Protein AF-A0A6A4HTV8-F1 (afdb_monomer)

Mean predicted aligned error: 10.16 Å

Structure (mmCIF, N/CA/C/O backbone):
data_AF-A0A6A4HTV8-F1
#
_entry.id   AF-A0A6A4HTV8-F1
#
loop_
_atom_site.group_PDB
_atom_site.id
_atom_site.type_symbol
_atom_site.label_atom_id
_atom_site.label_alt_id
_atom_site.label_comp_id
_atom_site.label_asym_id
_atom_site.label_entity_id
_atom_site.label_seq_id
_atom_site.pdbx_PDB_ins_code
_atom_site.Cartn_x
_atom_site.Cartn_y
_atom_site.Cartn_z
_atom_site.occupancy
_atom_site.B_iso_or_equiv
_atom_site.auth_seq_id
_atom_site.auth_comp_id
_atom_site.auth_asym_id
_atom_site.auth_atom_id
_atom_site.pdbx_PDB_model_num
ATOM 1 N N . MET A 1 1 ? 4.376 -14.711 -14.947 1.00 33.62 1 MET A N 1
ATOM 2 C CA . MET A 1 1 ? 3.648 -14.237 -16.143 1.00 33.62 1 MET A CA 1
ATOM 3 C C . MET A 1 1 ? 4.266 -12.927 -16.600 1.00 33.62 1 MET A C 1
ATOM 5 O O . MET A 1 1 ? 4.168 -11.944 -15.874 1.00 33.62 1 MET A O 1
ATOM 9 N N . SER A 1 2 ? 4.936 -12.906 -17.753 1.00 32.50 2 SER A N 1
ATOM 10 C CA . SER A 1 2 ? 5.228 -11.648 -18.439 1.00 32.50 2 SER A CA 1
ATOM 11 C C . SER A 1 2 ? 3.906 -11.125 -19.002 1.00 32.50 2 SER A C 1
ATOM 13 O O . SER A 1 2 ? 3.257 -11.818 -19.778 1.00 32.50 2 SER A O 1
ATOM 15 N N . LEU A 1 3 ? 3.492 -9.914 -18.626 1.00 41.03 3 LEU A N 1
ATOM 16 C CA . LEU A 1 3 ? 2.309 -9.235 -19.189 1.00 41.03 3 LEU A CA 1
ATOM 17 C C . LEU A 1 3 ? 2.516 -8.802 -20.660 1.00 41.03 3 LEU A C 1
ATOM 19 O O . LEU A 1 3 ? 1.841 -7.908 -21.151 1.00 41.03 3 LEU A O 1
ATOM 23 N N . TRP A 1 4 ? 3.468 -9.419 -21.363 1.00 45.03 4 TRP A N 1
ATOM 24 C CA . TRP A 1 4 ? 3.799 -9.124 -22.747 1.00 45.03 4 TRP A CA 1
ATOM 25 C C . TRP A 1 4 ? 3.815 -10.400 -23.582 1.00 45.03 4 TRP A C 1
ATOM 27 O O . TRP A 1 4 ? 4.327 -11.429 -23.122 1.00 45.03 4 TRP A O 1
ATOM 37 N N . PRO A 1 5 ? 3.284 -10.340 -24.814 1.00 39.12 5 PRO A N 1
ATOM 38 C CA . PRO A 1 5 ? 3.461 -11.406 -25.777 1.00 39.12 5 PRO A CA 1
ATOM 39 C C . PRO A 1 5 ? 4.950 -11.524 -26.120 1.00 39.12 5 PRO A C 1
ATOM 41 O O . PRO A 1 5 ? 5.634 -10.536 -26.372 1.00 39.12 5 PRO A O 1
ATOM 44 N N . THR A 1 6 ? 5.448 -12.753 -26.208 1.00 42.06 6 THR A N 1
ATOM 45 C CA . THR A 1 6 ? 6.790 -13.081 -26.721 1.00 42.06 6 THR A CA 1
ATOM 46 C C . THR A 1 6 ? 6.988 -12.696 -28.198 1.00 42.06 6 THR A C 1
ATOM 48 O O . THR A 1 6 ? 8.069 -12.889 -28.750 1.00 42.06 6 THR A O 1
ATOM 51 N N . ARG A 1 7 ? 5.957 -12.139 -28.853 1.00 40.97 7 ARG A N 1
ATOM 52 C CA . ARG A 1 7 ? 5.976 -11.589 -30.211 1.00 40.97 7 ARG A CA 1
ATOM 53 C C . ARG A 1 7 ? 5.157 -10.299 -30.283 1.00 40.97 7 ARG A C 1
ATOM 55 O O . ARG A 1 7 ? 3.992 -10.285 -29.902 1.00 40.97 7 ARG A O 1
ATOM 62 N N . LEU A 1 8 ? 5.761 -9.249 -30.837 1.00 45.62 8 LEU A N 1
ATOM 63 C CA . LEU A 1 8 ? 5.151 -7.932 -31.074 1.00 45.62 8 LEU A CA 1
ATOM 64 C C . LEU A 1 8 ? 3.962 -7.943 -32.058 1.00 45.62 8 LEU A C 1
ATOM 66 O O . LEU A 1 8 ? 3.246 -6.951 -32.134 1.00 45.62 8 LEU A O 1
ATOM 70 N N . ASP A 1 9 ? 3.728 -9.040 -32.781 1.00 48.47 9 ASP A N 1
ATOM 71 C CA . ASP A 1 9 ? 2.780 -9.076 -33.904 1.00 48.47 9 ASP A CA 1
ATOM 72 C C . ASP A 1 9 ? 1.302 -9.271 -33.507 1.00 48.47 9 ASP A C 1
ATOM 74 O O . ASP A 1 9 ? 0.420 -9.086 -34.340 1.00 48.47 9 ASP A O 1
ATOM 78 N N . ASP A 1 10 ? 1.008 -9.630 -32.252 1.00 49.84 10 ASP A N 1
ATOM 79 C CA . ASP A 1 10 ? -0.308 -10.182 -31.870 1.00 49.84 10 ASP A CA 1
ATOM 80 C C . ASP A 1 10 ? -1.162 -9.270 -30.968 1.00 49.84 10 ASP A C 1
ATOM 82 O O . ASP A 1 10 ? -2.335 -9.552 -30.720 1.00 49.84 10 ASP A O 1
ATOM 86 N N . CYS A 1 11 ? -0.598 -8.165 -30.478 1.00 45.62 11 CYS A N 1
ATOM 87 C CA . CYS A 1 11 ? -1.350 -7.126 -29.780 1.00 45.62 11 CYS A CA 1
ATOM 88 C C . CYS A 1 11 ? -1.483 -5.924 -30.711 1.00 45.62 11 CYS A C 1
ATOM 90 O O . CYS A 1 11 ? -0.500 -5.498 -31.318 1.00 45.62 11 CYS A O 1
ATOM 92 N N . ARG A 1 12 ? -2.687 -5.343 -30.806 1.00 54.78 12 ARG A N 1
ATOM 93 C CA . ARG A 1 12 ? -2.875 -4.012 -31.408 1.00 54.78 12 ARG A CA 1
ATOM 94 C C . ARG A 1 12 ? -1.761 -3.102 -30.880 1.00 54.78 12 ARG A C 1
ATOM 96 O O . ARG A 1 12 ? -1.554 -3.069 -29.672 1.00 54.78 12 ARG A O 1
ATOM 103 N N . SER A 1 13 ? -1.039 -2.429 -31.777 1.00 69.25 13 SER A N 1
ATOM 104 C CA . SER A 1 13 ? 0.226 -1.704 -31.549 1.00 69.25 13 SER A CA 1
ATOM 105 C C . SER A 1 13 ? 0.088 -0.449 -30.670 1.00 69.25 13 SER A C 1
ATOM 107 O O . SER A 1 13 ? 0.572 0.626 -31.015 1.00 69.25 13 SER A O 1
ATOM 109 N N . MET A 1 14 ? -0.633 -0.553 -29.559 1.00 82.81 14 MET A N 1
ATOM 110 C CA . MET A 1 14 ? -0.963 0.539 -28.663 1.00 82.81 14 MET A CA 1
ATOM 111 C C . MET A 1 14 ? -0.254 0.326 -27.333 1.00 82.81 14 MET A C 1
ATOM 113 O O . MET A 1 14 ? -0.309 -0.748 -26.740 1.00 82.81 14 MET A O 1
ATOM 117 N N . VAL A 1 15 ? 0.397 1.382 -26.864 1.00 85.94 15 VAL A N 1
ATOM 118 C CA . VAL A 1 15 ? 0.993 1.455 -25.535 1.00 85.94 15 VAL A CA 1
ATOM 119 C C . VAL A 1 15 ? 0.193 2.475 -24.744 1.00 85.94 15 VAL A C 1
ATOM 121 O O . VAL A 1 15 ? 0.041 3.612 -25.192 1.00 85.94 15 VAL A O 1
ATOM 124 N N . LEU A 1 16 ? -0.317 2.085 -23.574 1.00 93.38 16 LEU A N 1
ATOM 125 C CA . LEU A 1 16 ? -0.893 3.050 -22.645 1.00 93.38 16 LEU A CA 1
ATOM 126 C C . LEU A 1 16 ? 0.238 3.897 -22.053 1.00 93.38 16 LEU A C 1
ATOM 128 O O . LEU A 1 16 ? 1.141 3.372 -21.401 1.00 93.38 16 LEU A O 1
ATOM 132 N N . VAL A 1 17 ? 0.183 5.206 -22.283 1.00 95.12 17 VAL A N 1
ATOM 133 C CA . VAL A 1 17 ? 1.109 6.170 -21.684 1.00 95.12 17 VAL A CA 1
ATOM 134 C C . VAL A 1 17 ? 0.448 6.749 -20.441 1.00 95.12 17 VAL A C 1
ATOM 136 O O . VAL A 1 17 ? -0.528 7.486 -20.547 1.00 95.12 17 VAL A O 1
ATOM 139 N N . LEU A 1 18 ? 0.980 6.406 -19.269 1.00 94.81 18 LEU A N 1
ATOM 140 C CA . LEU A 1 18 ? 0.489 6.923 -17.991 1.00 94.81 18 LEU A CA 1
ATOM 141 C C . LEU A 1 18 ? 0.907 8.383 -17.799 1.00 94.81 18 LEU A C 1
ATOM 143 O O . LEU A 1 18 ? 1.964 8.800 -18.286 1.00 94.81 18 LEU A O 1
ATOM 147 N N . ALA A 1 19 ? 0.144 9.139 -17.007 1.00 92.44 19 ALA A N 1
ATOM 148 C CA . ALA A 1 19 ? 0.485 10.529 -16.678 1.00 92.44 19 ALA A CA 1
ATOM 149 C C . ALA A 1 19 ? 1.866 10.643 -15.999 1.00 92.44 19 ALA A C 1
ATOM 151 O O . ALA A 1 19 ? 2.607 11.611 -16.190 1.00 92.44 19 ALA A O 1
ATOM 152 N N . SER A 1 20 ? 2.263 9.599 -15.267 1.00 92.81 20 SER A N 1
ATOM 153 C CA . SER A 1 20 ? 3.566 9.503 -14.608 1.00 92.81 20 SER A CA 1
ATOM 154 C C . SER A 1 20 ? 4.754 9.353 -15.574 1.00 92.81 20 SER A C 1
ATOM 156 O O . SER A 1 20 ? 5.887 9.666 -15.197 1.00 92.81 20 SER A O 1
ATOM 158 N N . TYR A 1 21 ? 4.542 8.925 -16.825 1.00 95.94 21 TYR A N 1
ATOM 159 C CA . TYR A 1 21 ? 5.633 8.683 -17.777 1.00 95.94 21 TYR A CA 1
ATOM 160 C C . TYR A 1 21 ? 6.293 9.984 -18.258 1.00 95.94 21 TYR A C 1
ATOM 162 O O . TYR A 1 21 ? 7.508 10.114 -18.077 1.00 95.94 21 TYR A O 1
ATOM 170 N N . PRO A 1 22 ? 5.569 10.981 -18.813 1.00 95.44 22 PRO A N 1
ATOM 171 C CA . PRO A 1 22 ? 6.171 12.271 -19.160 1.00 95.44 22 PRO A CA 1
ATOM 172 C C . PRO A 1 22 ? 6.856 12.956 -17.971 1.00 95.44 22 PRO A C 1
ATOM 174 O O . PRO A 1 22 ? 7.947 13.513 -18.123 1.00 95.44 22 PRO A O 1
ATOM 177 N N . ALA A 1 23 ? 6.261 12.870 -16.776 1.00 92.56 23 ALA A N 1
ATOM 178 C CA . ALA A 1 23 ? 6.853 13.412 -15.555 1.00 92.56 23 ALA A CA 1
ATOM 179 C C . ALA A 1 23 ? 8.207 12.749 -15.241 1.00 92.56 23 ALA A C 1
ATOM 181 O O . ALA A 1 23 ? 9.198 13.440 -14.984 1.00 92.56 23 ALA A O 1
ATOM 182 N N . MET A 1 24 ? 8.287 11.419 -15.345 1.00 94.94 24 MET A N 1
ATOM 183 C CA . MET A 1 24 ? 9.529 10.668 -15.149 1.00 94.94 24 MET A CA 1
ATOM 184 C C . MET A 1 24 ? 10.586 10.998 -16.216 1.00 94.94 24 MET A C 1
ATOM 186 O O . MET A 1 24 ? 11.750 11.202 -15.874 1.00 94.94 24 MET A O 1
ATOM 190 N N . VAL A 1 25 ? 10.201 11.136 -17.493 1.00 95.88 25 VAL A N 1
ATOM 191 C CA . VAL A 1 25 ? 11.116 11.571 -18.572 1.00 95.88 25 VAL A CA 1
ATOM 192 C C . VAL A 1 25 ? 11.719 12.939 -18.260 1.00 95.88 25 VAL A C 1
ATOM 194 O O . VAL A 1 25 ? 12.938 13.105 -18.326 1.00 95.88 25 VAL A O 1
ATOM 197 N N . LYS A 1 26 ? 10.893 13.908 -17.847 1.00 93.81 26 LYS A N 1
ATOM 198 C CA . LYS A 1 26 ? 11.358 15.248 -17.461 1.00 93.81 26 LYS A CA 1
ATOM 199 C C . LYS A 1 26 ? 12.386 15.180 -16.324 1.00 93.81 26 LYS A C 1
ATOM 201 O O . LYS A 1 26 ? 13.415 15.857 -16.389 1.00 93.81 26 LYS A O 1
ATOM 206 N N . ARG A 1 27 ? 12.150 14.332 -15.311 1.00 92.69 27 ARG A N 1
ATOM 207 C CA . ARG A 1 27 ? 13.101 14.100 -14.205 1.00 92.69 27 ARG A CA 1
ATOM 208 C C . ARG A 1 27 ? 14.413 13.488 -14.703 1.00 92.69 27 ARG A C 1
ATOM 210 O O . ARG A 1 27 ? 15.492 13.956 -14.335 1.00 92.69 27 ARG A O 1
ATOM 217 N N . LEU A 1 28 ? 14.340 12.476 -15.565 1.00 94.44 28 LEU A N 1
ATOM 218 C CA . LEU A 1 28 ? 15.517 11.818 -16.135 1.00 94.44 28 LEU A CA 1
ATOM 219 C C . LEU A 1 28 ? 16.371 12.779 -16.963 1.00 94.44 28 LEU A C 1
ATOM 221 O O . LEU A 1 28 ? 17.588 12.796 -16.794 1.00 94.44 28 LEU A O 1
ATOM 225 N N . PHE A 1 29 ? 15.751 13.619 -17.793 1.00 94.88 29 PHE A N 1
ATOM 226 C CA . PHE A 1 29 ? 16.455 14.624 -18.594 1.00 94.88 29 PHE A CA 1
ATOM 227 C C . PHE A 1 29 ? 17.199 15.625 -17.712 1.00 94.88 29 PHE A C 1
ATOM 229 O O . PHE A 1 29 ? 18.403 15.819 -17.884 1.00 94.88 29 PHE A O 1
ATOM 236 N N . GLY A 1 30 ? 16.525 16.175 -16.697 1.00 92.31 30 GLY A N 1
ATOM 237 C CA . GLY A 1 30 ? 17.159 17.095 -15.750 1.00 92.31 30 GLY A CA 1
ATOM 238 C C . GLY A 1 30 ? 18.313 16.463 -14.961 1.00 92.31 30 GLY A C 1
ATOM 239 O O . GLY A 1 30 ? 19.237 17.164 -14.544 1.00 92.31 30 GLY A O 1
ATOM 240 N N . ARG A 1 31 ? 18.294 15.138 -14.758 1.00 91.25 31 ARG A N 1
ATOM 241 C CA . ARG A 1 31 ? 19.403 14.406 -14.132 1.00 91.25 31 ARG A CA 1
ATOM 242 C C . ARG A 1 31 ? 20.546 14.119 -15.107 1.00 91.25 31 ARG A C 1
ATOM 244 O O . ARG A 1 31 ? 21.700 14.275 -14.723 1.00 91.25 31 ARG A O 1
ATOM 251 N N . TYR A 1 32 ? 20.243 13.730 -16.340 1.00 92.38 32 TYR A N 1
ATOM 252 C CA . TYR A 1 32 ? 21.240 13.427 -17.370 1.00 92.38 32 TYR A CA 1
ATOM 253 C C . TYR A 1 32 ? 22.030 14.661 -17.837 1.00 92.38 32 TYR A C 1
ATOM 255 O O . TYR A 1 32 ? 23.188 14.564 -18.224 1.00 92.38 32 TYR A O 1
ATOM 263 N N . GLN A 1 33 ? 21.436 15.853 -17.779 1.00 90.69 33 GLN A N 1
ATOM 264 C CA . GLN A 1 33 ? 22.139 17.096 -18.124 1.00 90.69 33 GLN A CA 1
ATOM 265 C C . GLN A 1 33 ? 23.188 17.516 -17.083 1.00 90.69 33 GLN A C 1
ATOM 267 O O . GLN A 1 33 ? 24.020 18.382 -17.343 1.00 90.69 33 GLN A O 1
ATOM 272 N N . ARG A 1 34 ? 23.153 16.945 -15.876 1.00 86.44 34 ARG A N 1
ATOM 273 C CA . ARG A 1 34 ? 24.072 17.306 -14.796 1.00 86.44 34 ARG A CA 1
ATOM 274 C C . ARG A 1 34 ? 25.316 16.427 -14.888 1.00 86.44 34 ARG A C 1
ATOM 276 O O . ARG A 1 34 ? 25.313 15.301 -14.402 1.00 86.44 34 ARG A O 1
ATOM 283 N N . GLU A 1 35 ? 26.408 16.968 -15.428 1.00 66.62 35 GLU A N 1
ATOM 284 C CA . GLU A 1 35 ? 27.681 16.249 -15.643 1.00 66.62 35 GLU A CA 1
ATOM 285 C C . GLU A 1 35 ? 28.175 15.467 -14.410 1.00 66.62 35 GLU A C 1
ATOM 287 O O . GLU A 1 35 ? 28.649 14.335 -14.522 1.00 66.62 35 GLU A O 1
ATOM 292 N N . ALA A 1 36 ? 27.990 16.022 -13.206 1.00 67.75 36 ALA A N 1
ATOM 293 C CA . ALA A 1 36 ? 28.362 15.375 -11.946 1.00 67.75 36 ALA A CA 1
ATOM 294 C C . ALA A 1 36 ? 27.572 14.080 -11.643 1.00 67.75 36 ALA A C 1
ATOM 296 O O . ALA A 1 36 ? 28.027 13.253 -10.850 1.00 67.75 36 ALA A O 1
ATOM 297 N N . THR A 1 37 ? 26.398 13.884 -12.251 1.00 65.62 37 THR A N 1
ATOM 298 C CA . THR A 1 37 ? 25.491 12.754 -11.990 1.00 65.62 37 THR A CA 1
ATOM 299 C C . THR A 1 37 ? 25.398 11.744 -13.129 1.00 65.62 37 THR A C 1
ATOM 301 O O . THR A 1 37 ? 24.793 10.688 -12.926 1.00 65.62 37 THR A O 1
ATOM 304 N N . ASN A 1 38 ? 26.068 11.968 -14.263 1.00 64.69 38 ASN A N 1
ATOM 305 C CA . ASN A 1 38 ? 26.021 11.064 -15.428 1.00 64.69 38 ASN A CA 1
ATOM 306 C C . ASN A 1 38 ? 26.596 9.672 -15.142 1.00 64.69 38 ASN A C 1
ATOM 308 O O . ASN A 1 38 ? 26.325 8.717 -15.860 1.00 64.69 38 ASN A O 1
ATOM 312 N N . ARG A 1 39 ? 27.347 9.531 -14.044 1.00 78.56 39 ARG A N 1
ATOM 313 C CA . ARG A 1 39 ? 27.869 8.243 -13.566 1.00 78.56 39 ARG A CA 1
ATOM 314 C C . ARG A 1 39 ? 26.946 7.525 -12.589 1.00 78.56 39 ARG A C 1
ATOM 316 O O . ARG A 1 39 ? 27.205 6.364 -12.289 1.00 78.56 39 ARG A O 1
ATOM 323 N N . SER A 1 40 ? 25.923 8.207 -12.073 1.00 88.06 40 SER A N 1
ATOM 324 C CA . SER A 1 40 ? 25.122 7.696 -10.962 1.00 88.06 40 SER A CA 1
ATOM 325 C C . SER A 1 40 ? 23.949 6.828 -11.383 1.00 88.06 40 SER A C 1
ATOM 327 O O . SER A 1 40 ? 23.709 5.821 -10.735 1.00 88.06 40 SER A O 1
ATOM 329 N N . GLY A 1 41 ? 23.288 7.149 -12.497 1.00 93.81 41 GLY A N 1
ATOM 330 C CA . GLY A 1 41 ? 22.117 6.414 -12.975 1.00 93.81 41 GLY A CA 1
ATOM 331 C C . GLY A 1 41 ? 20.862 6.609 -12.120 1.00 93.81 41 GLY A C 1
ATOM 332 O O . GLY A 1 41 ? 20.839 7.433 -11.193 1.00 93.81 41 GLY A O 1
ATOM 333 N N . VAL A 1 42 ? 19.818 5.854 -12.466 1.00 95.38 42 VAL A N 1
ATOM 334 C CA . VAL A 1 42 ? 18.495 5.845 -11.831 1.00 95.38 42 VAL A CA 1
ATOM 335 C C . VAL A 1 42 ? 17.966 4.415 -11.761 1.00 95.38 42 VAL A C 1
ATOM 337 O O . VAL A 1 42 ? 17.974 3.684 -12.747 1.00 95.38 42 VAL A O 1
ATOM 340 N N . LEU A 1 43 ? 17.481 4.017 -10.593 1.00 95.38 43 LEU A N 1
ATOM 341 C CA . LEU A 1 43 ? 16.648 2.838 -10.418 1.00 95.38 43 LEU A CA 1
ATOM 342 C C . LEU A 1 43 ? 15.186 3.287 -10.395 1.00 95.38 43 LEU A C 1
ATOM 344 O O . LEU A 1 43 ? 14.819 4.124 -9.577 1.00 95.38 43 LEU A O 1
ATOM 348 N N . ILE A 1 44 ? 14.366 2.713 -11.264 1.00 95.69 44 ILE A N 1
ATOM 349 C CA . ILE A 1 44 ? 12.917 2.883 -11.300 1.00 95.69 44 ILE A CA 1
ATOM 350 C C . ILE A 1 44 ? 12.287 1.627 -10.701 1.00 95.69 44 ILE A C 1
ATOM 352 O O . ILE A 1 44 ? 12.381 0.534 -11.262 1.00 95.69 44 ILE A O 1
ATOM 356 N N . THR A 1 45 ? 11.643 1.784 -9.549 1.00 93.75 45 THR A N 1
ATOM 357 C CA . THR A 1 45 ? 11.002 0.697 -8.803 1.00 93.75 45 THR A CA 1
ATOM 358 C C . THR A 1 45 ? 9.511 0.969 -8.571 1.00 93.75 45 THR A C 1
ATOM 360 O O . THR A 1 45 ? 8.940 1.925 -9.097 1.00 93.75 45 THR A O 1
ATOM 363 N N . GLY A 1 46 ? 8.838 0.063 -7.869 1.00 92.25 46 GLY A N 1
ATOM 364 C CA . GLY A 1 46 ? 7.403 0.108 -7.591 1.00 92.25 46 GLY A CA 1
ATOM 365 C C . GLY A 1 46 ? 6.756 -1.263 -7.754 1.00 92.25 46 GLY A C 1
ATOM 366 O O . GLY A 1 46 ? 7.421 -2.244 -8.107 1.00 92.25 46 GLY A O 1
ATOM 367 N N . GLN A 1 47 ? 5.444 -1.342 -7.542 1.00 91.62 47 GLN A N 1
ATOM 368 C CA . GLN A 1 47 ? 4.734 -2.623 -7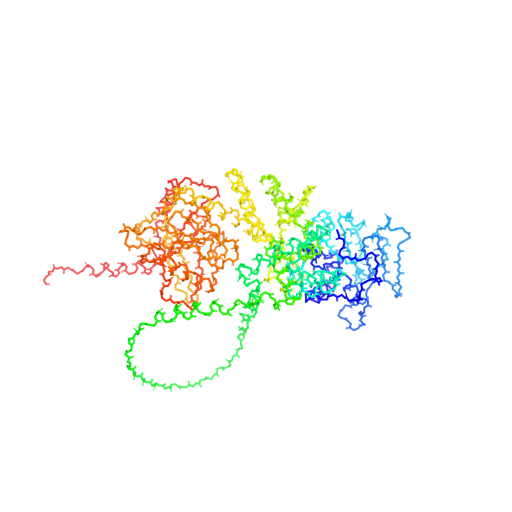.537 1.00 91.62 47 GLN A CA 1
ATOM 369 C C . GLN A 1 47 ? 4.835 -3.380 -8.870 1.00 91.62 47 GLN A C 1
ATOM 371 O O . GLN A 1 47 ? 4.941 -2.774 -9.944 1.00 91.62 47 GLN A O 1
ATOM 376 N N . PRO A 1 48 ? 4.854 -4.721 -8.847 1.00 91.12 48 PRO A N 1
ATOM 377 C CA . PRO A 1 48 ? 4.749 -5.514 -10.064 1.00 91.12 48 PRO A CA 1
ATOM 378 C C . PRO A 1 48 ? 3.516 -5.134 -10.897 1.00 91.12 48 PRO A C 1
ATOM 380 O O . PRO A 1 48 ? 2.436 -4.909 -10.362 1.00 91.12 48 PRO A O 1
ATOM 383 N N . GLY A 1 49 ? 3.684 -5.043 -12.218 1.00 92.25 49 GLY A N 1
ATOM 384 C CA . GLY A 1 49 ? 2.614 -4.637 -13.138 1.00 92.25 49 GLY A CA 1
ATOM 385 C C . GLY A 1 49 ? 2.399 -3.128 -13.283 1.00 92.25 49 GLY A C 1
ATOM 386 O O . GLY A 1 49 ? 1.710 -2.729 -14.207 1.00 92.25 49 GLY A O 1
ATOM 387 N N . ILE A 1 50 ? 3.052 -2.275 -12.481 1.00 93.38 50 ILE A N 1
ATOM 388 C CA . ILE A 1 50 ? 2.842 -0.811 -12.505 1.00 93.38 50 ILE A CA 1
ATOM 389 C C . ILE A 1 50 ? 3.351 -0.088 -13.776 1.00 93.38 50 ILE A C 1
ATOM 391 O O . ILE A 1 50 ? 3.399 1.136 -13.838 1.00 93.38 50 ILE A O 1
ATOM 395 N N . GLY A 1 51 ? 3.770 -0.833 -14.802 1.00 94.56 51 GLY A N 1
ATOM 396 C CA . GLY A 1 51 ? 4.199 -0.275 -16.086 1.00 94.56 51 GLY A CA 1
ATOM 397 C C . GLY A 1 51 ? 5.682 0.106 -16.193 1.00 94.56 51 GLY A C 1
ATOM 398 O O . GLY A 1 51 ? 6.058 0.789 -17.134 1.00 94.56 51 GLY A O 1
ATOM 399 N N . LYS A 1 52 ? 6.563 -0.344 -15.290 1.00 95.06 52 LYS A N 1
ATOM 400 C CA . LYS A 1 52 ? 8.007 -0.011 -15.355 1.00 95.06 52 LYS A CA 1
ATOM 401 C C . LYS A 1 52 ? 8.678 -0.425 -16.674 1.00 95.06 52 LYS A C 1
ATOM 403 O O . LYS A 1 52 ? 9.366 0.381 -17.288 1.00 95.06 52 LYS A O 1
ATOM 408 N N . SER A 1 53 ? 8.451 -1.658 -17.120 1.00 94.50 53 SER A N 1
ATOM 409 C CA . SER A 1 53 ? 8.979 -2.173 -18.391 1.00 94.50 53 SER A CA 1
ATOM 410 C C . SER A 1 53 ? 8.460 -1.367 -19.581 1.00 94.50 53 SER A C 1
ATOM 412 O O . SER A 1 53 ? 9.218 -0.948 -20.448 1.00 94.50 53 SER A O 1
ATOM 414 N N . VAL A 1 54 ? 7.159 -1.062 -19.574 1.00 94.50 54 VAL A N 1
ATOM 415 C CA . VAL A 1 54 ? 6.492 -0.260 -20.612 1.00 94.50 54 VAL A CA 1
ATOM 416 C C . VAL A 1 54 ? 7.060 1.157 -20.669 1.00 94.50 54 VAL A C 1
ATOM 418 O O . VAL A 1 54 ? 7.292 1.692 -21.751 1.00 94.50 54 VAL A O 1
ATOM 421 N N . PHE A 1 55 ? 7.367 1.739 -19.510 1.00 96.75 55 PHE A N 1
ATOM 422 C CA . PHE A 1 55 ? 8.040 3.025 -19.427 1.00 96.75 55 PHE A CA 1
ATOM 423 C C . PHE A 1 55 ? 9.410 3.021 -20.118 1.00 96.75 55 PHE A C 1
ATOM 425 O O . PHE A 1 55 ? 9.735 3.999 -20.787 1.00 96.75 55 PHE A O 1
ATOM 432 N N . LEU A 1 56 ? 10.209 1.952 -20.010 1.00 97.06 56 LEU A N 1
ATOM 433 C CA . LEU A 1 56 ? 11.499 1.883 -20.710 1.00 97.06 56 LEU A CA 1
ATOM 434 C C . LEU A 1 56 ? 11.326 1.898 -22.232 1.00 97.06 56 LEU A C 1
ATOM 436 O O . LEU A 1 56 ? 12.088 2.574 -22.919 1.00 97.06 56 LEU A O 1
ATOM 440 N N . TRP A 1 57 ? 10.299 1.231 -22.759 1.00 95.62 57 TRP A N 1
ATOM 441 C CA . TRP A 1 57 ? 9.959 1.289 -24.185 1.00 95.62 57 TRP A CA 1
ATOM 442 C C . TRP A 1 57 ? 9.469 2.674 -24.616 1.00 95.62 57 TRP A C 1
ATOM 444 O O . TRP A 1 57 ? 9.898 3.190 -25.649 1.00 95.62 57 TRP A O 1
ATOM 454 N N . TYR A 1 58 ? 8.620 3.308 -23.806 1.00 96.50 58 TYR A N 1
ATOM 455 C CA . TYR A 1 58 ? 8.203 4.693 -24.024 1.00 96.50 58 TYR A CA 1
ATOM 456 C C . TYR A 1 58 ? 9.413 5.641 -24.040 1.00 96.50 58 TYR A C 1
ATOM 458 O O . TYR A 1 58 ? 9.568 6.444 -24.958 1.00 96.50 58 TYR A O 1
ATOM 466 N N . LEU A 1 59 ? 10.319 5.500 -23.070 1.00 97.56 59 LEU A N 1
ATOM 467 C CA . LEU A 1 59 ? 11.547 6.283 -22.983 1.00 97.56 59 LEU A CA 1
ATOM 468 C C . LEU A 1 59 ? 12.477 6.019 -24.173 1.00 97.56 59 LEU A C 1
ATOM 470 O O . LEU A 1 59 ? 13.052 6.968 -24.697 1.00 97.56 59 LEU A O 1
ATOM 474 N N . LEU A 1 60 ? 12.596 4.773 -24.641 1.00 97.44 60 LEU A N 1
ATOM 475 C CA . LEU A 1 60 ? 13.341 4.447 -25.857 1.00 97.44 60 LEU A CA 1
ATOM 476 C C . LEU A 1 60 ? 12.790 5.220 -27.059 1.00 97.44 60 LEU A C 1
ATOM 478 O O . LEU A 1 60 ? 13.557 5.870 -27.766 1.00 97.44 60 LEU A O 1
ATOM 482 N N . ALA A 1 61 ? 11.470 5.198 -27.265 1.00 96.31 61 ALA A N 1
ATOM 483 C CA . ALA A 1 61 ? 10.830 5.931 -28.355 1.00 96.31 61 ALA A CA 1
ATOM 484 C C . ALA A 1 61 ? 11.089 7.442 -28.251 1.00 96.31 61 ALA A C 1
ATOM 486 O O . ALA A 1 61 ? 11.442 8.075 -29.247 1.00 96.31 61 ALA A O 1
ATOM 487 N N . VAL A 1 62 ? 10.993 8.013 -27.046 1.00 96.56 62 VAL A N 1
ATOM 488 C CA . VAL A 1 62 ? 11.324 9.425 -26.798 1.00 96.56 62 VAL A CA 1
ATOM 489 C C . VAL A 1 62 ? 12.785 9.718 -27.152 1.00 96.56 62 VAL A C 1
ATOM 491 O O . VAL A 1 62 ? 13.046 10.661 -27.892 1.00 96.56 62 VAL A O 1
ATOM 494 N N . LEU A 1 63 ? 13.737 8.909 -26.676 1.00 96.94 63 LEU A N 1
ATOM 495 C CA . LEU A 1 63 ? 15.171 9.120 -26.908 1.00 96.94 63 LEU A CA 1
ATOM 496 C C . LEU A 1 63 ? 15.554 9.001 -28.391 1.00 96.94 63 LEU A C 1
ATOM 498 O O . LEU A 1 63 ? 16.365 9.786 -28.883 1.00 96.94 63 LEU A O 1
ATOM 502 N N . LEU A 1 64 ? 14.961 8.049 -29.118 1.00 96.19 64 LEU A N 1
ATOM 503 C CA . LEU A 1 64 ? 15.222 7.850 -30.547 1.00 96.19 64 LEU A CA 1
ATOM 504 C C . LEU A 1 64 ? 14.601 8.939 -31.433 1.00 96.19 64 LEU A C 1
ATOM 506 O O . LEU A 1 64 ? 15.078 9.145 -32.548 1.00 96.19 64 LEU A O 1
ATOM 510 N N . THR A 1 65 ? 13.568 9.633 -30.949 1.00 95.75 65 THR A N 1
ATOM 511 C CA . THR A 1 65 ? 12.864 10.702 -31.680 1.00 95.75 65 THR A CA 1
ATOM 512 C C . THR A 1 65 ? 13.290 12.111 -31.266 1.00 95.75 65 THR A C 1
ATOM 514 O O . THR A 1 65 ? 12.726 13.091 -31.762 1.00 95.75 65 THR A O 1
ATOM 517 N N . LEU A 1 66 ? 14.298 12.236 -30.392 1.00 95.44 66 LEU A N 1
ATOM 518 C CA . LEU A 1 66 ? 14.862 13.530 -30.023 1.00 95.44 66 LEU A CA 1
ATOM 519 C C . LEU A 1 66 ? 15.394 14.260 -31.257 1.00 95.44 66 LEU A C 1
ATOM 521 O O . LEU A 1 66 ? 16.183 13.723 -32.035 1.00 95.44 66 LEU A O 1
ATOM 525 N N . LYS A 1 67 ? 14.967 15.512 -31.393 1.00 93.56 67 LYS A N 1
ATOM 526 C CA . LYS A 1 67 ? 15.460 16.457 -32.393 1.00 93.56 67 LYS A CA 1
ATOM 527 C C . LYS A 1 67 ? 16.690 17.199 -31.871 1.00 93.56 67 LYS A C 1
ATOM 529 O O . LYS A 1 67 ? 16.933 17.228 -30.665 1.00 93.56 67 LYS A O 1
ATOM 534 N N . ASP A 1 68 ? 17.430 17.843 -32.770 1.00 88.25 68 ASP A N 1
ATOM 535 C CA . ASP A 1 68 ? 18.645 18.598 -32.428 1.00 88.25 68 ASP A CA 1
ATOM 536 C C . ASP A 1 68 ? 18.388 19.793 -31.488 1.00 88.25 68 ASP A C 1
ATOM 538 O O . ASP A 1 68 ? 19.299 20.231 -30.787 1.00 88.25 68 ASP A O 1
ATOM 542 N N . ASP A 1 69 ? 17.152 20.301 -31.439 1.00 90.25 69 ASP A N 1
ATOM 543 C CA . ASP A 1 69 ? 16.695 21.381 -30.553 1.00 90.25 69 ASP A CA 1
ATOM 544 C C . ASP A 1 69 ? 16.142 20.888 -29.200 1.00 90.25 69 ASP A C 1
ATOM 546 O O . ASP A 1 69 ? 15.701 21.688 -28.373 1.00 90.25 69 ASP A O 1
ATOM 550 N N . SER A 1 70 ? 16.178 19.575 -28.946 1.00 91.56 70 SER A N 1
ATOM 551 C CA . SER A 1 70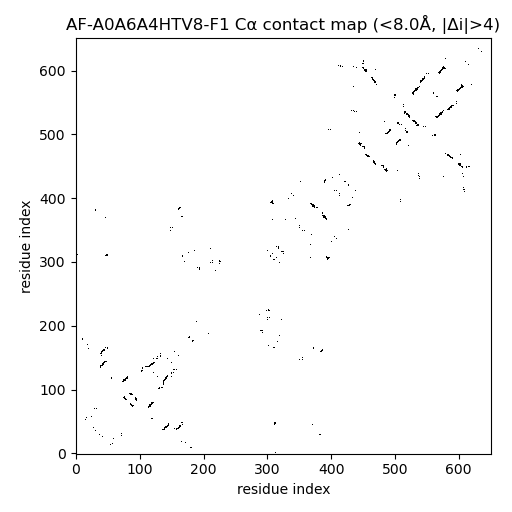 ? 15.782 18.978 -27.670 1.00 91.56 70 SER A CA 1
ATOM 552 C C . SER A 1 70 ? 16.629 19.512 -26.505 1.00 91.56 70 SER A C 1
ATOM 554 O O . SER A 1 70 ? 17.831 19.743 -26.662 1.00 91.56 70 SER A O 1
ATOM 556 N N . PRO A 1 71 ? 16.061 19.622 -25.284 1.00 88.38 71 PRO A N 1
ATOM 557 C CA . PRO A 1 71 ? 16.833 19.978 -24.093 1.00 88.38 71 PRO A CA 1
ATOM 558 C C . PRO A 1 71 ? 18.016 19.025 -23.855 1.00 88.38 71 PRO A C 1
ATOM 560 O O . PRO A 1 71 ? 19.038 19.424 -23.298 1.00 88.38 71 PRO A O 1
ATOM 563 N N . VAL A 1 72 ? 17.897 17.766 -24.273 1.00 91.19 72 VAL A N 1
ATOM 564 C CA . VAL A 1 72 ? 18.961 16.766 -24.172 1.00 91.19 72 VAL A CA 1
ATOM 565 C C . VAL A 1 72 ? 19.482 16.434 -25.563 1.00 91.19 72 VAL A C 1
ATOM 567 O O . VAL A 1 72 ? 18.695 16.119 -26.457 1.00 91.19 72 VAL A O 1
ATOM 570 N N . ARG A 1 73 ? 20.811 16.463 -25.724 1.00 90.62 73 ARG A N 1
ATOM 571 C CA . ARG A 1 73 ? 21.483 16.056 -26.963 1.00 90.62 73 ARG A CA 1
ATOM 572 C C . ARG A 1 73 ? 21.211 14.587 -27.269 1.00 90.62 73 ARG A C 1
ATOM 574 O O . ARG A 1 73 ? 21.170 13.753 -26.366 1.00 90.62 73 ARG A O 1
ATOM 581 N N . ARG A 1 74 ? 21.085 14.270 -28.557 1.00 93.75 74 ARG A N 1
ATOM 582 C CA . ARG A 1 74 ? 20.971 12.888 -29.021 1.00 93.75 74 ARG A CA 1
ATOM 583 C C . ARG A 1 74 ? 22.225 12.106 -28.616 1.00 93.75 74 ARG A C 1
ATOM 585 O O . ARG A 1 74 ? 23.349 12.501 -28.923 1.00 93.75 74 ARG A O 1
ATOM 592 N N . ALA A 1 75 ? 22.007 10.996 -27.926 1.00 95.06 75 ALA A N 1
ATOM 593 C CA . ALA A 1 75 ? 23.043 10.143 -27.363 1.00 95.06 75 ALA A CA 1
ATOM 594 C C . ALA A 1 75 ? 22.785 8.682 -27.760 1.00 95.06 75 ALA A C 1
ATOM 596 O O . ALA A 1 75 ? 21.648 8.342 -28.104 1.00 95.06 75 ALA A O 1
ATOM 597 N N . PRO A 1 76 ? 23.798 7.801 -27.709 1.00 97.12 76 PRO A N 1
ATOM 598 C CA . PRO A 1 76 ? 23.582 6.382 -27.958 1.00 97.12 76 PRO A CA 1
ATOM 599 C C . PRO A 1 76 ? 22.642 5.798 -26.900 1.00 97.12 76 PRO A C 1
ATOM 601 O O . PRO A 1 76 ? 22.720 6.168 -25.723 1.00 97.12 76 PRO A O 1
ATOM 604 N N . VAL A 1 77 ? 21.781 4.869 -27.308 1.00 98.06 77 VAL A N 1
ATOM 605 C CA . VAL A 1 77 ? 20.820 4.217 -26.411 1.00 98.06 77 VAL A CA 1
ATOM 606 C C . VAL A 1 77 ? 21.047 2.716 -26.450 1.00 98.06 77 VAL A C 1
ATOM 608 O O . VAL A 1 77 ? 20.968 2.102 -27.505 1.00 98.06 77 VAL A O 1
ATOM 611 N N . LEU A 1 78 ? 21.333 2.113 -25.307 1.00 98.00 78 LEU A N 1
ATOM 612 C CA . LEU A 1 78 ? 21.382 0.672 -25.129 1.00 98.00 78 LEU A CA 1
ATOM 613 C C . LEU A 1 78 ? 20.063 0.218 -24.502 1.00 98.00 78 LEU A C 1
ATOM 615 O O . LEU A 1 78 ? 19.750 0.622 -23.387 1.00 98.00 78 LEU A O 1
ATOM 619 N N . LEU A 1 79 ? 19.321 -0.643 -25.187 1.00 97.56 79 LEU A N 1
ATOM 620 C CA . LEU A 1 79 ? 18.224 -1.404 -24.604 1.00 97.56 79 LEU A CA 1
ATOM 621 C C . LEU A 1 79 ? 18.757 -2.767 -24.154 1.00 97.56 79 LEU A C 1
ATOM 623 O O . LEU A 1 79 ? 19.275 -3.531 -24.967 1.00 97.56 79 LEU A O 1
ATOM 627 N N . TYR A 1 80 ? 18.615 -3.061 -22.869 1.00 95.50 80 TYR A N 1
ATOM 628 C CA . TYR A 1 80 ? 18.904 -4.347 -22.250 1.00 95.50 80 TYR A CA 1
ATOM 629 C C . TYR A 1 80 ? 17.588 -4.875 -21.680 1.00 95.50 80 TYR A C 1
ATOM 631 O O . TYR A 1 80 ? 17.118 -4.368 -20.666 1.00 95.50 80 TYR A O 1
ATOM 639 N N . HIS A 1 81 ? 16.964 -5.841 -22.345 1.00 92.44 81 HIS A N 1
ATOM 640 C CA . HIS A 1 81 ? 15.674 -6.393 -21.940 1.00 92.44 81 HIS A CA 1
ATOM 641 C C . HIS A 1 81 ? 15.698 -7.912 -22.109 1.00 92.44 81 HIS A C 1
ATOM 643 O O . HIS A 1 81 ? 15.663 -8.415 -23.237 1.00 92.44 81 HIS A O 1
ATOM 649 N N . ASP A 1 82 ? 15.736 -8.635 -20.987 1.00 85.81 82 ASP A N 1
ATOM 650 C CA . ASP A 1 82 ? 15.895 -10.096 -20.963 1.00 85.81 82 ASP A CA 1
ATOM 651 C C . ASP A 1 82 ? 17.151 -10.531 -21.760 1.00 85.81 82 ASP A C 1
ATOM 653 O O . ASP A 1 82 ? 18.249 -10.021 -21.525 1.00 85.81 82 ASP A O 1
ATOM 657 N N . VAL A 1 83 ? 17.018 -11.424 -22.743 1.00 82.38 83 VAL A N 1
ATOM 658 C CA . VAL A 1 83 ? 18.112 -11.873 -23.621 1.00 82.38 83 VAL A CA 1
ATOM 659 C C . VAL A 1 83 ? 18.446 -10.888 -24.747 1.00 82.38 83 VAL A C 1
ATOM 661 O O . VAL A 1 83 ? 19.408 -11.097 -25.494 1.00 82.38 83 VAL A O 1
ATOM 664 N N . HIS A 1 84 ? 17.656 -9.825 -24.911 1.00 90.06 84 HIS A N 1
ATOM 665 C CA . HIS A 1 84 ? 17.801 -8.875 -26.006 1.00 90.06 84 HIS A CA 1
ATOM 666 C C . HIS A 1 84 ? 18.631 -7.667 -25.577 1.00 90.06 84 HIS A C 1
ATOM 668 O O . HIS A 1 84 ? 18.226 -6.865 -24.737 1.00 90.06 84 HIS A O 1
ATOM 674 N N . ILE A 1 85 ? 19.795 -7.523 -26.208 1.00 94.75 85 ILE A N 1
ATOM 675 C CA . ILE A 1 85 ? 20.718 -6.411 -25.983 1.00 94.75 85 ILE A CA 1
ATOM 676 C C . ILE A 1 85 ? 20.906 -5.698 -27.318 1.00 94.75 85 ILE A C 1
ATOM 678 O O . ILE A 1 85 ? 21.497 -6.260 -28.241 1.00 94.75 85 ILE A O 1
ATOM 682 N N . ILE A 1 86 ? 20.378 -4.480 -27.431 1.00 97.31 86 ILE A N 1
ATOM 683 C CA . ILE A 1 86 ? 20.380 -3.694 -28.669 1.00 97.31 86 ILE A CA 1
ATOM 684 C C . ILE A 1 86 ? 20.973 -2.316 -28.381 1.00 97.31 86 ILE A C 1
ATOM 686 O O . ILE A 1 86 ? 20.425 -1.552 -27.592 1.00 97.31 86 ILE A O 1
ATOM 690 N N . LEU A 1 87 ? 22.082 -1.980 -29.034 1.00 97.88 87 LEU A N 1
ATOM 691 C CA . LEU A 1 87 ? 22.684 -0.650 -29.001 1.00 97.88 87 LEU A CA 1
ATOM 692 C C . LEU A 1 87 ? 22.264 0.134 -30.247 1.00 97.88 87 LEU A C 1
ATOM 694 O O . LEU A 1 87 ? 22.614 -0.239 -31.363 1.00 97.88 87 LEU A O 1
ATOM 698 N N . PHE A 1 88 ? 21.559 1.240 -30.048 1.00 97.81 88 PHE A N 1
ATOM 699 C CA . PHE A 1 88 ? 21.244 2.234 -31.063 1.00 97.81 88 PHE A CA 1
ATOM 700 C C . PHE A 1 88 ? 22.346 3.292 -31.080 1.00 97.81 88 PHE A C 1
ATOM 702 O O . PHE A 1 88 ? 22.499 4.069 -30.132 1.00 97.81 88 PHE A O 1
ATOM 709 N N . TYR A 1 89 ? 23.139 3.298 -32.147 1.00 96.12 89 TYR A N 1
ATOM 710 C CA . TYR A 1 89 ? 24.298 4.169 -32.295 1.00 96.12 89 TYR A CA 1
ATOM 711 C C . TYR A 1 89 ? 24.515 4.521 -33.765 1.00 96.12 89 TYR A C 1
ATOM 713 O O . TYR A 1 89 ? 24.475 3.634 -34.613 1.00 96.12 89 TYR A O 1
ATOM 721 N N . ASP A 1 90 ? 24.745 5.802 -34.061 1.00 92.12 90 ASP A N 1
ATOM 722 C CA . ASP A 1 90 ? 25.028 6.283 -35.424 1.00 92.12 90 ASP A CA 1
ATOM 723 C C . ASP A 1 90 ? 23.985 5.805 -36.460 1.00 92.12 90 ASP A C 1
ATOM 725 O O . ASP A 1 90 ? 24.308 5.186 -37.473 1.00 92.12 90 ASP A O 1
ATOM 729 N N . ASP A 1 91 ? 22.698 5.992 -36.127 1.00 92.75 91 ASP A N 1
ATOM 730 C CA . ASP A 1 91 ? 21.531 5.574 -36.927 1.00 92.75 91 ASP A CA 1
ATOM 731 C C . ASP A 1 91 ? 21.491 4.076 -37.296 1.00 92.75 91 ASP A C 1
ATOM 733 O O . ASP A 1 91 ? 20.822 3.657 -38.244 1.00 92.75 91 ASP A O 1
ATOM 737 N N . ARG A 1 92 ? 22.183 3.240 -36.516 1.00 96.44 92 ARG A N 1
ATOM 738 C CA . ARG A 1 92 ? 22.219 1.782 -36.663 1.00 96.44 92 ARG A CA 1
ATOM 739 C C . ARG A 1 92 ? 21.872 1.094 -35.351 1.00 96.44 92 ARG A C 1
ATOM 741 O O . ARG A 1 92 ? 22.040 1.656 -34.271 1.00 96.44 92 ARG A O 1
ATOM 748 N N . ALA A 1 93 ? 21.407 -0.146 -35.459 1.00 97.31 93 ALA A N 1
ATOM 749 C CA . ALA A 1 93 ? 21.180 -1.034 -34.328 1.00 97.31 93 ALA A CA 1
ATOM 750 C C . ALA A 1 93 ? 22.233 -2.149 -34.331 1.00 97.31 93 ALA A C 1
ATOM 752 O O . ALA A 1 93 ? 22.457 -2.796 -35.356 1.00 97.31 93 ALA A O 1
ATOM 753 N N . TYR A 1 94 ? 22.862 -2.377 -33.183 1.00 96.88 94 TYR A N 1
ATOM 754 C CA . TYR A 1 94 ? 23.880 -3.403 -32.979 1.00 96.88 94 TYR A CA 1
ATOM 755 C C . TYR A 1 94 ? 23.427 -4.373 -31.895 1.00 96.88 94 TYR A C 1
ATOM 757 O O . TYR A 1 94 ? 22.895 -3.956 -30.871 1.00 96.88 94 TYR A O 1
ATOM 765 N N . THR A 1 95 ? 23.697 -5.659 -32.087 1.00 95.56 95 THR A N 1
ATOM 766 C CA . THR A 1 95 ? 23.487 -6.703 -31.078 1.00 95.56 95 THR A CA 1
ATOM 767 C C . THR A 1 95 ? 24.811 -7.408 -30.800 1.00 95.56 95 THR A C 1
ATOM 769 O O . THR A 1 95 ? 25.590 -7.606 -31.740 1.00 95.56 95 THR A O 1
ATOM 772 N N . PRO A 1 96 ? 25.105 -7.810 -29.551 1.00 93.50 96 PRO A N 1
ATOM 773 C CA . PRO A 1 96 ? 26.313 -8.569 -29.268 1.00 93.50 96 PRO A CA 1
ATOM 774 C C . PRO A 1 96 ? 26.273 -9.915 -29.997 1.00 93.50 96 PRO A C 1
ATOM 776 O O . PRO A 1 96 ? 25.218 -10.534 -30.120 1.00 93.50 96 PRO A O 1
ATOM 779 N N . ILE A 1 97 ? 27.439 -10.392 -30.443 1.00 91.38 97 ILE A N 1
ATOM 780 C CA . ILE A 1 97 ? 27.576 -11.708 -31.096 1.00 91.38 97 ILE A CA 1
ATOM 781 C C . ILE A 1 97 ? 27.098 -12.827 -30.160 1.00 91.38 97 ILE A C 1
ATOM 783 O O . ILE A 1 97 ? 26.495 -13.799 -30.605 1.00 91.38 97 ILE A O 1
ATOM 787 N N . SER A 1 98 ? 27.351 -12.673 -28.859 1.00 91.31 98 SER A N 1
ATOM 788 C CA . SER A 1 98 ? 26.863 -13.568 -27.816 1.00 91.31 98 SER A CA 1
ATOM 789 C C . SER A 1 98 ? 26.308 -12.747 -26.645 1.00 91.31 98 SER A C 1
ATOM 791 O O . SER A 1 98 ? 27.085 -12.073 -25.961 1.00 91.31 98 SER A O 1
ATOM 793 N N . PRO A 1 99 ? 24.986 -12.786 -26.388 1.00 86.31 99 PRO A N 1
ATOM 794 C CA . PRO A 1 99 ? 24.377 -12.087 -25.255 1.00 86.31 99 PRO A CA 1
ATOM 795 C C . PRO A 1 99 ? 24.926 -12.543 -23.898 1.00 86.31 99 PRO A C 1
ATOM 797 O O . PRO A 1 99 ? 25.103 -11.727 -22.999 1.00 86.31 99 PRO A O 1
ATOM 800 N N . SER A 1 100 ? 25.269 -13.829 -23.757 1.00 85.62 100 SER A N 1
ATOM 801 C CA . SER A 1 100 ? 25.739 -14.406 -22.488 1.00 85.62 100 SER A CA 1
ATOM 802 C C . SER A 1 100 ? 27.119 -13.912 -22.048 1.00 85.62 100 SER A C 1
ATOM 804 O O . SER A 1 100 ? 27.493 -14.087 -20.891 1.00 85.62 100 SER A O 1
ATOM 806 N N . THR A 1 101 ? 27.889 -13.318 -22.961 1.00 85.50 101 THR A N 1
ATOM 807 C CA . THR A 1 101 ? 29.220 -12.760 -22.686 1.00 85.50 101 THR A CA 1
ATOM 808 C C . THR A 1 101 ? 29.220 -11.235 -22.715 1.00 85.50 101 THR A C 1
ATOM 810 O O . THR A 1 101 ? 30.292 -10.634 -22.728 1.00 85.50 101 THR A O 1
ATOM 813 N N . PHE A 1 102 ? 28.047 -10.600 -22.802 1.00 91.75 102 PHE A N 1
ATOM 814 C CA . PHE A 1 102 ? 27.966 -9.148 -22.825 1.00 91.75 102 PHE A CA 1
ATOM 815 C C . PHE A 1 102 ? 28.420 -8.561 -21.485 1.00 91.75 102 PHE A C 1
ATOM 817 O O . PHE A 1 102 ? 27.959 -8.963 -20.418 1.00 91.75 102 PHE A O 1
ATOM 824 N N . ASP A 1 103 ? 29.300 -7.570 -21.571 1.00 91.75 103 ASP A N 1
ATOM 825 C CA . ASP A 1 103 ? 29.804 -6.798 -20.446 1.00 91.75 103 ASP A CA 1
ATOM 826 C C . ASP A 1 103 ? 29.668 -5.314 -20.802 1.00 91.75 103 ASP A C 1
ATOM 828 O O . ASP A 1 103 ? 30.076 -4.882 -21.884 1.00 91.75 103 ASP A O 1
ATOM 832 N N . PHE A 1 104 ? 29.111 -4.515 -19.891 1.00 92.69 104 PHE A N 1
ATOM 833 C CA . PHE A 1 104 ? 28.944 -3.074 -20.102 1.00 92.69 104 PHE A CA 1
ATOM 834 C C . PHE A 1 104 ? 30.269 -2.318 -20.319 1.00 92.69 104 PHE A C 1
ATOM 836 O O . PHE A 1 104 ? 30.253 -1.180 -20.786 1.00 92.69 104 PHE A O 1
ATOM 843 N N . THR A 1 105 ? 31.415 -2.913 -19.989 1.00 89.25 105 THR A N 1
ATOM 844 C CA . THR A 1 105 ? 32.749 -2.358 -20.267 1.00 89.25 105 THR A CA 1
ATOM 845 C C . THR A 1 105 ? 33.171 -2.483 -21.732 1.00 89.25 105 THR A C 1
ATOM 847 O O . THR A 1 105 ? 34.099 -1.792 -22.139 1.00 89.25 105 THR A O 1
ATOM 850 N N . ALA A 1 106 ? 32.479 -3.301 -22.534 1.00 90.88 106 ALA A N 1
ATOM 851 C CA . ALA A 1 106 ? 32.724 -3.454 -23.970 1.00 90.88 106 ALA A CA 1
ATOM 852 C C . ALA A 1 106 ? 31.994 -2.405 -24.836 1.00 90.88 106 ALA A C 1
ATOM 854 O O . ALA A 1 106 ? 32.088 -2.445 -26.064 1.00 90.88 106 ALA A O 1
ATOM 855 N N . LEU A 1 107 ? 31.235 -1.493 -24.218 1.00 93.56 107 LEU A N 1
ATOM 856 C CA . LEU A 1 107 ? 30.546 -0.409 -24.918 1.00 93.56 107 LEU A CA 1
ATOM 857 C C . LEU A 1 107 ? 31.545 0.607 -25.500 1.00 93.56 107 LEU A C 1
ATOM 859 O O . LEU A 1 107 ? 32.623 0.792 -24.931 1.00 93.56 107 LEU A O 1
ATOM 863 N N . PRO A 1 108 ? 31.201 1.279 -26.616 1.00 92.69 108 PRO A N 1
ATOM 864 C CA . PRO A 1 108 ? 32.088 2.260 -27.229 1.00 92.69 108 PRO A CA 1
ATOM 865 C C . PRO A 1 108 ? 32.407 3.398 -26.257 1.00 92.69 108 PRO A C 1
ATOM 867 O O . PRO A 1 108 ? 31.549 3.846 -25.492 1.00 92.69 108 PRO A O 1
ATOM 870 N N . GLU A 1 109 ? 33.644 3.890 -26.312 1.00 90.06 109 GLU A N 1
ATOM 871 C CA . GLU A 1 109 ? 34.024 5.083 -25.565 1.00 90.06 109 GLU A CA 1
ATOM 872 C C . GLU A 1 109 ? 33.268 6.294 -26.121 1.00 90.06 109 GLU A C 1
ATOM 874 O O . GLU A 1 109 ? 33.371 6.636 -27.298 1.00 90.06 109 GLU A O 1
ATOM 879 N N . VAL A 1 110 ? 32.492 6.941 -25.255 1.00 89.12 110 VAL A N 1
ATOM 880 C CA . VAL A 1 110 ? 31.779 8.185 -25.551 1.00 89.12 110 VAL A CA 1
ATOM 881 C C . VAL A 1 110 ? 32.334 9.309 -24.689 1.00 89.12 110 VAL A C 1
ATOM 883 O O . VAL A 1 110 ? 32.858 9.067 -23.596 1.00 89.12 110 VAL A O 1
ATOM 886 N N . ASP A 1 111 ? 32.189 10.550 -25.155 1.00 86.06 111 ASP A N 1
ATOM 887 C CA . ASP A 1 111 ? 32.449 11.704 -24.301 1.00 86.06 111 ASP A CA 1
ATOM 888 C C . ASP A 1 111 ? 31.582 11.601 -23.034 1.00 86.06 111 ASP A C 1
ATOM 890 O O . ASP A 1 111 ? 30.402 11.254 -23.071 1.00 86.06 111 ASP A O 1
ATOM 894 N N . THR A 1 112 ? 32.176 11.918 -21.889 1.00 78.25 112 THR A N 1
ATOM 895 C CA . THR A 1 112 ? 31.492 12.008 -20.598 1.00 78.25 112 THR A CA 1
ATOM 896 C C . THR A 1 112 ? 30.295 12.962 -20.601 1.00 78.25 112 THR A C 1
ATOM 898 O O . THR A 1 112 ? 29.365 12.757 -19.814 1.00 78.25 112 THR A O 1
ATOM 901 N N . SER A 1 113 ? 30.294 13.958 -21.495 1.00 82.25 113 SER A N 1
ATOM 902 C CA . SER A 1 113 ? 29.163 14.866 -21.716 1.00 82.25 113 SER A CA 1
ATOM 903 C C . SER A 1 113 ? 27.997 14.222 -22.491 1.00 82.25 113 SER A C 1
ATOM 905 O O . SER A 1 113 ? 26.892 14.759 -22.484 1.00 82.25 113 SER A O 1
ATOM 907 N N . ASN A 1 114 ? 28.220 13.056 -23.111 1.00 89.75 114 ASN A N 1
ATOM 908 C CA . ASN A 1 114 ? 27.275 12.344 -23.973 1.00 89.75 114 ASN A CA 1
ATOM 909 C C . ASN A 1 114 ? 27.200 10.844 -23.624 1.00 89.75 114 ASN A C 1
ATOM 911 O O . ASN A 1 114 ? 27.387 9.970 -24.473 1.00 89.75 114 ASN A O 1
ATOM 915 N N . ALA A 1 115 ? 26.980 10.548 -22.341 1.00 94.44 115 ALA A N 1
ATOM 916 C CA . ALA A 1 115 ? 26.924 9.181 -21.832 1.00 94.44 115 ALA A CA 1
ATOM 917 C C . ALA A 1 115 ? 25.826 8.343 -22.520 1.00 94.44 115 ALA A C 1
ATOM 919 O O . ALA A 1 115 ? 24.734 8.838 -22.795 1.00 94.44 115 ALA A O 1
ATOM 920 N N . ILE A 1 116 ? 26.084 7.053 -22.733 1.00 96.25 116 ILE A N 1
ATOM 921 C CA . ILE A 1 116 ? 25.120 6.101 -23.296 1.00 96.25 116 ILE A CA 1
ATOM 922 C C . ILE A 1 116 ? 23.947 5.943 -22.324 1.00 96.25 116 ILE A C 1
ATOM 924 O O . ILE A 1 116 ? 24.154 5.605 -21.153 1.00 96.25 116 ILE A O 1
ATOM 928 N N . TRP A 1 117 ? 22.722 6.142 -22.807 1.00 97.50 117 TRP A N 1
ATOM 929 C CA . TRP A 1 117 ? 21.510 5.809 -22.060 1.00 97.50 117 TRP A CA 1
ATOM 930 C C . TRP A 1 117 ? 21.357 4.296 -22.036 1.00 97.50 117 TRP A C 1
ATOM 932 O O . TRP A 1 117 ? 21.092 3.703 -23.074 1.00 97.50 117 TRP A O 1
ATOM 942 N N . ALA A 1 118 ? 21.521 3.657 -20.882 1.00 97.31 118 ALA A N 1
ATOM 943 C CA . ALA A 1 118 ? 21.282 2.221 -20.765 1.00 97.31 118 ALA A CA 1
ATOM 944 C C . ALA A 1 118 ? 19.923 1.965 -20.117 1.00 97.31 118 ALA A C 1
ATOM 946 O O . ALA A 1 118 ? 19.781 2.124 -18.909 1.00 97.31 118 ALA A O 1
ATOM 947 N N . LEU A 1 119 ? 18.940 1.580 -20.925 1.00 97.88 119 LEU A N 1
ATOM 948 C CA . LEU A 1 119 ? 17.592 1.208 -20.511 1.00 97.88 119 LEU A CA 1
ATOM 949 C C . LEU A 1 119 ? 17.586 -0.282 -20.182 1.00 97.88 119 LEU A C 1
ATOM 951 O O . LEU A 1 119 ? 17.717 -1.112 -21.077 1.00 97.88 119 LEU A O 1
ATOM 955 N N . ILE A 1 120 ? 17.501 -0.606 -18.899 1.00 96.50 120 ILE A N 1
ATOM 956 C CA . ILE A 1 120 ? 17.753 -1.944 -18.375 1.00 96.50 120 ILE A CA 1
ATOM 957 C C . ILE A 1 120 ? 16.470 -2.478 -17.740 1.00 96.50 120 ILE A C 1
ATOM 959 O O . ILE A 1 120 ? 16.031 -1.969 -16.712 1.00 96.50 120 ILE A O 1
ATOM 963 N N . ASP A 1 121 ? 15.890 -3.518 -18.321 1.00 94.94 121 ASP A N 1
ATOM 964 C CA . ASP A 1 121 ? 14.793 -4.283 -17.740 1.00 94.94 121 ASP A CA 1
ATOM 965 C C . ASP A 1 121 ? 15.329 -5.629 -17.243 1.00 94.94 121 ASP A C 1
ATOM 967 O O . ASP A 1 121 ? 15.753 -6.472 -18.039 1.00 94.94 121 ASP A O 1
ATOM 971 N N . VAL A 1 122 ? 15.374 -5.793 -15.919 1.00 84.56 122 VAL A N 1
ATOM 972 C CA . VAL A 1 122 ? 15.863 -7.012 -15.258 1.00 84.56 122 VAL A CA 1
ATOM 973 C C . VAL A 1 122 ? 14.657 -7.779 -14.743 1.00 84.56 122 VAL A C 1
ATOM 975 O O . VAL A 1 122 ? 13.911 -7.297 -13.881 1.00 84.56 122 VAL A O 1
ATOM 978 N N . ASP A 1 123 ? 14.478 -8.979 -15.282 1.00 79.25 123 ASP A N 1
ATOM 979 C CA . ASP A 1 123 ? 13.391 -9.878 -14.924 1.00 79.25 123 ASP A CA 1
ATOM 980 C C . ASP A 1 123 ? 13.625 -10.542 -13.548 1.00 79.25 123 ASP A C 1
ATOM 982 O O . ASP A 1 123 ? 14.469 -10.125 -12.751 1.00 79.25 123 ASP A O 1
ATOM 986 N N . ASP A 1 124 ? 12.811 -11.543 -13.210 1.00 69.44 124 ASP A N 1
ATOM 987 C CA . ASP A 1 124 ? 12.925 -12.270 -11.939 1.00 69.44 124 ASP A CA 1
ATOM 988 C C . ASP A 1 124 ? 14.093 -13.270 -11.917 1.00 69.44 124 ASP A C 1
ATOM 990 O O . ASP A 1 124 ? 14.454 -13.763 -10.849 1.00 69.44 124 ASP A O 1
ATOM 994 N N . THR A 1 125 ? 14.681 -13.578 -13.075 1.00 66.69 125 THR A N 1
ATOM 995 C CA . THR A 1 125 ? 15.663 -14.660 -13.228 1.00 66.69 125 THR A CA 1
ATOM 996 C C . THR A 1 125 ? 17.093 -14.155 -13.395 1.00 66.69 125 THR A C 1
ATOM 998 O O . THR A 1 125 ? 18.049 -14.889 -13.129 1.00 66.69 125 THR A O 1
ATOM 1001 N N . THR A 1 126 ? 17.256 -12.893 -13.788 1.00 69.69 126 THR A N 1
ATOM 1002 C CA . THR A 1 126 ? 18.551 -12.291 -14.087 1.00 69.69 126 THR A CA 1
ATOM 1003 C C . THR A 1 126 ? 19.124 -11.546 -12.881 1.00 69.69 126 THR A C 1
ATOM 1005 O O . THR A 1 126 ? 18.477 -10.738 -12.213 1.00 69.69 126 THR A O 1
ATOM 1008 N N . GLY A 1 127 ? 20.385 -11.850 -12.568 1.00 77.19 127 GLY A N 1
ATOM 1009 C CA . GLY A 1 127 ? 21.169 -11.050 -11.633 1.00 77.19 127 GLY A CA 1
ATOM 1010 C C . GLY A 1 127 ? 21.497 -9.671 -12.211 1.00 77.19 127 GLY A C 1
ATOM 1011 O O . GLY A 1 127 ? 21.158 -9.346 -13.345 1.00 77.19 127 GLY A O 1
ATOM 1012 N N . GLU A 1 128 ? 22.208 -8.858 -11.433 1.00 83.75 128 GLU A N 1
ATOM 1013 C CA . GLU A 1 128 ? 22.712 -7.567 -11.911 1.00 83.75 128 GLU A CA 1
ATOM 1014 C C . GLU A 1 128 ? 23.521 -7.730 -13.216 1.00 83.75 128 GLU A C 1
ATOM 1016 O O . GLU A 1 128 ? 24.419 -8.581 -13.258 1.00 83.75 128 GLU A O 1
ATOM 1021 N N . PRO A 1 129 ? 23.268 -6.909 -14.257 1.00 87.75 129 PRO A N 1
ATOM 1022 C CA . PRO A 1 129 ? 23.989 -7.036 -15.516 1.00 87.75 129 PRO A CA 1
ATOM 1023 C C . PRO A 1 129 ? 25.507 -6.893 -15.341 1.00 87.75 129 PRO A C 1
ATOM 1025 O O . PRO A 1 129 ? 26.003 -5.957 -14.700 1.00 87.75 129 PRO A O 1
ATOM 1028 N N . ALA A 1 130 ? 26.261 -7.828 -15.922 1.00 90.19 130 ALA A N 1
ATOM 1029 C CA . ALA A 1 130 ? 27.708 -7.917 -15.746 1.00 90.19 130 ALA A CA 1
ATOM 1030 C C . ALA A 1 130 ? 28.428 -6.625 -16.175 1.00 90.19 130 ALA A C 1
ATOM 1032 O O . ALA A 1 130 ? 28.157 -6.046 -17.226 1.00 90.19 130 ALA A O 1
ATOM 1033 N N . GLY A 1 131 ? 29.347 -6.145 -15.333 1.00 90.88 131 GLY A N 1
ATOM 1034 C CA . GLY A 1 131 ? 30.146 -4.945 -15.608 1.00 90.88 131 GLY A CA 1
ATOM 1035 C C . GLY A 1 131 ? 29.422 -3.604 -15.426 1.00 90.88 131 GLY A C 1
ATOM 1036 O O . GLY A 1 131 ? 30.085 -2.564 -15.399 1.00 90.88 131 GLY A O 1
ATOM 1037 N N . LEU A 1 132 ? 28.099 -3.588 -15.202 1.00 92.75 132 LEU A N 1
ATOM 1038 C CA . LEU A 1 132 ? 27.299 -2.360 -15.075 1.00 92.75 132 LEU A CA 1
ATOM 1039 C C . LEU A 1 132 ? 27.853 -1.391 -14.022 1.00 92.75 132 LEU A C 1
ATOM 1041 O O . LEU A 1 132 ? 27.923 -0.178 -14.242 1.00 92.75 132 LEU A O 1
ATOM 1045 N N . ALA A 1 133 ? 28.290 -1.925 -12.882 1.00 90.81 133 ALA A N 1
ATOM 1046 C CA . ALA A 1 133 ? 28.840 -1.127 -11.796 1.00 90.81 133 ALA A CA 1
ATOM 1047 C C . ALA A 1 133 ? 30.200 -0.474 -12.117 1.00 90.81 133 ALA A C 1
ATOM 1049 O O . ALA A 1 133 ? 30.562 0.509 -11.471 1.00 90.81 133 ALA A O 1
ATOM 1050 N N . GLY A 1 134 ? 30.956 -1.021 -13.076 1.00 90.50 134 GLY A N 1
ATOM 1051 C CA . GLY A 1 134 ? 32.263 -0.510 -13.511 1.00 90.50 134 GLY A CA 1
ATOM 1052 C C . GLY A 1 134 ? 32.218 0.316 -14.801 1.00 90.50 134 GLY A C 1
ATOM 1053 O O . GLY A 1 134 ? 33.190 1.005 -15.114 1.00 90.50 134 GLY A O 1
ATOM 1054 N N . ALA A 1 135 ? 31.104 0.273 -15.534 1.00 91.44 135 ALA A N 1
ATOM 1055 C CA . ALA A 1 135 ? 30.968 0.891 -16.846 1.00 91.44 135 ALA A CA 1
ATOM 1056 C C . ALA A 1 135 ? 31.137 2.417 -16.794 1.00 91.44 135 ALA A C 1
ATOM 1058 O O . ALA A 1 135 ? 30.401 3.120 -16.097 1.00 91.44 135 ALA A O 1
ATOM 1059 N N . ARG A 1 136 ? 32.091 2.960 -17.552 1.00 89.88 136 ARG A N 1
ATOM 1060 C CA . ARG A 1 136 ? 32.294 4.411 -17.698 1.00 89.88 136 ARG A CA 1
ATOM 1061 C C . ARG A 1 136 ? 31.487 4.923 -18.890 1.00 89.88 136 ARG A C 1
ATOM 1063 O O . ARG A 1 136 ? 31.214 4.164 -19.804 1.00 89.88 136 ARG A O 1
ATOM 1070 N N . GLY A 1 137 ? 31.068 6.189 -18.858 1.00 92.31 137 GLY A N 1
ATOM 1071 C CA . GLY A 1 137 ? 30.306 6.779 -19.968 1.00 92.31 137 GLY A CA 1
ATOM 1072 C C . GLY A 1 137 ? 28.903 6.193 -20.165 1.00 92.31 137 GLY A C 1
ATOM 1073 O O . GLY A 1 137 ? 28.325 6.365 -21.225 1.00 92.31 137 GLY A O 1
ATOM 1074 N N . VAL A 1 138 ? 28.346 5.515 -19.156 1.00 94.75 138 VAL A N 1
ATOM 1075 C CA . VAL A 1 138 ? 26.980 4.969 -19.181 1.00 94.75 138 VAL A CA 1
ATOM 1076 C C . VAL A 1 138 ? 26.146 5.644 -18.101 1.00 94.75 138 VAL A C 1
ATOM 1078 O O . VAL A 1 138 ? 26.572 5.679 -16.936 1.00 94.75 138 VAL A O 1
ATOM 1081 N N . PHE A 1 139 ? 24.959 6.106 -18.490 1.00 96.06 139 PHE A N 1
ATOM 1082 C CA . PHE A 1 139 ? 23.884 6.555 -17.616 1.00 96.06 139 PHE A CA 1
ATOM 1083 C C . PHE A 1 139 ? 22.811 5.456 -17.535 1.00 96.06 139 PHE A C 1
ATOM 1085 O O . PHE A 1 139 ? 21.958 5.359 -18.422 1.00 96.06 139 PHE A O 1
ATOM 1092 N N . PRO A 1 140 ? 22.875 4.574 -16.521 1.00 96.31 140 PRO A N 1
ATOM 1093 C CA . PRO A 1 140 ? 21.959 3.450 -16.439 1.00 96.31 140 PRO A CA 1
ATOM 1094 C C . PRO A 1 140 ? 20.615 3.854 -15.842 1.00 96.31 140 PRO A C 1
ATOM 1096 O O . PRO A 1 140 ? 20.558 4.577 -14.848 1.00 96.31 140 PRO A O 1
ATOM 1099 N N . ILE A 1 141 ? 19.550 3.342 -16.444 1.00 97.25 141 ILE A N 1
ATOM 1100 C CA . ILE A 1 141 ? 18.168 3.435 -15.991 1.00 97.25 141 ILE A CA 1
ATOM 1101 C C . ILE A 1 141 ? 17.651 2.013 -15.903 1.00 97.25 141 ILE A C 1
ATOM 1103 O O . ILE A 1 141 ? 17.344 1.402 -16.923 1.00 97.25 141 ILE A O 1
ATOM 1107 N N . GLN A 1 142 ? 17.575 1.484 -14.689 1.00 96.38 142 GLN A N 1
ATOM 1108 C CA . GLN A 1 142 ? 17.063 0.138 -14.476 1.00 96.38 142 GLN A CA 1
ATOM 1109 C C . GLN A 1 142 ? 15.618 0.185 -14.002 1.00 96.38 142 GLN A C 1
ATOM 1111 O O . GLN A 1 142 ? 15.337 0.806 -12.982 1.00 96.38 142 GLN A O 1
ATOM 1116 N N . ALA A 1 143 ? 14.724 -0.516 -14.690 1.00 95.56 143 ALA A N 1
ATOM 1117 C CA . ALA A 1 143 ? 13.442 -0.929 -14.146 1.00 95.56 143 ALA A CA 1
ATOM 1118 C C . ALA A 1 143 ? 13.629 -2.244 -13.380 1.00 95.56 143 ALA A C 1
ATOM 1120 O O . ALA A 1 143 ? 14.193 -3.201 -13.907 1.00 95.56 143 ALA A O 1
ATOM 1121 N N . ALA A 1 144 ? 13.167 -2.302 -12.131 1.00 92.50 144 ALA A N 1
ATOM 1122 C CA . ALA A 1 144 ? 13.171 -3.544 -11.363 1.00 92.50 144 ALA A CA 1
ATOM 1123 C C . ALA A 1 144 ? 11.976 -3.614 -10.410 1.00 92.50 144 ALA A C 1
ATOM 1125 O O . ALA A 1 144 ? 11.415 -2.596 -9.998 1.00 92.50 144 ALA A O 1
ATOM 1126 N N . SER A 1 145 ? 11.570 -4.833 -10.053 1.00 89.56 145 SER A N 1
ATOM 1127 C CA . SER A 1 145 ? 10.700 -5.051 -8.893 1.00 89.56 145 SER A CA 1
ATOM 1128 C C . SER A 1 145 ? 11.429 -4.619 -7.602 1.00 89.56 145 SER A C 1
ATOM 1130 O O . SER A 1 145 ? 12.651 -4.453 -7.630 1.00 89.56 145 SER A O 1
ATOM 1132 N N . PRO A 1 146 ? 10.731 -4.412 -6.471 1.00 86.75 146 PRO A N 1
ATOM 1133 C CA . PRO A 1 146 ? 11.334 -3.953 -5.217 1.00 86.75 146 PRO A CA 1
ATOM 1134 C C . PRO A 1 146 ? 12.091 -5.081 -4.490 1.00 86.75 146 PRO A C 1
ATOM 1136 O O . PRO A 1 146 ? 11.922 -5.297 -3.294 1.00 86.75 146 PRO A O 1
ATOM 1139 N N . ASP A 1 147 ? 12.911 -5.820 -5.232 1.00 84.69 147 ASP A N 1
ATOM 1140 C CA . ASP A 1 147 ? 13.810 -6.854 -4.745 1.00 84.69 147 ASP A CA 1
ATOM 1141 C C . ASP A 1 147 ? 15.260 -6.343 -4.828 1.00 84.69 147 ASP A C 1
ATOM 1143 O O . ASP A 1 147 ? 15.846 -6.294 -5.920 1.00 84.69 147 ASP A O 1
ATOM 1147 N N . PRO A 1 148 ? 15.875 -5.980 -3.686 1.00 82.69 148 PRO A N 1
ATOM 1148 C CA . PRO A 1 148 ? 17.230 -5.443 -3.652 1.00 82.69 148 PRO A CA 1
ATOM 1149 C C . PRO A 1 148 ? 18.285 -6.336 -4.310 1.00 82.69 148 PRO A C 1
ATOM 1151 O O . PRO A 1 148 ? 19.301 -5.816 -4.780 1.00 82.69 148 PRO A O 1
ATOM 1154 N N . LYS A 1 149 ? 18.072 -7.659 -4.394 1.00 82.31 149 LYS A N 1
ATOM 1155 C CA . LYS A 1 149 ? 19.028 -8.590 -5.024 1.00 82.31 149 LYS A CA 1
ATOM 1156 C C . LYS A 1 149 ? 19.358 -8.207 -6.471 1.00 82.31 149 LYS A C 1
ATOM 1158 O O . LYS A 1 149 ? 20.463 -8.487 -6.932 1.00 82.31 149 LYS A O 1
ATOM 1163 N N . ARG A 1 150 ? 18.440 -7.519 -7.157 1.00 84.88 150 ARG A N 1
ATOM 1164 C CA . ARG A 1 150 ? 18.526 -7.195 -8.591 1.00 84.88 150 ARG A CA 1
ATOM 1165 C C . ARG A 1 150 ? 19.332 -5.950 -8.925 1.00 84.88 150 ARG A C 1
ATOM 1167 O O . ARG A 1 150 ? 19.742 -5.775 -10.069 1.00 84.88 150 ARG A O 1
ATOM 1174 N N . TYR A 1 151 ? 19.515 -5.053 -7.961 1.00 89.00 151 TYR A N 1
ATOM 1175 C CA . TYR A 1 151 ? 20.098 -3.735 -8.231 1.00 89.00 151 TYR A CA 1
ATOM 1176 C C . TYR A 1 151 ? 21.072 -3.241 -7.166 1.00 89.00 151 TYR A C 1
ATOM 1178 O O . TYR A 1 151 ? 21.739 -2.226 -7.357 1.00 89.00 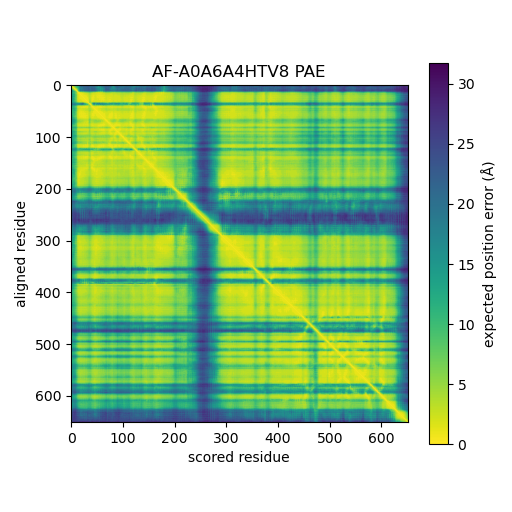151 TYR A O 1
ATOM 1186 N N . ARG A 1 152 ? 21.1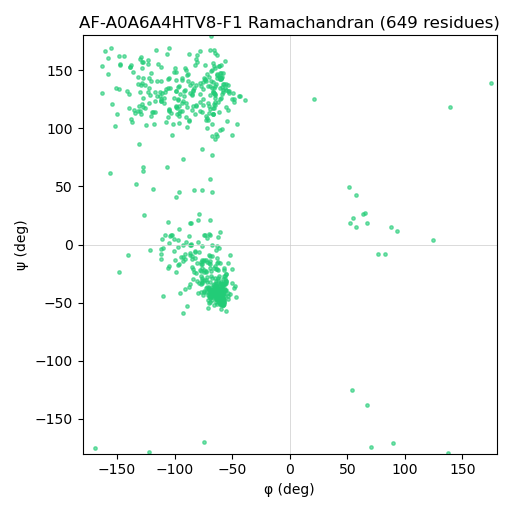77 -3.919 -6.021 1.00 86.12 152 ARG A N 1
ATOM 1187 C CA . ARG A 1 152 ? 21.907 -3.387 -4.868 1.00 86.12 152 ARG A CA 1
ATOM 1188 C C . ARG A 1 152 ? 23.382 -3.086 -5.146 1.00 86.12 152 ARG A C 1
ATOM 1190 O O . ARG A 1 152 ? 23.875 -2.069 -4.646 1.00 86.12 152 ARG A O 1
ATOM 1197 N N . ASN A 1 153 ? 24.114 -3.926 -5.890 1.00 86.50 153 ASN A N 1
ATOM 1198 C CA . ASN A 1 153 ? 25.561 -3.717 -6.009 1.00 86.50 153 ASN A CA 1
ATOM 1199 C C . ASN A 1 153 ? 25.877 -2.484 -6.857 1.00 86.50 153 ASN A C 1
ATOM 1201 O O . ASN A 1 153 ? 26.671 -1.648 -6.406 1.00 86.50 153 ASN A O 1
ATOM 1205 N N . TRP A 1 154 ? 25.258 -2.323 -8.028 1.00 91.06 154 TRP A N 1
ATOM 1206 C CA . TRP A 1 154 ? 25.472 -1.129 -8.847 1.00 91.06 154 TRP A CA 1
ATOM 1207 C C . TRP A 1 154 ? 24.806 0.112 -8.246 1.00 91.06 154 TRP A C 1
ATOM 1209 O O . TRP A 1 154 ? 25.434 1.170 -8.287 1.00 91.06 154 TRP A O 1
ATOM 1219 N N . LEU A 1 155 ? 23.620 0.002 -7.624 1.00 90.44 155 LEU A N 1
ATOM 1220 C CA . LEU A 1 155 ? 22.940 1.135 -6.976 1.00 90.44 155 LEU A CA 1
ATOM 1221 C C . LEU A 1 155 ? 23.882 1.807 -5.968 1.00 90.44 155 LEU A C 1
ATOM 1223 O O . LEU A 1 155 ? 24.081 3.023 -6.000 1.00 90.44 155 LEU A O 1
ATOM 1227 N N . ARG A 1 156 ? 24.550 0.996 -5.135 1.00 89.44 156 ARG A N 1
ATOM 1228 C CA . ARG A 1 156 ? 25.544 1.459 -4.158 1.00 89.44 156 ARG A CA 1
ATOM 1229 C C . ARG A 1 156 ? 26.828 1.960 -4.818 1.00 89.44 156 ARG A C 1
ATOM 1231 O O . ARG A 1 156 ? 27.278 3.061 -4.507 1.00 89.44 156 ARG A O 1
ATOM 1238 N N . LYS A 1 157 ? 27.425 1.176 -5.725 1.00 90.50 157 LYS A N 1
ATOM 1239 C CA . LYS A 1 157 ? 28.711 1.523 -6.367 1.00 90.50 157 LYS A CA 1
ATOM 1240 C C . LYS A 1 157 ? 28.619 2.801 -7.201 1.00 90.50 157 LYS A C 1
ATOM 1242 O O . LYS A 1 157 ? 29.571 3.577 -7.226 1.00 90.50 157 LYS A O 1
ATOM 1247 N N . ARG A 1 158 ? 27.477 3.035 -7.850 1.00 90.62 158 ARG A N 1
ATOM 1248 C CA . ARG A 1 158 ? 27.238 4.210 -8.694 1.00 90.62 158 ARG A CA 1
ATOM 1249 C C . ARG A 1 158 ? 26.552 5.352 -7.949 1.00 90.62 158 ARG A C 1
ATOM 1251 O O . ARG A 1 158 ? 26.566 6.469 -8.446 1.00 90.62 158 ARG A O 1
ATOM 1258 N N . LYS A 1 159 ? 26.045 5.134 -6.730 1.00 91.00 159 LYS A N 1
ATOM 1259 C CA . LYS A 1 159 ? 25.238 6.120 -5.987 1.00 91.00 159 LYS A CA 1
ATOM 1260 C C . LYS A 1 159 ? 23.991 6.537 -6.785 1.00 91.00 159 LYS A C 1
ATOM 1262 O O . LYS A 1 159 ? 23.684 7.728 -6.869 1.00 91.00 159 LYS A O 1
ATOM 1267 N N . ALA A 1 160 ? 23.320 5.571 -7.418 1.00 91.94 160 ALA A N 1
ATOM 1268 C CA . ALA A 1 160 ? 22.087 5.844 -8.156 1.00 91.94 160 ALA A CA 1
ATOM 1269 C C . ALA A 1 160 ? 21.004 6.384 -7.222 1.00 91.94 160 ALA A C 1
ATOM 1271 O O . ALA A 1 160 ? 20.997 6.103 -6.020 1.00 91.94 160 ALA A O 1
ATOM 1272 N N . VAL A 1 161 ? 20.086 7.156 -7.798 1.00 92.44 161 VAL A N 1
ATOM 1273 C CA . VAL A 1 161 ? 18.834 7.498 -7.117 1.00 92.44 161 VAL A CA 1
ATOM 1274 C C . VAL A 1 161 ? 17.793 6.438 -7.399 1.00 92.44 161 VAL A C 1
ATOM 1276 O O . VAL A 1 161 ? 17.761 5.857 -8.481 1.00 92.44 161 VAL A O 1
ATOM 1279 N N . MET A 1 162 ? 16.946 6.210 -6.411 1.00 92.62 162 MET A N 1
ATOM 1280 C CA . MET A 1 162 ? 15.801 5.329 -6.506 1.00 92.62 162 MET A CA 1
ATOM 1281 C C . MET A 1 162 ? 14.545 6.182 -6.609 1.00 92.62 162 MET A C 1
ATOM 1283 O O . MET A 1 162 ? 14.206 6.923 -5.685 1.00 92.62 162 MET A O 1
ATOM 1287 N N . TRP A 1 163 ? 13.888 6.073 -7.752 1.00 94.19 163 TRP A N 1
ATOM 1288 C CA . TRP A 1 163 ? 12.598 6.674 -8.045 1.00 94.19 163 TRP A CA 1
ATOM 1289 C C . TRP A 1 163 ? 11.585 5.576 -8.284 1.00 94.19 163 TRP A C 1
ATOM 1291 O O . TRP A 1 163 ? 11.946 4.414 -8.492 1.00 94.19 163 TRP A O 1
ATOM 1301 N N . GLY A 1 164 ? 10.311 5.921 -8.314 1.00 92.25 164 GLY A N 1
ATOM 1302 C CA . GLY A 1 164 ? 9.371 4.954 -8.831 1.00 92.25 164 GLY A CA 1
ATOM 1303 C C . GLY A 1 164 ? 7.985 5.477 -9.079 1.00 92.25 164 GLY A C 1
ATOM 1304 O O . GLY A 1 164 ? 7.728 6.677 -9.048 1.00 92.25 164 GLY A O 1
ATOM 1305 N N . PHE A 1 165 ? 7.128 4.539 -9.454 1.00 93.31 165 PHE A N 1
ATOM 1306 C CA . PHE A 1 165 ? 5.803 4.863 -9.945 1.00 93.31 165 PHE A CA 1
ATOM 1307 C C . PHE A 1 165 ? 4.763 4.834 -8.830 1.00 93.31 165 PHE A C 1
ATOM 1309 O O . PHE A 1 165 ? 4.828 3.950 -7.966 1.00 93.31 165 PHE A O 1
ATOM 1316 N N . PRO A 1 166 ? 3.801 5.776 -8.862 1.00 93.44 166 PRO A N 1
ATOM 1317 C CA . PRO A 1 166 ? 2.629 5.700 -8.007 1.00 93.44 166 PRO A CA 1
ATOM 1318 C C . PRO A 1 166 ? 1.777 4.483 -8.388 1.00 93.44 166 PRO A C 1
ATOM 1320 O O . PRO A 1 166 ? 1.982 3.862 -9.437 1.00 93.44 166 PRO A O 1
ATOM 1323 N N . PHE A 1 167 ? 0.818 4.140 -7.528 1.00 93.06 167 PHE A N 1
ATOM 1324 C CA . PHE A 1 167 ? -0.238 3.211 -7.917 1.00 93.06 167 PHE A CA 1
ATOM 1325 C C . PHE A 1 167 ? -1.043 3.776 -9.082 1.00 93.06 167 PHE A C 1
ATOM 1327 O O . PHE A 1 167 ? -1.093 4.989 -9.271 1.00 93.06 167 PHE A O 1
ATOM 1334 N N . TRP A 1 168 ? -1.634 2.883 -9.866 1.00 94.50 168 TRP A N 1
ATOM 1335 C CA . TRP A 1 168 ? -2.517 3.296 -10.942 1.00 94.50 168 TRP A CA 1
ATOM 1336 C C . TRP A 1 168 ? -3.842 3.748 -10.353 1.00 94.50 168 TRP A C 1
ATOM 1338 O O . TRP A 1 168 ? -4.327 3.130 -9.401 1.00 94.50 168 TRP A O 1
ATOM 1348 N N . THR A 1 169 ? -4.437 4.778 -10.943 1.00 92.62 169 THR A N 1
ATOM 1349 C CA . THR A 1 169 ? -5.827 5.126 -10.634 1.00 92.62 169 THR A CA 1
ATOM 1350 C C . THR A 1 169 ? -6.777 4.058 -11.184 1.00 92.62 169 THR A C 1
ATOM 1352 O O . THR A 1 169 ? -6.393 3.202 -11.991 1.00 92.62 169 THR A O 1
ATOM 1355 N N . VAL A 1 170 ? -8.045 4.095 -10.768 1.00 90.19 170 VAL A N 1
ATOM 1356 C CA . VAL A 1 170 ? -9.071 3.184 -11.304 1.00 90.19 170 VAL A CA 1
ATOM 1357 C C . VAL A 1 170 ? -9.214 3.367 -12.820 1.00 90.19 170 VAL A C 1
ATOM 1359 O O . VAL A 1 170 ? -9.320 2.390 -13.562 1.00 90.19 170 VAL A O 1
ATOM 1362 N N . GLU A 1 171 ? -9.146 4.606 -13.302 1.00 92.12 171 GLU A N 1
ATOM 1363 C CA . GLU A 1 171 ? -9.237 4.951 -14.722 1.00 92.12 171 GLU A CA 1
ATOM 1364 C C . GLU A 1 171 ? -8.032 4.415 -15.498 1.00 92.12 171 GLU A C 1
ATOM 1366 O O . GLU A 1 171 ? -8.201 3.854 -16.583 1.00 92.12 171 GLU A O 1
ATOM 1371 N N . GLU A 1 172 ? -6.825 4.534 -14.936 1.00 94.62 172 GLU A N 1
ATOM 1372 C CA . GLU A 1 172 ? -5.609 3.962 -15.520 1.00 94.62 172 GLU A CA 1
ATOM 1373 C C . GLU A 1 172 ? -5.677 2.428 -15.569 1.00 94.62 172 GLU A C 1
ATOM 1375 O O . GLU A 1 172 ? -5.300 1.834 -16.582 1.00 94.62 172 GLU A O 1
ATOM 1380 N N . LEU A 1 173 ? -6.206 1.778 -14.523 1.00 95.12 173 LEU A N 1
ATOM 1381 C CA . LEU A 1 173 ? -6.429 0.327 -14.500 1.00 95.12 173 LEU A CA 1
ATOM 1382 C C . LEU A 1 173 ? -7.436 -0.110 -15.571 1.00 95.12 173 LEU A C 1
ATOM 1384 O O . LEU A 1 173 ? -7.187 -1.063 -16.307 1.00 95.12 173 LEU A O 1
ATOM 1388 N N . LEU A 1 174 ? -8.548 0.608 -15.732 1.00 93.00 174 LEU A N 1
ATOM 1389 C CA . LEU A 1 174 ? -9.521 0.325 -16.791 1.00 93.00 174 LEU A CA 1
ATOM 1390 C C . LEU A 1 174 ? -8.921 0.527 -18.187 1.00 93.00 174 LEU A C 1
ATOM 1392 O O . LEU A 1 174 ? -9.087 -0.321 -19.067 1.00 93.00 174 LEU A O 1
ATOM 1396 N N . ALA A 1 175 ? -8.214 1.637 -18.403 1.00 93.56 175 ALA A N 1
ATOM 1397 C CA . ALA A 1 175 ? -7.577 1.937 -19.681 1.00 93.56 175 ALA A CA 1
ATOM 1398 C C . ALA A 1 175 ? -6.494 0.906 -20.027 1.00 93.56 175 ALA A C 1
ATOM 1400 O O . ALA A 1 175 ? -6.384 0.480 -21.179 1.00 93.56 175 ALA A O 1
ATOM 1401 N N . GLY A 1 176 ? -5.713 0.472 -19.036 1.00 93.69 176 GLY A N 1
ATOM 1402 C CA . GLY A 1 176 ? -4.662 -0.516 -19.246 1.00 93.69 176 GLY A CA 1
ATOM 1403 C C . GLY A 1 176 ? -5.185 -1.926 -19.403 1.00 93.69 176 GLY A C 1
ATOM 1404 O O . GLY A 1 176 ? -4.579 -2.712 -20.132 1.00 93.69 176 GLY A O 1
ATOM 1405 N N . TRP A 1 177 ? -6.326 -2.238 -18.792 1.00 93.19 177 TRP A N 1
ATOM 1406 C CA . TRP A 1 177 ? -7.004 -3.496 -19.038 1.00 93.19 177 TRP A CA 1
ATOM 1407 C C . TRP A 1 177 ? -7.470 -3.597 -20.493 1.00 93.19 177 TRP A C 1
ATOM 1409 O O . TRP A 1 177 ? -7.200 -4.603 -21.140 1.00 93.19 177 TRP A O 1
ATOM 1419 N N . LYS A 1 178 ? -8.043 -2.524 -21.060 1.00 93.12 178 LYS A N 1
ATOM 1420 C CA . LYS A 1 178 ? -8.513 -2.469 -22.464 1.00 93.12 178 LYS A CA 1
ATOM 1421 C C . LYS A 1 178 ? -7.435 -2.765 -23.512 1.00 93.12 178 LYS A C 1
ATOM 1423 O O . LYS A 1 178 ? -7.770 -3.124 -24.642 1.00 93.12 178 LYS A O 1
ATOM 1428 N N . VAL A 1 179 ? -6.157 -2.601 -23.167 1.00 91.56 179 VAL A N 1
ATOM 1429 C CA . VAL A 1 179 ? -5.027 -2.904 -24.062 1.00 91.56 179 VAL A CA 1
ATOM 1430 C C . VAL A 1 179 ? -4.407 -4.287 -23.819 1.00 91.56 179 VAL A C 1
ATOM 1432 O O . VAL A 1 179 ? -3.496 -4.670 -24.552 1.00 91.56 179 VAL A O 1
ATOM 1435 N N . GLN A 1 180 ? -4.890 -5.057 -22.835 1.00 90.12 180 GLN A N 1
ATOM 1436 C CA . GLN A 1 180 ? -4.447 -6.438 -22.617 1.00 90.12 180 GLN A CA 1
ATOM 1437 C C . GLN A 1 180 ? -4.989 -7.368 -23.707 1.00 90.12 180 GLN A C 1
ATOM 1439 O O . GLN A 1 180 ? -6.117 -7.213 -24.180 1.00 90.12 180 GLN A O 1
ATOM 1444 N N . LYS A 1 181 ? -4.206 -8.394 -24.066 1.00 89.56 181 LYS A N 1
ATOM 1445 C CA . LYS A 1 181 ? -4.590 -9.387 -25.085 1.00 89.56 181 LYS A CA 1
ATOM 1446 C C . LYS A 1 181 ? -5.888 -10.114 -24.714 1.00 89.56 181 LYS A C 1
ATOM 1448 O O . LYS A 1 181 ? -6.715 -10.373 -25.581 1.00 89.56 181 LYS A O 1
ATOM 1453 N N . GLN A 1 182 ? -6.063 -10.400 -23.429 1.00 92.38 182 GLN A N 1
ATOM 1454 C CA . GLN A 1 182 ? -7.183 -11.160 -22.878 1.00 92.38 182 GLN A CA 1
ATOM 1455 C C . GLN A 1 182 ? -8.443 -10.310 -22.647 1.00 92.38 182 GLN A C 1
ATOM 1457 O O . GLN A 1 182 ? -9.477 -10.856 -22.285 1.00 92.38 182 GLN A O 1
ATOM 1462 N N . TYR A 1 183 ? -8.401 -8.985 -22.848 1.00 91.69 183 TYR A N 1
ATOM 1463 C CA . TYR A 1 183 ? -9.539 -8.107 -22.549 1.00 91.69 183 TYR A CA 1
ATOM 1464 C C . TYR A 1 183 ? -10.816 -8.506 -23.295 1.00 91.69 183 TYR A C 1
ATOM 1466 O O . TYR A 1 183 ? -11.871 -8.648 -22.686 1.00 91.69 183 TYR A O 1
ATOM 1474 N N . ALA A 1 184 ? -10.718 -8.711 -24.612 1.00 92.75 184 ALA A N 1
ATOM 1475 C CA . ALA A 1 184 ? -11.879 -9.035 -25.439 1.00 92.75 184 ALA A CA 1
ATOM 1476 C C . ALA A 1 184 ? -12.504 -10.389 -25.067 1.00 92.75 184 ALA A C 1
ATOM 1478 O O . ALA A 1 184 ? -13.724 -10.515 -25.082 1.00 92.75 184 ALA A O 1
ATOM 1479 N N . GLU A 1 185 ? -11.671 -11.371 -24.715 1.00 92.62 185 GLU A N 1
ATOM 1480 C CA . GLU A 1 185 ? -12.104 -12.690 -24.242 1.00 92.62 185 GLU A CA 1
ATOM 1481 C C . GLU A 1 185 ? -12.829 -12.564 -22.899 1.00 92.62 185 GLU A C 1
ATOM 1483 O O . GLU A 1 185 ? -13.991 -12.939 -22.793 1.00 92.62 185 GLU A O 1
ATOM 1488 N N . THR A 1 186 ? -12.218 -11.894 -21.917 1.00 90.50 186 THR A N 1
ATOM 1489 C CA . THR A 1 186 ? -12.834 -11.716 -20.595 1.00 90.50 186 THR A CA 1
ATOM 1490 C C . THR A 1 186 ? -14.139 -10.912 -20.648 1.00 90.50 186 THR A C 1
ATOM 1492 O O . THR A 1 186 ? -15.076 -11.225 -19.921 1.00 90.50 186 THR A O 1
ATOM 1495 N N . ILE A 1 187 ? -14.252 -9.896 -21.513 1.00 93.19 187 ILE A N 1
ATOM 1496 C CA . ILE A 1 187 ? -15.518 -9.164 -21.693 1.00 93.19 187 ILE A CA 1
ATOM 1497 C C . ILE A 1 187 ? -16.596 -10.051 -22.322 1.00 93.19 187 ILE A C 1
ATOM 1499 O O . ILE A 1 187 ? -17.750 -9.973 -21.904 1.00 93.19 187 ILE A O 1
ATOM 1503 N N . ALA A 1 188 ? -16.239 -10.903 -23.287 1.00 91.75 188 ALA A N 1
ATOM 1504 C CA . ALA A 1 188 ? -17.179 -11.859 -23.864 1.00 91.75 188 ALA A CA 1
ATOM 1505 C C . ALA A 1 188 ? -17.650 -12.889 -22.822 1.00 91.75 188 ALA A C 1
ATOM 1507 O O . ALA A 1 188 ? -18.835 -13.215 -22.788 1.00 91.75 188 ALA A O 1
ATOM 1508 N N . ASP A 1 189 ? -16.763 -13.336 -21.928 1.00 88.12 189 ASP A N 1
ATOM 1509 C CA . ASP A 1 189 ? -17.113 -14.243 -20.828 1.00 88.12 189 ASP A CA 1
ATOM 1510 C C . ASP A 1 189 ? -18.071 -13.584 -19.821 1.00 88.12 189 ASP A C 1
ATOM 1512 O O . ASP A 1 189 ? -19.030 -14.213 -19.359 1.00 88.12 189 ASP A O 1
ATOM 1516 N N . ILE A 1 190 ? -17.842 -12.305 -19.498 1.00 89.12 190 ILE A N 1
ATOM 1517 C CA . ILE A 1 190 ? -18.731 -11.514 -18.635 1.00 89.12 190 ILE A CA 1
ATOM 1518 C C . ILE A 1 190 ? -20.105 -11.346 -19.294 1.00 89.12 190 ILE A C 1
ATOM 1520 O O . ILE A 1 190 ? -21.122 -11.576 -18.641 1.00 89.12 190 ILE A O 1
ATOM 1524 N N . ASP A 1 191 ? -20.149 -10.978 -20.577 1.00 91.38 191 ASP A N 1
ATOM 1525 C CA . ASP A 1 191 ? -21.399 -10.832 -21.330 1.00 91.38 191 ASP A CA 1
ATOM 1526 C C . ASP A 1 191 ? -22.167 -12.155 -21.407 1.00 91.38 191 ASP A C 1
ATOM 1528 O O . ASP A 1 191 ? -23.368 -12.212 -21.132 1.00 91.38 191 ASP A O 1
ATOM 1532 N N . TYR A 1 192 ? -21.467 -13.253 -21.694 1.00 89.00 192 TYR A N 1
ATOM 1533 C CA . TYR A 1 192 ? -22.061 -14.582 -21.683 1.00 89.00 192 TYR A CA 1
ATOM 1534 C C . TYR A 1 192 ? -22.690 -14.897 -20.320 1.00 89.00 192 TYR A C 1
ATOM 1536 O O . TYR A 1 192 ? -23.843 -15.328 -20.269 1.00 89.00 192 TYR A O 1
ATOM 1544 N N . TRP A 1 193 ? -21.981 -14.631 -19.218 1.00 84.56 193 TRP A N 1
ATOM 1545 C CA . TRP A 1 193 ? -22.493 -14.862 -17.865 1.00 84.56 193 TRP A CA 1
ATOM 1546 C C . TRP A 1 193 ? -23.734 -14.019 -17.545 1.00 84.56 193 TRP A C 1
ATOM 1548 O O . TRP A 1 193 ? -24.722 -14.565 -17.048 1.00 84.56 193 TRP A O 1
ATOM 1558 N N . LEU A 1 194 ? -23.710 -12.721 -17.865 1.00 85.81 194 LEU A N 1
ATOM 1559 C CA . LEU A 1 194 ? -24.841 -11.814 -17.637 1.00 85.81 194 LEU A CA 1
ATOM 1560 C C . LEU A 1 194 ? -26.112 -12.308 -18.344 1.00 85.81 194 LEU A C 1
ATOM 1562 O O . LEU A 1 194 ? -27.201 -12.235 -17.776 1.00 85.81 194 LEU A O 1
ATOM 1566 N N . ASN A 1 195 ? -25.964 -12.876 -19.544 1.00 88.62 195 ASN A N 1
ATOM 1567 C CA . ASN A 1 195 ? -27.078 -13.365 -20.356 1.00 88.62 195 ASN A CA 1
ATOM 1568 C C . ASN A 1 195 ? -27.541 -14.801 -20.017 1.00 88.62 195 ASN A C 1
ATOM 1570 O O . ASN A 1 195 ? -28.614 -15.202 -20.464 1.00 88.62 195 ASN A O 1
ATOM 1574 N N . HIS A 1 196 ? -26.775 -15.575 -19.235 1.00 86.94 196 HIS A N 1
ATOM 1575 C CA . HIS A 1 196 ? -27.061 -16.992 -18.929 1.00 86.94 196 HIS A CA 1
ATOM 1576 C C . HIS A 1 196 ? -27.090 -17.300 -17.423 1.00 86.94 196 HIS A C 1
ATOM 1578 O O . HIS A 1 196 ? -26.853 -18.433 -17.006 1.00 86.94 196 HIS A O 1
ATOM 1584 N N . ARG A 1 197 ? -27.386 -16.306 -16.578 1.00 77.56 197 ARG A N 1
ATOM 1585 C CA . ARG A 1 197 ? -27.343 -16.439 -15.109 1.00 77.56 197 ARG A CA 1
ATOM 1586 C C . ARG A 1 197 ? -28.211 -17.578 -14.548 1.00 77.56 197 ARG A C 1
ATOM 1588 O O . ARG A 1 197 ? -27.841 -18.185 -13.537 1.00 77.56 197 ARG A O 1
ATOM 1595 N N . ASP A 1 198 ? -29.337 -17.854 -15.202 1.00 82.88 198 ASP A N 1
ATOM 1596 C CA . ASP A 1 198 ? -30.312 -18.870 -14.789 1.00 82.88 198 ASP A CA 1
ATOM 1597 C C . ASP A 1 198 ? -29.991 -20.282 -15.315 1.00 82.88 198 ASP A C 1
ATOM 1599 O O . ASP A 1 198 ? -30.645 -21.249 -14.918 1.00 82.88 198 ASP A O 1
ATOM 1603 N N . ASP A 1 199 ? -28.986 -20.430 -16.185 1.00 80.44 199 ASP A N 1
ATOM 1604 C CA . ASP A 1 199 ? -28.565 -21.736 -16.695 1.00 80.44 199 ASP A CA 1
ATOM 1605 C C . ASP A 1 199 ? -27.710 -22.456 -15.626 1.00 80.44 199 ASP A C 1
ATOM 1607 O O . ASP A 1 199 ? -26.777 -21.853 -15.075 1.00 80.44 199 ASP A O 1
ATOM 1611 N N . PRO A 1 200 ? -27.994 -23.725 -15.262 1.00 71.88 200 PRO A N 1
ATOM 1612 C CA . PRO A 1 200 ? -27.097 -24.521 -14.430 1.00 71.88 200 PRO A CA 1
ATOM 1613 C C . PRO A 1 200 ? -25.693 -24.570 -15.048 1.00 71.88 200 PRO A C 1
ATOM 1615 O O . PRO A 1 200 ? -25.444 -25.254 -16.039 1.00 71.88 200 PRO A O 1
ATOM 1618 N N . VAL A 1 201 ? -24.774 -23.823 -14.432 1.00 61.19 201 VAL A N 1
ATOM 1619 C CA . VAL A 1 201 ? -23.392 -23.624 -14.885 1.00 61.19 201 VAL A CA 1
ATOM 1620 C C . VAL A 1 201 ? -22.746 -24.965 -15.226 1.00 61.19 201 VAL A C 1
ATOM 1622 O O . VAL A 1 201 ? -22.650 -25.856 -14.377 1.00 61.19 201 VAL A O 1
ATOM 1625 N N . LYS A 1 202 ? -22.272 -25.112 -16.468 1.00 58.56 202 LYS A N 1
ATOM 1626 C CA . LYS A 1 202 ? -21.452 -26.266 -16.837 1.00 58.56 202 LYS A CA 1
ATOM 1627 C C . LYS A 1 202 ? -20.125 -26.214 -16.058 1.00 58.56 202 LYS A C 1
ATOM 1629 O O . LYS A 1 202 ? -19.515 -25.148 -16.003 1.00 58.56 202 LYS A O 1
ATOM 1634 N N . PRO A 1 203 ? -19.634 -27.337 -15.499 1.00 53.69 203 PRO A N 1
ATOM 1635 C CA . PRO A 1 203 ? -18.418 -27.378 -14.670 1.00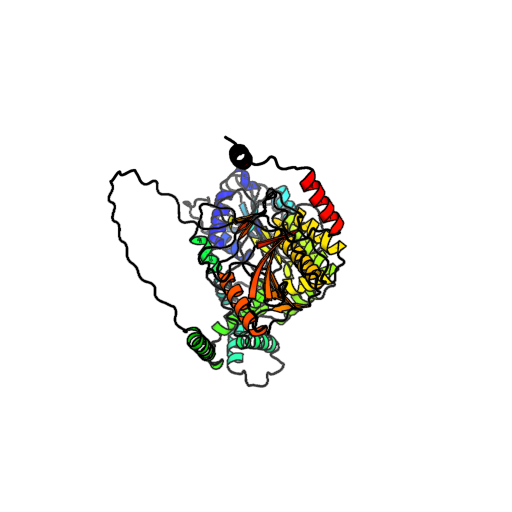 53.69 203 PRO A CA 1
ATOM 1636 C C . PRO A 1 203 ? -17.144 -26.855 -15.348 1.00 53.69 203 PRO A C 1
ATOM 1638 O O . PRO A 1 203 ? -16.196 -26.483 -14.672 1.00 53.69 203 PRO A O 1
ATOM 1641 N N . GLU A 1 204 ? -17.118 -26.812 -16.679 1.00 58.34 204 GLU A N 1
ATOM 1642 C CA . GLU A 1 204 ? -15.995 -26.329 -17.494 1.00 58.34 204 GLU A CA 1
ATOM 1643 C C . GLU A 1 204 ? -15.714 -24.816 -17.377 1.00 58.34 204 GLU A C 1
ATOM 1645 O O . GLU A 1 204 ? -14.750 -24.321 -17.952 1.00 58.34 204 GLU A O 1
ATOM 1650 N N . PHE A 1 205 ? -16.505 -24.097 -16.578 1.00 59.22 205 PHE A N 1
ATOM 1651 C CA . PHE A 1 205 ? -16.465 -22.648 -16.407 1.00 59.22 205 PHE A CA 1
ATOM 1652 C C . PHE A 1 205 ? -16.141 -22.230 -14.957 1.00 59.22 205 PHE A C 1
ATOM 1654 O O . PHE A 1 205 ? -16.807 -21.372 -14.384 1.00 59.22 205 PHE A O 1
ATOM 1661 N N . GLU A 1 206 ? -15.110 -22.809 -14.331 1.00 58.47 206 GLU A N 1
ATOM 1662 C CA . GLU A 1 206 ? -14.692 -22.451 -12.955 1.00 58.47 206 GLU A CA 1
ATOM 1663 C C . GLU A 1 206 ? -14.386 -20.950 -12.780 1.00 58.47 206 GLU A C 1
ATOM 1665 O O . GLU A 1 206 ? -14.702 -20.369 -11.739 1.00 58.47 206 GLU A O 1
ATOM 1670 N N . LEU A 1 207 ? -13.860 -20.295 -13.826 1.00 60.19 207 LEU A N 1
ATOM 1671 C CA . LEU A 1 207 ? -13.656 -18.839 -13.883 1.00 60.19 207 LEU A CA 1
ATOM 1672 C C . LEU A 1 207 ? -14.964 -18.073 -13.620 1.00 60.19 207 LEU A C 1
ATOM 1674 O O . LEU A 1 207 ? -14.984 -17.071 -12.904 1.00 60.19 207 LEU A O 1
ATOM 1678 N N . HIS A 1 208 ? -16.074 -18.591 -14.156 1.00 62.69 208 HIS A N 1
ATOM 1679 C CA . HIS A 1 208 ? -17.390 -17.996 -13.989 1.00 62.69 208 HIS A CA 1
ATOM 1680 C C . HIS A 1 208 ? -17.918 -18.175 -12.578 1.00 62.69 208 HIS A C 1
ATOM 1682 O O . HIS A 1 208 ? -18.683 -17.327 -12.150 1.00 62.69 208 HIS A O 1
ATOM 1688 N N . LEU A 1 209 ? -17.535 -19.217 -11.834 1.00 66.88 209 LEU A N 1
ATOM 1689 C CA . LEU A 1 209 ? -18.052 -19.405 -10.479 1.00 66.88 209 LEU A CA 1
ATOM 1690 C C . LEU A 1 209 ? -17.500 -18.345 -9.520 1.00 66.88 209 LEU A C 1
ATOM 1692 O O . LEU A 1 209 ? -18.271 -17.753 -8.774 1.00 66.88 209 LEU A O 1
ATOM 1696 N N . ILE A 1 210 ? -16.196 -18.052 -9.583 1.00 71.31 210 ILE A N 1
ATOM 1697 C CA . ILE A 1 210 ? -15.588 -17.022 -8.727 1.00 71.31 210 ILE A CA 1
ATOM 1698 C C . ILE A 1 210 ? -16.111 -15.635 -9.110 1.00 71.31 210 ILE A C 1
ATOM 1700 O O . ILE A 1 210 ? -16.561 -14.898 -8.237 1.00 71.31 210 ILE A O 1
ATOM 1704 N N . HIS A 1 211 ? -16.122 -15.297 -10.405 1.00 74.69 211 HIS A N 1
ATOM 1705 C CA . HIS A 1 211 ? -16.696 -14.027 -10.861 1.00 74.69 211 HIS A CA 1
ATOM 1706 C C . HIS A 1 211 ? -18.187 -13.917 -10.533 1.00 74.69 211 HIS A C 1
ATOM 1708 O O . HIS A 1 211 ? -18.627 -12.850 -10.115 1.00 74.69 211 HIS A O 1
ATOM 1714 N N . ARG A 1 212 ? -18.950 -15.011 -10.650 1.00 73.31 212 ARG A N 1
ATOM 1715 C CA . ARG A 1 212 ? -20.363 -15.074 -10.260 1.00 73.31 212 ARG A CA 1
ATOM 1716 C C . ARG A 1 212 ? -20.533 -14.767 -8.786 1.00 73.31 212 ARG A C 1
ATOM 1718 O O . ARG A 1 212 ? -21.298 -13.868 -8.477 1.00 73.31 212 ARG A O 1
ATOM 1725 N N . THR A 1 213 ? -19.847 -15.486 -7.898 1.00 76.00 213 THR A N 1
ATOM 1726 C CA . THR A 1 213 ? -19.974 -15.267 -6.451 1.00 76.00 213 THR A CA 1
ATOM 1727 C C . THR A 1 213 ? -19.580 -13.841 -6.094 1.00 76.00 213 THR A C 1
ATOM 1729 O O . THR A 1 213 ? -20.320 -13.172 -5.389 1.00 76.00 213 THR A O 1
ATOM 1732 N N . THR A 1 214 ? -18.491 -13.328 -6.667 1.00 78.00 214 THR A N 1
ATOM 1733 C CA . THR A 1 214 ? -18.072 -11.940 -6.461 1.00 78.00 214 THR A CA 1
ATOM 1734 C C . THR A 1 214 ? -19.108 -10.926 -6.951 1.00 78.00 214 THR A C 1
ATOM 1736 O O . THR A 1 214 ? -19.400 -9.975 -6.232 1.00 78.00 214 THR A O 1
ATOM 1739 N N . LEU A 1 215 ? -19.658 -11.093 -8.158 1.00 76.38 215 LEU A N 1
ATOM 1740 C CA . LEU A 1 215 ? -20.672 -10.184 -8.701 1.00 76.38 215 LEU A CA 1
ATOM 1741 C C . LEU A 1 215 ? -21.976 -10.284 -7.918 1.00 76.38 215 LEU A C 1
ATOM 1743 O O . LEU A 1 215 ? -22.583 -9.263 -7.623 1.00 76.38 215 LEU A O 1
ATOM 1747 N N . GLU A 1 216 ? -22.397 -11.487 -7.544 1.00 78.94 216 GLU A N 1
ATOM 1748 C CA . GLU A 1 216 ? -23.563 -11.699 -6.693 1.00 78.94 216 GLU A CA 1
ATOM 1749 C C . GLU A 1 216 ? -23.360 -11.014 -5.337 1.00 78.94 216 GLU A C 1
ATOM 1751 O O . GLU A 1 216 ? -24.181 -10.180 -4.970 1.00 78.94 216 GLU A O 1
ATOM 1756 N N . ASP A 1 217 ? -22.245 -11.253 -4.647 1.00 77.12 217 ASP A N 1
ATOM 1757 C CA . ASP A 1 217 ? -21.924 -10.606 -3.370 1.00 77.12 217 ASP A CA 1
ATOM 1758 C C . ASP A 1 217 ? -21.872 -9.078 -3.503 1.00 77.12 217 ASP A C 1
ATOM 1760 O O . ASP A 1 217 ? -22.416 -8.353 -2.665 1.00 77.12 217 ASP A O 1
ATOM 1764 N N . ALA A 1 218 ? -21.261 -8.566 -4.574 1.00 74.06 218 ALA A N 1
ATOM 1765 C CA . ALA A 1 218 ? -21.154 -7.133 -4.806 1.00 74.06 218 ALA A CA 1
ATOM 1766 C C . ALA A 1 218 ? -22.519 -6.483 -5.085 1.00 74.06 218 ALA A C 1
ATOM 1768 O O . ALA A 1 218 ? -22.822 -5.417 -4.551 1.00 74.06 218 ALA A O 1
ATOM 1769 N N . LEU A 1 219 ? -23.369 -7.144 -5.872 1.00 73.75 219 LEU A N 1
ATOM 1770 C CA . LEU A 1 219 ? -24.703 -6.655 -6.216 1.00 73.75 219 LEU A CA 1
ATOM 1771 C C . LEU A 1 219 ? -25.690 -6.782 -5.054 1.00 73.75 219 LEU A C 1
ATOM 1773 O O . LEU A 1 219 ? -26.479 -5.870 -4.816 1.00 73.75 219 LEU A O 1
ATOM 1777 N N . PHE A 1 220 ? -25.641 -7.886 -4.307 1.00 71.38 220 PHE A N 1
ATOM 1778 C CA . PHE A 1 220 ? -26.534 -8.125 -3.173 1.00 71.38 220 PHE A CA 1
ATOM 1779 C C . PHE A 1 220 ? -26.147 -7.322 -1.934 1.00 71.38 220 PHE A C 1
ATOM 1781 O O . PHE A 1 220 ? -27.027 -6.945 -1.160 1.00 71.38 220 PHE A O 1
ATOM 1788 N N . SER A 1 221 ? -24.860 -7.027 -1.738 1.00 65.50 221 SER A N 1
ATOM 1789 C CA . SER A 1 221 ? -24.422 -6.183 -0.621 1.00 65.50 221 SER A CA 1
ATOM 1790 C C . SER A 1 221 ? -24.848 -4.720 -0.772 1.00 65.50 221 SER A C 1
ATOM 1792 O O . SER A 1 221 ? -24.768 -3.975 0.207 1.00 65.50 221 SER A O 1
ATOM 1794 N N . GLY A 1 222 ? -25.291 -4.298 -1.969 1.00 56.91 222 GLY A N 1
ATOM 1795 C CA . GLY A 1 222 ? -25.634 -2.906 -2.269 1.00 56.91 222 GLY A CA 1
ATOM 1796 C C . GLY A 1 222 ? -24.468 -1.944 -2.025 1.00 56.91 222 GLY A C 1
ATOM 1797 O O . GLY A 1 222 ? -24.675 -0.737 -1.897 1.00 56.91 222 GLY A O 1
ATOM 1798 N N . GLN A 1 223 ? -23.246 -2.470 -1.895 1.00 58.16 223 GLN A N 1
ATOM 1799 C CA . GLN A 1 223 ? -22.062 -1.659 -1.701 1.00 58.16 223 GLN A CA 1
ATOM 1800 C C . GLN A 1 223 ? -21.797 -0.937 -3.016 1.00 58.16 223 GLN A C 1
ATOM 1802 O O . GLN A 1 223 ? -21.465 -1.547 -4.029 1.00 58.16 223 GLN A O 1
ATOM 1807 N N . ASN A 1 224 ? -21.950 0.386 -3.010 1.00 52.91 224 ASN A N 1
ATOM 1808 C CA . ASN A 1 224 ? -21.430 1.216 -4.085 1.00 52.91 224 ASN A CA 1
ATOM 1809 C C . ASN A 1 224 ? -19.898 1.110 -4.054 1.00 52.91 224 ASN A C 1
ATOM 1811 O O . ASN A 1 224 ? -19.225 1.876 -3.374 1.00 52.91 224 ASN A O 1
ATOM 1815 N N . PHE A 1 225 ? -19.351 0.148 -4.800 1.00 50.91 225 PHE A N 1
ATOM 1816 C CA . PHE A 1 225 ? -17.912 -0.026 -5.036 1.00 50.91 225 PHE A CA 1
ATOM 1817 C C . PHE A 1 225 ? -17.326 1.040 -5.969 1.00 50.91 225 PHE A C 1
ATOM 1819 O O . PHE A 1 225 ? -16.159 0.948 -6.363 1.00 50.91 225 PHE A O 1
ATOM 1826 N N . ILE A 1 226 ? -18.124 2.044 -6.350 1.00 46.97 226 ILE A N 1
ATOM 1827 C CA . ILE A 1 226 ? -17.607 3.254 -6.974 1.00 46.97 226 ILE A CA 1
ATOM 1828 C C . ILE A 1 226 ? -16.802 3.959 -5.888 1.00 46.97 226 ILE A C 1
ATOM 1830 O O . ILE A 1 226 ? -17.342 4.676 -5.045 1.00 46.97 226 ILE A O 1
ATOM 1834 N N . HIS A 1 227 ? -15.503 3.672 -5.884 1.00 49.31 227 HIS A N 1
ATOM 1835 C CA . HIS A 1 227 ? -14.515 4.399 -5.113 1.00 49.31 227 HIS A CA 1
ATOM 1836 C C . HIS A 1 227 ? -14.811 5.890 -5.283 1.00 49.31 227 HIS A C 1
ATOM 1838 O O . HIS A 1 227 ? -15.000 6.356 -6.406 1.00 49.31 227 HIS A O 1
ATOM 1844 N N . ASN A 1 228 ? -14.932 6.629 -4.180 1.00 42.28 228 ASN A N 1
ATOM 1845 C CA . ASN A 1 228 ? -15.177 8.066 -4.240 1.00 42.28 228 ASN A CA 1
ATOM 1846 C C . ASN A 1 228 ? -14.027 8.727 -5.028 1.00 42.28 228 ASN A C 1
ATOM 1848 O O . ASN A 1 228 ? -12.991 9.020 -4.439 1.00 42.28 228 ASN A O 1
ATOM 1852 N N . GLU A 1 229 ? -14.229 9.028 -6.319 1.00 43.41 229 GLU A N 1
ATOM 1853 C CA . GLU A 1 229 ? -13.312 9.790 -7.201 1.00 43.41 229 GLU A CA 1
ATOM 1854 C C . GLU A 1 229 ? -12.876 11.149 -6.600 1.00 43.41 229 GLU A C 1
ATOM 1856 O O . GLU A 1 229 ? -12.023 11.854 -7.134 1.00 43.41 229 GLU A O 1
ATOM 1861 N N . GLN A 1 230 ? -13.484 11.560 -5.486 1.00 41.28 230 GLN A N 1
ATOM 1862 C CA . GLN A 1 230 ? -13.179 12.786 -4.760 1.00 41.28 230 GLN A CA 1
ATOM 1863 C C . GLN A 1 230 ? -11.956 12.708 -3.834 1.00 41.28 230 GLN A C 1
ATOM 1865 O O . GLN A 1 230 ? -11.509 13.767 -3.403 1.00 41.28 230 GLN A O 1
ATOM 1870 N N . GLU A 1 231 ? -11.430 11.528 -3.480 1.00 45.94 231 GLU A N 1
ATOM 1871 C CA . GLU A 1 231 ? -10.265 11.460 -2.572 1.00 45.94 231 GLU A CA 1
ATOM 1872 C C . GLU A 1 231 ? -8.995 12.062 -3.190 1.00 45.94 231 GLU A C 1
ATOM 1874 O O . GLU A 1 231 ? -8.257 12.744 -2.483 1.00 45.94 231 GLU A O 1
ATOM 1879 N N . ASP A 1 232 ? -8.811 11.933 -4.507 1.00 42.44 232 ASP A N 1
ATOM 1880 C CA . ASP A 1 232 ? -7.651 12.507 -5.200 1.00 42.44 232 ASP A CA 1
ATOM 1881 C C . ASP A 1 232 ? -7.845 13.991 -5.571 1.00 42.44 232 ASP A C 1
ATOM 1883 O O . ASP A 1 232 ? -6.884 14.756 -5.568 1.00 42.44 232 ASP A O 1
ATOM 1887 N N . LYS A 1 233 ? -9.085 14.451 -5.813 1.00 41.47 233 LYS A N 1
ATOM 1888 C CA . LYS A 1 233 ? -9.351 15.853 -6.210 1.00 41.47 233 LYS A CA 1
ATOM 1889 C C . LYS A 1 233 ? -9.227 16.864 -5.064 1.00 41.47 233 LYS A C 1
ATOM 1891 O O . LYS A 1 233 ? -8.866 18.010 -5.302 1.00 41.47 233 LYS A O 1
ATOM 1896 N N . ILE A 1 234 ? -9.509 16.469 -3.819 1.00 39.25 234 ILE A N 1
ATOM 1897 C CA . ILE A 1 234 ? -9.555 17.416 -2.685 1.00 39.25 234 ILE A CA 1
ATOM 1898 C C . ILE A 1 234 ? -8.154 17.905 -2.267 1.00 39.25 234 ILE A C 1
ATOM 1900 O O . ILE A 1 234 ? -8.035 18.993 -1.711 1.00 39.25 234 ILE A O 1
ATOM 1904 N N . PHE A 1 235 ? -7.088 17.154 -2.563 1.00 42.25 235 PHE A N 1
ATOM 1905 C CA . PHE A 1 235 ? -5.719 17.594 -2.263 1.00 42.25 235 PHE A CA 1
ATOM 1906 C C . PHE A 1 235 ? -5.168 18.628 -3.256 1.00 42.25 235 PHE A C 1
ATOM 1908 O O . PHE A 1 235 ? -4.260 19.374 -2.890 1.00 42.25 235 PHE A O 1
ATOM 1915 N N . GLU A 1 236 ? -5.705 18.705 -4.477 1.00 43.91 236 GLU A N 1
ATOM 1916 C CA . GLU A 1 236 ? -5.245 19.674 -5.482 1.00 43.91 236 GLU A CA 1
ATOM 1917 C C . GLU A 1 236 ? -5.850 21.076 -5.265 1.00 43.91 236 GLU A C 1
ATOM 1919 O O . GLU A 1 236 ? -5.160 22.071 -5.485 1.00 43.91 236 GLU A O 1
ATOM 1924 N N . ASP A 1 237 ? -7.075 21.179 -4.733 1.00 41.22 237 ASP A N 1
ATOM 1925 C CA . ASP A 1 237 ? -7.751 22.471 -4.507 1.00 41.22 237 ASP A CA 1
ATOM 1926 C C . ASP A 1 237 ? -7.235 23.248 -3.269 1.00 41.22 237 ASP A C 1
ATOM 1928 O O . ASP A 1 237 ? -7.460 24.454 -3.165 1.00 41.22 237 ASP A O 1
ATOM 1932 N N . GLU A 1 238 ? -6.515 22.616 -2.327 1.00 45.84 238 GLU A N 1
ATOM 1933 C CA . GLU A 1 238 ? -5.977 23.295 -1.124 1.00 45.84 238 GLU A CA 1
ATOM 1934 C C . GLU A 1 238 ? -4.593 23.962 -1.331 1.00 45.84 238 GLU A C 1
ATOM 1936 O O . GLU A 1 238 ? -4.082 24.586 -0.400 1.00 45.84 238 GLU A O 1
ATOM 1941 N N . GLN A 1 239 ? -3.980 23.890 -2.524 1.00 42.44 239 GLN A N 1
ATOM 1942 C CA . GLN A 1 239 ? -2.668 24.516 -2.811 1.00 42.44 239 GLN A CA 1
ATOM 1943 C C . GLN A 1 239 ? -2.731 25.807 -3.653 1.00 42.44 239 GLN A C 1
ATOM 1945 O O . GLN A 1 239 ? -1.693 26.343 -4.034 1.00 42.44 239 GLN A O 1
ATOM 1950 N N . GLY A 1 240 ? -3.926 26.339 -3.921 1.00 38.94 240 GLY A N 1
ATOM 1951 C CA . GLY A 1 240 ? -4.138 27.509 -4.780 1.00 38.94 240 GLY A CA 1
ATOM 1952 C C . GLY A 1 240 ? -4.326 28.848 -4.061 1.00 38.94 240 GLY A C 1
ATOM 1953 O O . GLY A 1 240 ? -5.185 29.612 -4.486 1.00 38.94 240 GLY A O 1
ATOM 1954 N N . ASP A 1 241 ? -3.575 29.143 -2.996 1.00 40.56 241 ASP A N 1
ATOM 1955 C CA . ASP A 1 241 ? -3.558 30.487 -2.387 1.00 40.56 241 ASP A CA 1
ATOM 1956 C C . ASP A 1 241 ? -2.109 30.989 -2.267 1.00 40.56 241 ASP A C 1
ATOM 1958 O O . ASP A 1 241 ? -1.541 31.152 -1.185 1.00 40.56 241 ASP A O 1
ATOM 1962 N N . GLU A 1 242 ? -1.460 31.159 -3.426 1.00 43.09 242 GLU A N 1
ATOM 1963 C CA . GLU A 1 242 ? -0.304 32.048 -3.531 1.00 43.09 242 GLU A CA 1
ATOM 1964 C C . GLU A 1 242 ? -0.822 33.484 -3.442 1.00 43.09 242 GLU A C 1
ATOM 1966 O O . GLU A 1 242 ? -1.473 34.001 -4.349 1.00 43.09 242 GLU A O 1
ATOM 1971 N N . THR A 1 243 ? -0.512 34.113 -2.312 1.00 38.25 243 THR A N 1
ATOM 1972 C CA . THR A 1 243 ? -0.672 35.537 -2.037 1.00 38.25 243 THR A CA 1
ATOM 1973 C C . THR A 1 243 ? -0.162 36.379 -3.207 1.00 38.25 243 THR A C 1
ATOM 1975 O O . THR A 1 243 ? 1.045 36.574 -3.364 1.00 38.25 243 THR A O 1
ATOM 1978 N N . VAL A 1 244 ? -1.084 36.910 -4.007 1.00 41.00 244 VAL A N 1
ATOM 1979 C CA . VAL A 1 244 ? -0.823 38.075 -4.849 1.00 41.00 244 VAL A CA 1
ATOM 1980 C C . VAL A 1 244 ? -0.666 39.260 -3.898 1.00 41.00 244 VAL A C 1
ATOM 1982 O O . VAL A 1 244 ? -1.586 39.590 -3.153 1.00 41.00 244 VAL A O 1
ATOM 1985 N N . GLU A 1 245 ? 0.523 39.862 -3.876 1.00 45.84 245 GLU A N 1
ATOM 1986 C CA . GLU A 1 245 ? 0.759 41.153 -3.230 1.00 45.84 245 GLU A CA 1
ATOM 1987 C C . GLU A 1 245 ? -0.125 42.206 -3.915 1.00 45.84 245 GLU A C 1
ATOM 1989 O O . GLU A 1 245 ? 0.204 42.697 -4.994 1.00 45.84 245 GLU A O 1
ATOM 1994 N N . GLU A 1 246 ? -1.274 42.520 -3.314 1.00 44.09 246 GLU A N 1
ATOM 1995 C CA . GLU A 1 246 ? -2.135 43.615 -3.757 1.00 44.09 246 GLU A CA 1
ATOM 1996 C C . GLU A 1 246 ? -1.792 44.897 -2.988 1.00 44.09 246 GLU A C 1
ATOM 1998 O O . GLU A 1 246 ? -1.768 44.947 -1.754 1.00 44.09 246 GLU A O 1
ATOM 2003 N N . GLU A 1 247 ? -1.462 45.927 -3.764 1.00 41.72 247 GLU A N 1
ATOM 2004 C CA . GLU A 1 247 ? -1.090 47.261 -3.318 1.00 41.72 247 GLU A CA 1
ATOM 2005 C C . GLU A 1 247 ? -2.197 47.941 -2.505 1.00 41.72 247 GLU A C 1
ATOM 2007 O O . GLU A 1 247 ? -3.389 47.870 -2.800 1.00 41.72 247 GLU A O 1
ATOM 2012 N N . GLN A 1 248 ? -1.742 48.685 -1.501 1.00 42.91 248 GLN A N 1
ATOM 2013 C CA . GLN A 1 248 ? -2.516 49.557 -0.629 1.00 42.91 248 GLN A CA 1
ATOM 2014 C C . GLN A 1 248 ? -3.461 50.491 -1.404 1.00 42.91 248 GLN A C 1
ATOM 2016 O O . GLN A 1 248 ? -3.016 51.330 -2.192 1.00 42.91 248 GLN A O 1
ATOM 2021 N N . ARG A 1 249 ? -4.753 50.448 -1.064 1.00 37.81 249 ARG A N 1
ATOM 2022 C CA . ARG A 1 249 ? -5.644 51.609 -1.158 1.00 37.81 249 ARG A CA 1
ATOM 2023 C C . ARG A 1 249 ? -6.417 51.791 0.140 1.00 37.81 249 ARG A C 1
ATOM 2025 O O . ARG A 1 249 ? -7.160 50.911 0.561 1.00 37.81 249 ARG A O 1
ATOM 2032 N N . ASP A 1 250 ? -6.191 52.955 0.741 1.00 47.75 250 ASP A N 1
ATOM 2033 C CA . ASP A 1 250 ? -7.068 53.594 1.717 1.00 47.75 250 ASP A CA 1
ATOM 2034 C C . ASP A 1 250 ? -8.469 53.749 1.124 1.00 47.75 250 ASP A C 1
ATOM 2036 O O . ASP A 1 250 ? -8.591 54.269 0.017 1.00 47.75 250 ASP A O 1
ATOM 2040 N N . GLU A 1 251 ? -9.505 53.384 1.879 1.00 42.16 251 GLU A N 1
ATOM 2041 C CA . GLU A 1 251 ? -10.773 54.115 1.891 1.00 42.16 251 GLU A CA 1
ATOM 2042 C C . GLU A 1 251 ? -11.616 53.753 3.126 1.00 42.16 251 GLU A C 1
ATOM 2044 O O . GLU A 1 251 ? -11.446 52.728 3.785 1.00 42.16 251 GLU A O 1
ATOM 2049 N N . THR A 1 252 ? -12.441 54.721 3.490 1.00 38.47 252 THR A N 1
ATOM 2050 C CA . THR A 1 252 ? -13.006 55.048 4.798 1.00 38.47 252 THR A CA 1
ATOM 2051 C C . THR A 1 252 ? -14.343 54.373 5.120 1.00 38.47 252 THR A C 1
ATOM 2053 O O . THR A 1 252 ? -15.149 54.163 4.228 1.00 38.47 252 THR A O 1
ATOM 2056 N N . VAL A 1 253 ? -14.553 54.135 6.425 1.00 45.25 253 VAL A N 1
ATOM 2057 C CA . VAL A 1 253 ? -15.778 54.290 7.253 1.00 45.25 253 VAL A CA 1
ATOM 2058 C C . VAL A 1 253 ? -17.136 54.325 6.534 1.00 45.25 253 VAL A C 1
ATOM 2060 O O . VAL A 1 253 ? -17.382 55.261 5.787 1.00 45.25 253 VAL A O 1
ATOM 2063 N N . GLU A 1 254 ? -18.057 53.436 6.932 1.00 41.56 254 GLU A N 1
ATOM 2064 C CA . GLU A 1 254 ? -19.409 53.812 7.394 1.00 41.56 254 GLU A CA 1
ATOM 2065 C C . GLU A 1 254 ? -20.085 52.659 8.166 1.00 41.56 254 GLU A C 1
ATOM 2067 O O . GLU A 1 254 ? -20.060 51.500 7.751 1.00 41.56 254 GLU A O 1
ATOM 2072 N N . ASP A 1 255 ? -20.604 53.015 9.344 1.00 45.81 255 ASP A N 1
ATOM 2073 C CA . ASP A 1 255 ? -21.418 52.216 10.259 1.00 45.81 255 ASP A CA 1
ATOM 2074 C C . ASP A 1 255 ? -22.849 52.098 9.717 1.00 45.81 255 ASP A C 1
ATOM 2076 O O . ASP A 1 255 ? -23.446 53.130 9.421 1.00 45.81 255 ASP A O 1
ATOM 2080 N N . GLU A 1 256 ? -23.445 50.901 9.710 1.00 47.91 256 GLU A N 1
ATOM 2081 C CA . GLU A 1 256 ? -24.907 50.762 9.767 1.00 47.91 256 GLU A CA 1
ATOM 2082 C C . GLU A 1 256 ? -25.318 49.597 10.683 1.00 47.91 256 GLU A C 1
ATOM 2084 O O . GLU A 1 256 ? -24.980 48.430 10.467 1.00 47.91 256 GLU A O 1
ATOM 2089 N N . ASP A 1 257 ? -26.039 49.976 11.739 1.00 50.69 257 ASP A N 1
ATOM 2090 C CA . ASP A 1 257 ? -26.823 49.134 12.634 1.00 50.69 257 ASP A CA 1
ATOM 2091 C C . ASP A 1 257 ? -28.053 48.574 11.898 1.00 50.69 257 ASP A C 1
ATOM 2093 O O . ASP A 1 257 ? -28.862 49.352 11.398 1.00 50.69 257 ASP A O 1
ATOM 2097 N N . GLU A 1 258 ? -28.288 47.259 11.943 1.00 49.22 258 GLU A N 1
ATOM 2098 C CA . GLU A 1 258 ? -29.639 46.709 11.757 1.00 49.22 258 GLU A CA 1
ATOM 2099 C C . GLU A 1 258 ? -29.944 45.589 12.765 1.00 49.22 258 GLU A C 1
ATOM 2101 O O . GLU A 1 258 ? -29.493 44.445 12.664 1.00 49.22 258 GLU A O 1
ATOM 2106 N N . ASP A 1 259 ? -30.768 45.957 13.747 1.00 49.19 259 ASP A N 1
ATOM 2107 C CA . ASP A 1 259 ? -31.593 45.073 14.563 1.00 49.19 259 ASP A CA 1
ATOM 2108 C C . ASP A 1 259 ? -32.673 44.396 13.700 1.00 49.19 259 ASP A C 1
ATOM 2110 O O . ASP A 1 259 ? -33.481 45.079 13.070 1.00 49.19 259 ASP A O 1
ATOM 2114 N N . MET A 1 260 ? -32.820 43.067 13.782 1.00 43.19 260 MET A N 1
ATOM 2115 C CA . MET A 1 260 ? -34.139 42.449 13.588 1.00 43.19 260 MET A CA 1
ATOM 2116 C C . MET A 1 260 ? -34.300 41.094 14.286 1.00 43.19 260 MET A C 1
ATOM 2118 O O . MET A 1 260 ? -33.615 40.109 14.018 1.00 43.19 260 MET A O 1
ATOM 2122 N N . HIS A 1 261 ? -35.290 41.068 15.176 1.00 45.91 261 HIS A N 1
ATOM 2123 C CA . HIS A 1 261 ? -35.907 39.899 15.788 1.00 45.91 261 HIS A CA 1
ATOM 2124 C C . HIS A 1 261 ? -36.508 38.929 14.752 1.00 45.91 261 HIS A C 1
ATOM 2126 O O . HIS A 1 261 ? -37.133 39.371 13.796 1.00 45.91 261 HIS A O 1
ATOM 2132 N N . MET A 1 262 ? -36.495 37.621 15.035 1.00 36.84 262 MET A N 1
ATOM 2133 C CA . MET A 1 262 ? -37.695 36.863 15.449 1.00 36.84 262 MET A CA 1
ATOM 2134 C C . MET A 1 262 ? -37.394 35.365 15.585 1.00 36.84 262 MET A C 1
ATOM 2136 O O . MET A 1 262 ? -36.669 34.763 14.799 1.00 36.84 262 MET A O 1
ATOM 2140 N N . ALA A 1 263 ? -37.963 34.783 16.638 1.00 44.41 263 ALA A N 1
ATOM 2141 C CA . ALA A 1 263 ? -37.888 33.374 16.975 1.00 44.41 263 ALA A CA 1
ATOM 2142 C C . ALA A 1 263 ? -38.967 32.584 16.226 1.00 44.41 263 ALA A C 1
ATOM 2144 O O . ALA A 1 263 ? -40.147 32.910 16.341 1.00 44.41 263 ALA A O 1
ATOM 2145 N N . GLU A 1 264 ? -38.578 31.494 15.566 1.00 35.56 264 GLU A N 1
ATOM 2146 C CA . GLU A 1 264 ? -39.501 30.443 15.139 1.00 35.56 264 GLU A CA 1
ATOM 2147 C C . GLU A 1 264 ? -39.071 29.090 15.719 1.00 35.56 264 GLU A C 1
ATOM 2149 O O . GLU A 1 264 ? -37.901 28.705 15.713 1.00 35.56 264 GLU A O 1
ATOM 2154 N N . TYR A 1 265 ? -40.056 28.407 16.300 1.00 46.22 265 TYR A N 1
ATOM 2155 C CA . TYR A 1 265 ? -39.965 27.078 16.896 1.00 46.22 265 TYR A CA 1
ATOM 2156 C C . TYR A 1 265 ? -39.838 26.001 15.806 1.00 46.22 265 TYR A C 1
ATOM 2158 O O . TYR A 1 265 ? -40.587 26.060 14.833 1.00 46.22 265 TYR A O 1
ATOM 2166 N N . PRO A 1 266 ? -39.014 24.951 15.982 1.00 44.34 266 PRO A N 1
ATOM 2167 C CA . PRO A 1 266 ? -39.039 23.814 15.075 1.00 44.34 266 PRO A CA 1
ATOM 2168 C C . PRO A 1 266 ? -40.185 22.859 15.442 1.00 44.34 266 PRO A C 1
ATOM 2170 O O . PRO A 1 266 ? -40.251 22.324 16.553 1.00 44.34 266 PRO A O 1
ATOM 2173 N N . GLY A 1 267 ? -41.091 22.672 14.483 1.00 41.06 267 GLY A N 1
ATOM 2174 C CA . GLY A 1 267 ? -42.117 21.636 14.472 1.00 41.06 267 GLY A CA 1
ATOM 2175 C C . GLY A 1 267 ? -41.572 20.258 14.071 1.00 41.06 267 GLY A C 1
ATOM 2176 O O . GLY A 1 267 ? -40.449 20.093 13.611 1.00 41.06 267 GLY A O 1
ATOM 2177 N N . ASN A 1 268 ? -42.410 19.261 14.323 1.00 48.50 268 ASN A N 1
ATOM 2178 C CA . ASN A 1 268 ? -42.192 17.815 14.385 1.00 48.50 268 ASN A CA 1
ATOM 2179 C C . ASN A 1 268 ? -41.887 17.097 13.031 1.00 48.50 268 ASN A C 1
ATOM 2181 O O . ASN A 1 268 ? -42.570 16.134 12.693 1.00 48.50 268 ASN A O 1
ATOM 2185 N N . ASP A 1 269 ? -40.860 17.502 12.273 1.00 49.28 269 ASP A N 1
ATOM 2186 C CA . ASP A 1 269 ? -40.544 16.958 10.922 1.00 49.28 269 ASP A CA 1
ATOM 2187 C C . ASP A 1 269 ? -39.804 15.598 10.893 1.00 49.28 269 ASP A C 1
ATOM 2189 O O . ASP A 1 269 ? -39.454 15.068 9.834 1.00 49.28 269 ASP A O 1
ATOM 2193 N N . THR A 1 270 ? -39.546 14.982 12.047 1.00 49.78 270 THR A N 1
ATOM 2194 C CA . THR A 1 270 ? -38.651 13.813 12.131 1.00 49.78 270 THR A CA 1
ATOM 2195 C C . THR A 1 270 ? -39.276 12.513 11.601 1.00 49.78 270 THR A C 1
ATOM 2197 O O . THR A 1 270 ? -38.550 11.590 11.234 1.00 49.78 270 THR A O 1
ATOM 2200 N N . GLN A 1 271 ? -40.609 12.407 11.542 1.00 49.41 271 GLN A N 1
ATOM 2201 C CA . GLN A 1 271 ? -41.294 11.176 11.115 1.00 49.41 271 GLN A CA 1
ATOM 2202 C C . GLN A 1 271 ? -41.483 11.081 9.592 1.00 49.41 271 GLN A C 1
ATOM 2204 O O . GLN A 1 271 ? -41.361 9.992 9.031 1.00 49.41 271 GLN A O 1
ATOM 2209 N N . GLU A 1 272 ? -41.697 12.210 8.914 1.00 50.97 272 GLU A N 1
ATOM 2210 C CA . GLU A 1 272 ? -41.886 12.260 7.458 1.00 50.97 272 GLU A CA 1
ATOM 2211 C C . GLU A 1 272 ? -40.549 12.097 6.709 1.00 50.97 272 GLU A C 1
ATOM 2213 O O . GLU A 1 272 ? -40.473 11.406 5.693 1.00 50.97 272 GLU A O 1
ATOM 2218 N N . GLN A 1 273 ? -39.447 12.602 7.279 1.00 48.88 273 GLN A N 1
ATOM 2219 C CA . GLN A 1 273 ? -38.099 12.396 6.732 1.00 48.88 273 GLN A CA 1
ATOM 2220 C C . GLN A 1 273 ? -37.611 10.943 6.868 1.00 48.88 273 GLN A C 1
ATOM 2222 O O . GLN A 1 273 ? -36.901 10.450 5.991 1.00 48.88 273 GLN A O 1
ATOM 2227 N N . ALA A 1 274 ? -38.017 10.226 7.923 1.00 48.78 274 ALA A N 1
ATOM 2228 C CA . ALA A 1 274 ? -37.665 8.816 8.103 1.00 48.78 274 ALA A CA 1
ATOM 2229 C C . ALA A 1 274 ? -38.422 7.894 7.129 1.00 48.78 274 ALA A C 1
ATOM 2231 O O . ALA A 1 274 ? -37.844 6.938 6.608 1.00 48.78 274 ALA A O 1
ATOM 2232 N N . GLN A 1 275 ? -39.693 8.190 6.833 1.00 49.28 275 GLN A N 1
ATOM 2233 C CA . GLN A 1 275 ? -40.460 7.444 5.828 1.00 49.28 275 GLN A CA 1
ATOM 2234 C C . GLN A 1 275 ? -39.945 7.705 4.408 1.00 49.28 275 GLN A C 1
ATOM 2236 O O . GLN A 1 275 ? -39.742 6.747 3.664 1.00 49.28 275 GLN A O 1
ATOM 2241 N N . LYS A 1 276 ? -39.601 8.955 4.076 1.00 52.06 276 LYS A N 1
ATOM 2242 C CA . LYS A 1 276 ? -39.043 9.308 2.763 1.00 52.06 276 LYS A CA 1
ATOM 2243 C C . LYS A 1 276 ? -37.666 8.682 2.503 1.00 52.06 276 LYS A C 1
ATOM 2245 O O . LYS A 1 276 ? -37.438 8.147 1.425 1.00 52.06 276 LYS A O 1
ATOM 2250 N N . ALA A 1 277 ? -36.793 8.628 3.514 1.00 49.25 277 ALA A N 1
ATOM 2251 C CA . ALA A 1 277 ? -35.517 7.912 3.414 1.00 49.25 277 ALA A CA 1
ATOM 2252 C C . ALA A 1 277 ? -35.706 6.390 3.229 1.00 49.25 277 ALA A C 1
ATOM 2254 O O . ALA A 1 277 ? -34.910 5.733 2.558 1.00 49.25 277 ALA A O 1
ATOM 2255 N N . THR A 1 278 ? -36.777 5.819 3.789 1.00 48.16 278 THR A N 1
ATOM 2256 C CA . THR A 1 278 ? -37.084 4.387 3.645 1.00 48.16 278 THR A CA 1
ATOM 2257 C C . THR A 1 278 ? -37.672 4.056 2.264 1.00 48.16 278 THR A C 1
ATOM 2259 O O . THR A 1 278 ? -37.413 2.971 1.742 1.00 48.16 278 THR A O 1
ATOM 2262 N N . GLU A 1 279 ? -38.423 4.974 1.644 1.00 50.88 279 GLU A N 1
ATOM 2263 C CA . GLU A 1 279 ? -38.941 4.820 0.273 1.00 50.88 279 GLU A CA 1
ATOM 2264 C C . GLU A 1 279 ? -37.865 5.065 -0.798 1.00 50.88 279 GLU A C 1
ATOM 2266 O O . GLU A 1 279 ? -37.744 4.250 -1.713 1.00 50.88 279 GLU A O 1
ATOM 2271 N N . GLU A 1 280 ? -36.988 6.064 -0.634 1.00 50.34 280 GLU A N 1
ATOM 2272 C CA . GLU A 1 280 ? -35.857 6.298 -1.556 1.00 50.34 280 GLU A CA 1
ATOM 2273 C C . GLU A 1 280 ? -34.865 5.120 -1.586 1.00 50.34 280 GLU A C 1
ATOM 2275 O O . GLU A 1 280 ? -34.272 4.825 -2.624 1.00 50.34 280 GLU A O 1
ATOM 2280 N N . THR A 1 281 ? -34.736 4.372 -0.483 1.00 50.88 281 THR A N 1
ATOM 2281 C CA . THR A 1 281 ? -33.879 3.171 -0.439 1.00 50.88 281 THR A CA 1
ATOM 2282 C C . THR A 1 281 ? -34.502 1.976 -1.178 1.00 50.88 281 THR A C 1
ATOM 2284 O O . THR A 1 281 ? -33.781 1.087 -1.630 1.00 50.88 281 THR A O 1
ATOM 2287 N N . LYS A 1 282 ? -35.834 1.935 -1.342 1.00 52.38 282 LYS A N 1
ATOM 2288 C CA . LYS A 1 282 ? -36.518 0.872 -2.100 1.00 52.38 282 LYS A CA 1
ATOM 2289 C C . LYS A 1 282 ? -36.539 1.123 -3.608 1.00 52.38 282 LYS A C 1
ATOM 2291 O O . LYS A 1 282 ? -36.627 0.152 -4.352 1.00 52.38 282 LYS A O 1
ATOM 2296 N N . GLU A 1 283 ? -36.420 2.370 -4.064 1.00 49.75 283 GLU A N 1
ATOM 2297 C CA . GLU A 1 283 ? -36.442 2.717 -5.498 1.00 49.75 283 GLU A CA 1
ATOM 2298 C C . GLU A 1 283 ? -35.078 2.634 -6.209 1.00 49.75 283 GLU A C 1
ATOM 2300 O O . GLU A 1 283 ? -35.032 2.677 -7.437 1.00 49.75 283 GLU A O 1
ATOM 2305 N N . GLN A 1 284 ? -33.965 2.452 -5.489 1.00 52.00 284 GLN A N 1
ATOM 2306 C CA . GLN A 1 284 ? -32.625 2.391 -6.102 1.00 52.00 284 GLN A CA 1
ATOM 2307 C C . GLN A 1 284 ? -32.088 0.977 -6.366 1.00 52.00 284 GLN A C 1
ATOM 2309 O O . GLN A 1 284 ? -30.972 0.832 -6.863 1.00 52.00 284 GLN A O 1
ATOM 2314 N N . GLN A 1 285 ? -32.865 -0.077 -6.103 1.00 55.88 285 GLN A N 1
ATOM 2315 C CA . GLN A 1 285 ? -32.513 -1.415 -6.581 1.00 55.88 285 GLN A CA 1
ATOM 2316 C C . GLN A 1 285 ? -32.834 -1.506 -8.076 1.00 55.88 285 GLN A C 1
ATOM 2318 O O . GLN A 1 285 ? -33.896 -1.991 -8.468 1.00 55.88 285 GLN A O 1
ATOM 2323 N N . GLN A 1 286 ? -31.925 -1.002 -8.919 1.00 57.66 286 GLN A N 1
ATOM 2324 C CA . GLN A 1 286 ? -31.992 -1.265 -10.353 1.00 57.66 286 GLN A CA 1
ATOM 2325 C C . GLN A 1 286 ? -32.082 -2.784 -10.566 1.00 57.66 286 GLN A C 1
ATOM 2327 O O . GLN A 1 286 ? -31.322 -3.538 -9.947 1.00 57.66 286 GLN A O 1
ATOM 2332 N N . PRO A 1 287 ? -33.019 -3.262 -11.401 1.00 68.31 287 PRO A N 1
ATOM 2333 C CA . PRO A 1 287 ? -33.123 -4.681 -11.679 1.00 68.31 287 PRO A CA 1
ATOM 2334 C C . PRO A 1 287 ? -31.800 -5.149 -12.288 1.00 68.31 287 PRO A C 1
ATOM 2336 O O . PRO A 1 287 ? -31.345 -4.601 -13.287 1.00 68.31 287 PRO A O 1
ATOM 2339 N N . VAL A 1 288 ? -31.197 -6.182 -11.691 1.00 66.00 288 VAL A N 1
ATOM 2340 C CA . VAL A 1 288 ? -29.885 -6.745 -12.075 1.00 66.00 288 VAL A CA 1
ATOM 2341 C C . VAL A 1 288 ? -29.771 -7.045 -13.583 1.00 66.00 288 VAL A C 1
ATOM 2343 O O . VAL A 1 288 ? -28.673 -7.080 -14.127 1.00 66.00 288 VAL A O 1
ATOM 2346 N N . SER A 1 289 ? -30.898 -7.189 -14.284 1.00 71.62 289 SER A N 1
ATOM 2347 C CA . SER A 1 289 ? -30.986 -7.338 -15.739 1.00 71.62 289 SER A CA 1
ATOM 2348 C C . SER A 1 289 ? -30.512 -6.131 -16.569 1.00 71.62 289 SER A C 1
ATOM 2350 O O . SER A 1 289 ? -30.538 -6.228 -17.792 1.00 71.62 289 SER A O 1
ATOM 2352 N N . SER A 1 290 ? -30.135 -4.992 -15.970 1.00 84.75 290 SER A N 1
ATOM 2353 C CA . SER A 1 290 ? -29.672 -3.802 -16.711 1.00 84.75 290 SER A CA 1
ATOM 2354 C C . SER A 1 290 ? -28.156 -3.607 -16.755 1.00 84.75 290 SER A C 1
ATOM 2356 O O . SER A 1 290 ? -27.701 -2.685 -17.428 1.00 84.75 290 SER A O 1
ATOM 2358 N N . ILE A 1 291 ? -27.377 -4.429 -16.049 1.00 89.50 291 ILE A N 1
ATOM 2359 C CA . ILE A 1 291 ? -25.924 -4.247 -15.966 1.00 89.50 291 ILE A CA 1
ATOM 2360 C C . ILE A 1 291 ? -25.296 -4.693 -17.280 1.00 89.50 291 ILE A C 1
ATOM 2362 O O . ILE A 1 291 ? -25.424 -5.850 -17.676 1.00 89.50 291 ILE A O 1
ATOM 2366 N N . ASN A 1 292 ? -24.603 -3.778 -17.954 1.00 93.12 292 ASN A N 1
ATOM 2367 C CA . ASN A 1 292 ? -23.851 -4.126 -19.156 1.00 93.12 292 ASN A CA 1
ATOM 2368 C C . ASN A 1 292 ? -22.484 -4.755 -18.798 1.00 93.12 292 ASN A C 1
ATOM 2370 O O . ASN A 1 292 ? -21.995 -4.595 -17.674 1.00 93.12 292 ASN A O 1
ATOM 2374 N N . PRO A 1 293 ? -21.821 -5.445 -19.745 1.00 91.31 293 PRO A N 1
ATOM 2375 C CA . PRO A 1 293 ? -20.541 -6.101 -19.481 1.00 91.31 293 PRO A CA 1
ATOM 2376 C C . PRO A 1 293 ? -19.442 -5.161 -18.976 1.00 91.31 293 PRO A C 1
ATOM 2378 O O . PRO A 1 293 ? -18.627 -5.576 -18.155 1.00 91.31 293 PRO A O 1
ATOM 2381 N N . GLU A 1 294 ? -19.416 -3.896 -19.415 1.00 90.88 294 GLU A N 1
ATOM 2382 C CA . GLU A 1 294 ? -18.418 -2.921 -18.956 1.00 90.88 294 GLU A CA 1
ATOM 2383 C C . GLU A 1 294 ? -18.634 -2.505 -17.493 1.00 90.88 294 GLU A C 1
ATOM 2385 O O . GLU A 1 294 ? -17.670 -2.314 -16.751 1.00 90.88 294 GLU A O 1
ATOM 2390 N N . GLU A 1 295 ? -19.885 -2.375 -17.054 1.00 90.94 295 GLU A N 1
ATOM 2391 C CA . GLU A 1 295 ? -20.232 -2.096 -15.658 1.00 90.94 295 GLU A CA 1
ATOM 2392 C C . GLU A 1 295 ? -19.889 -3.274 -14.747 1.00 90.94 295 GLU A C 1
ATOM 2394 O O . GLU A 1 295 ? -19.251 -3.077 -13.713 1.00 90.94 295 GLU A O 1
ATOM 2399 N N . ALA A 1 296 ? -20.216 -4.503 -15.158 1.00 89.44 296 ALA A N 1
ATOM 2400 C CA . ALA A 1 296 ? -19.807 -5.707 -14.433 1.00 89.44 296 ALA A CA 1
ATOM 2401 C C . ALA A 1 296 ? -18.274 -5.806 -14.321 1.00 89.44 296 ALA A C 1
ATOM 2403 O O . ALA A 1 296 ? -17.738 -6.098 -13.251 1.00 89.44 296 ALA A O 1
ATOM 2404 N N . ALA A 1 297 ? -17.558 -5.472 -15.396 1.00 89.50 297 ALA A N 1
ATOM 2405 C CA . ALA A 1 297 ? -16.104 -5.346 -15.420 1.00 89.50 297 ALA A CA 1
ATOM 2406 C C . ALA A 1 297 ? -15.570 -4.347 -14.375 1.00 89.50 297 ALA A C 1
ATOM 2408 O O . ALA A 1 297 ? -14.603 -4.651 -13.676 1.00 89.50 297 ALA A O 1
ATOM 2409 N N . LYS A 1 298 ? -16.202 -3.174 -14.230 1.00 91.25 298 LYS A N 1
ATOM 2410 C CA . LYS A 1 298 ? -15.835 -2.186 -13.197 1.00 91.25 298 LYS A CA 1
ATOM 2411 C C . LYS A 1 298 ? -16.073 -2.719 -11.785 1.00 91.25 298 LYS A C 1
ATOM 2413 O O . LYS A 1 298 ? -15.226 -2.514 -10.923 1.00 91.25 298 LYS A O 1
ATOM 2418 N N . ILE A 1 299 ? -17.178 -3.430 -11.555 1.00 88.12 299 ILE A N 1
ATOM 2419 C CA . ILE A 1 299 ? -17.475 -4.046 -10.252 1.00 88.12 299 ILE A CA 1
ATOM 2420 C C . ILE A 1 299 ? -16.409 -5.094 -9.897 1.00 88.12 299 ILE A C 1
ATOM 2422 O O . ILE A 1 299 ? -15.872 -5.070 -8.789 1.00 88.12 299 ILE A O 1
ATOM 2426 N N . LEU A 1 300 ? -16.052 -5.971 -10.844 1.00 90.50 300 LEU A N 1
ATOM 2427 C CA . LEU A 1 300 ? -14.985 -6.961 -10.659 1.00 90.50 300 LEU A CA 1
ATOM 2428 C C . LEU A 1 300 ? -13.630 -6.299 -10.389 1.00 90.50 300 LEU A C 1
ATOM 2430 O O . LEU A 1 300 ? -12.897 -6.746 -9.507 1.00 90.50 300 LEU A O 1
ATOM 2434 N N . LEU A 1 301 ? -13.309 -5.224 -11.115 1.00 93.06 301 LEU A N 1
ATOM 2435 C CA . LEU A 1 301 ? -12.090 -4.448 -10.905 1.00 93.06 301 LEU A CA 1
ATOM 2436 C C . LEU A 1 301 ? -12.044 -3.863 -9.489 1.00 93.06 301 LEU A C 1
ATOM 2438 O O . LEU A 1 301 ? -11.053 -4.060 -8.786 1.00 93.06 301 LEU A O 1
ATOM 2442 N N . SER A 1 302 ? -13.112 -3.190 -9.051 1.00 90.12 302 SER A N 1
ATOM 2443 C CA . SER A 1 302 ? -13.192 -2.642 -7.695 1.00 90.12 302 SER A CA 1
ATOM 2444 C C . SER A 1 302 ? -13.056 -3.737 -6.642 1.00 90.12 302 SER A C 1
ATOM 2446 O O . SER A 1 302 ? -12.292 -3.571 -5.696 1.00 90.12 302 SER A O 1
ATOM 2448 N N . HIS A 1 303 ? -13.711 -4.888 -6.827 1.00 90.62 303 HIS A N 1
ATOM 2449 C CA . HIS A 1 303 ? -13.553 -6.025 -5.920 1.00 90.62 303 HIS A CA 1
ATOM 2450 C C . HIS A 1 303 ? -12.101 -6.517 -5.858 1.00 90.62 303 HIS A C 1
ATOM 2452 O O . HIS A 1 303 ? -11.575 -6.754 -4.769 1.00 90.62 303 HIS A O 1
ATOM 2458 N N . ALA A 1 304 ? -11.431 -6.644 -7.007 1.00 93.75 304 ALA A N 1
ATOM 2459 C CA . ALA A 1 304 ? -10.031 -7.051 -7.075 1.00 93.75 304 ALA A CA 1
ATOM 2460 C C . ALA A 1 304 ? -9.120 -6.072 -6.323 1.00 93.75 304 ALA A C 1
ATOM 2462 O O . ALA A 1 304 ? -8.248 -6.508 -5.573 1.00 93.75 304 ALA A O 1
ATOM 2463 N N . ILE A 1 305 ? -9.355 -4.763 -6.468 1.00 92.88 305 ILE A N 1
ATOM 2464 C CA . ILE A 1 305 ? -8.619 -3.716 -5.747 1.00 92.88 305 ILE A CA 1
ATOM 2465 C C . ILE A 1 305 ? -8.878 -3.820 -4.241 1.00 92.88 305 ILE A C 1
ATOM 2467 O O . ILE A 1 305 ? -7.932 -3.879 -3.456 1.00 92.88 305 ILE A O 1
ATOM 2471 N N . THR A 1 306 ? -10.142 -3.916 -3.821 1.00 88.88 306 THR A N 1
ATOM 2472 C CA . THR A 1 306 ? -10.512 -4.055 -2.403 1.00 88.88 306 THR A CA 1
ATOM 2473 C C . THR A 1 306 ? -9.921 -5.318 -1.773 1.00 88.88 306 THR A C 1
ATOM 2475 O O . THR A 1 306 ? -9.572 -5.311 -0.593 1.00 88.88 306 THR A O 1
ATOM 2478 N N . LYS A 1 307 ? -9.781 -6.406 -2.540 1.00 92.12 307 LYS A N 1
ATOM 2479 C CA . LYS A 1 307 ? -9.313 -7.697 -2.024 1.00 92.12 307 LYS A CA 1
ATOM 2480 C C . LYS A 1 307 ? -7.800 -7.890 -2.112 1.00 92.12 307 LYS A C 1
ATOM 2482 O O . LYS A 1 307 ? -7.210 -8.420 -1.174 1.00 92.12 307 LYS A O 1
ATOM 2487 N N . TYR A 1 308 ? -7.148 -7.436 -3.179 1.00 94.19 308 TYR A N 1
ATOM 2488 C CA . TYR A 1 308 ? -5.727 -7.711 -3.461 1.00 94.19 308 TYR A CA 1
ATOM 2489 C C . TYR A 1 308 ? -4.856 -6.455 -3.592 1.00 94.19 308 TYR A C 1
ATOM 2491 O O . TYR A 1 308 ? -3.628 -6.555 -3.688 1.00 94.19 308 TYR A O 1
ATOM 2499 N N . GLY A 1 309 ? -5.470 -5.275 -3.539 1.00 93.81 309 GLY A N 1
ATOM 2500 C CA . GLY A 1 309 ? -4.801 -3.983 -3.585 1.00 93.81 309 GLY A CA 1
ATOM 2501 C C . GLY A 1 309 ? -4.628 -3.436 -4.997 1.00 93.81 309 GLY A C 1
ATOM 2502 O O . GLY A 1 309 ? -5.136 -3.961 -5.982 1.00 93.81 309 GLY A O 1
ATOM 2503 N N . TRP A 1 310 ? -3.850 -2.363 -5.099 1.00 93.19 310 TRP A N 1
ATOM 2504 C CA . TRP A 1 310 ? -3.702 -1.553 -6.317 1.00 93.19 310 TRP A CA 1
ATOM 2505 C C . TRP A 1 310 ? -2.624 -2.033 -7.295 1.00 93.19 310 TRP A C 1
ATOM 2507 O O . TRP A 1 310 ? -2.274 -1.347 -8.258 1.00 93.19 310 TRP A O 1
ATOM 2517 N N . ALA A 1 311 ? -2.025 -3.193 -7.044 1.00 93.06 311 ALA A N 1
ATOM 2518 C CA . ALA A 1 311 ? -1.004 -3.727 -7.927 1.00 93.06 311 ALA A CA 1
ATOM 2519 C C . ALA A 1 311 ? -1.663 -4.237 -9.216 1.00 93.06 311 ALA A C 1
ATOM 2521 O O . ALA A 1 311 ? -2.284 -5.296 -9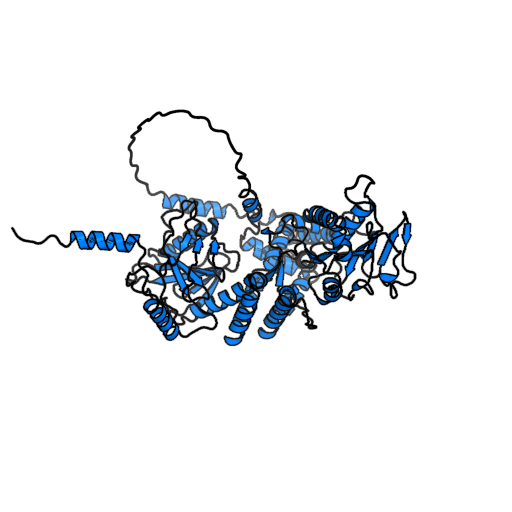.223 1.00 93.06 311 ALA A O 1
ATOM 2522 N N . ALA A 1 312 ? -1.478 -3.507 -10.322 1.00 94.06 312 ALA A N 1
ATOM 2523 C CA . ALA A 1 312 ? -2.081 -3.825 -11.620 1.00 94.06 312 ALA A CA 1
ATOM 2524 C C . ALA A 1 312 ? -1.867 -5.286 -12.054 1.00 94.06 312 ALA A C 1
ATOM 2526 O O . ALA A 1 312 ? -2.753 -5.884 -12.653 1.00 94.06 312 ALA A O 1
ATOM 2527 N N . ARG A 1 313 ? -0.722 -5.898 -11.702 1.00 94.12 313 ARG A N 1
ATOM 2528 C CA . ARG A 1 313 ? -0.495 -7.328 -11.953 1.00 94.12 313 ARG A CA 1
ATOM 2529 C C . ARG A 1 313 ? 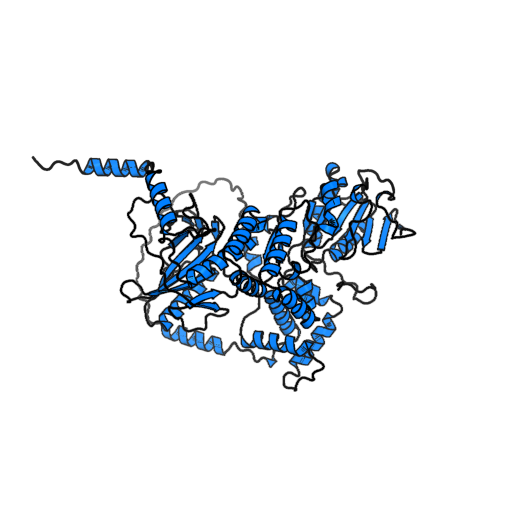-1.538 -8.198 -11.259 1.00 94.12 313 ARG A C 1
ATOM 2531 O O . ARG A 1 313 ? -2.104 -9.052 -11.919 1.00 94.12 313 ARG A O 1
ATOM 2538 N N . ASP A 1 314 ? -1.760 -8.003 -9.962 1.00 95.12 314 ASP A N 1
ATOM 2539 C CA . ASP A 1 314 ? -2.683 -8.836 -9.186 1.00 95.12 314 ASP A CA 1
ATOM 2540 C C . ASP A 1 314 ? -4.136 -8.567 -9.599 1.00 95.12 314 ASP A C 1
ATOM 2542 O O . ASP A 1 314 ? -4.926 -9.497 -9.713 1.00 95.12 314 ASP A O 1
ATOM 2546 N N . VAL A 1 315 ? -4.461 -7.310 -9.912 1.00 95.44 315 VAL A N 1
ATOM 2547 C CA . VAL A 1 315 ? -5.780 -6.908 -10.413 1.00 95.44 315 VAL A CA 1
ATOM 2548 C C . VAL A 1 315 ? -6.087 -7.556 -11.769 1.00 95.44 315 VAL A C 1
ATOM 2550 O O . VAL A 1 315 ? -7.126 -8.191 -11.923 1.00 95.44 315 VAL A O 1
ATOM 2553 N N . TYR A 1 316 ? -5.187 -7.462 -12.752 1.00 95.06 316 TYR A N 1
ATOM 2554 C CA . TYR A 1 316 ? -5.409 -8.079 -14.066 1.00 95.06 316 TYR A CA 1
ATOM 2555 C C . TYR A 1 316 ? -5.326 -9.601 -14.020 1.00 95.06 316 TYR A C 1
ATOM 2557 O O . TYR A 1 316 ? -6.114 -10.274 -14.679 1.00 95.06 316 TYR A O 1
ATOM 2565 N N . GLU A 1 317 ? -4.404 -10.161 -13.232 1.00 94.25 317 GLU A N 1
ATOM 2566 C CA . GLU A 1 317 ? -4.338 -11.606 -13.010 1.00 94.25 317 GLU A CA 1
ATOM 2567 C C . GLU A 1 317 ? -5.651 -12.095 -12.379 1.00 94.25 317 GLU A C 1
ATOM 2569 O O . GLU A 1 317 ? -6.113 -13.169 -12.740 1.00 94.25 317 GLU A O 1
ATOM 2574 N N . TYR A 1 318 ? -6.316 -11.298 -11.530 1.00 93.88 318 TYR A N 1
ATOM 2575 C CA . TYR A 1 318 ? -7.614 -11.664 -10.965 1.00 93.88 318 TYR A CA 1
ATOM 2576 C C . TYR A 1 318 ? -8.715 -11.646 -12.027 1.00 93.88 318 TYR A C 1
ATOM 2578 O O . TYR A 1 318 ? -9.473 -12.602 -12.118 1.00 93.88 318 TYR A O 1
ATOM 2586 N N . LEU A 1 319 ? -8.769 -10.612 -12.870 1.00 91.50 319 LEU A N 1
ATOM 2587 C CA . LEU A 1 319 ? -9.772 -10.516 -13.939 1.00 91.50 319 LEU A CA 1
ATOM 2588 C C . LEU A 1 319 ? -9.634 -11.631 -14.987 1.00 91.50 319 LEU A C 1
ATOM 2590 O O . LEU A 1 319 ? -10.628 -12.076 -15.551 1.00 91.50 319 LEU A O 1
ATOM 2594 N N . HIS A 1 320 ? -8.409 -12.082 -15.260 1.00 91.31 320 HIS A N 1
ATOM 2595 C CA . HIS A 1 320 ? -8.138 -13.086 -16.294 1.00 91.31 320 HIS A CA 1
ATOM 2596 C C . HIS A 1 320 ? -7.975 -14.511 -15.753 1.00 91.31 320 HIS A C 1
ATOM 2598 O O . HIS A 1 320 ? -8.098 -15.481 -16.496 1.00 91.31 320 HIS A O 1
ATOM 2604 N N . SER A 1 321 ? -7.609 -14.667 -14.485 1.00 91.62 321 SER A N 1
ATOM 2605 C CA . SER A 1 321 ? -7.260 -15.943 -13.849 1.00 91.62 321 SER A CA 1
ATOM 2606 C C . SER A 1 321 ? -7.464 -15.852 -12.324 1.00 91.62 321 SER A C 1
ATOM 2608 O O . SER A 1 321 ? -6.511 -16.028 -11.557 1.00 91.62 321 SER A O 1
ATOM 2610 N N . PRO A 1 322 ? -8.704 -15.609 -11.852 1.00 90.19 322 PRO A N 1
ATOM 2611 C CA . PRO A 1 322 ? -9.009 -15.351 -10.448 1.00 90.19 322 PRO A CA 1
ATOM 2612 C C . PRO A 1 322 ? -8.523 -16.475 -9.535 1.00 90.19 322 PRO A C 1
ATOM 2614 O O . PRO A 1 322 ? -7.959 -16.189 -8.483 1.00 90.19 322 PRO A O 1
ATOM 2617 N N . ALA A 1 323 ? -8.645 -17.739 -9.957 1.00 89.94 323 ALA A N 1
ATOM 2618 C CA . ALA A 1 323 ? -8.150 -18.888 -9.199 1.00 89.94 323 ALA A CA 1
ATOM 2619 C C . ALA A 1 323 ? -6.642 -18.793 -8.903 1.00 89.94 323 ALA A C 1
ATOM 2621 O O . ALA A 1 323 ? -6.232 -19.008 -7.769 1.00 89.94 323 ALA A O 1
ATOM 2622 N N . ALA A 1 324 ? -5.817 -18.373 -9.869 1.00 91.69 324 ALA A N 1
ATOM 2623 C CA . ALA A 1 324 ? -4.371 -18.245 -9.675 1.00 91.69 324 ALA A CA 1
ATOM 2624 C C . ALA A 1 324 ? -4.007 -17.121 -8.684 1.00 91.69 324 ALA A C 1
ATOM 2626 O O . ALA A 1 324 ? -3.108 -17.279 -7.848 1.00 91.69 324 ALA A O 1
ATOM 2627 N N . VAL A 1 325 ? -4.717 -15.987 -8.732 1.00 92.44 325 VAL A N 1
ATOM 2628 C CA . VAL A 1 325 ? -4.506 -14.888 -7.770 1.00 92.44 325 VAL A CA 1
ATOM 2629 C C . VAL A 1 325 ? -4.968 -15.275 -6.380 1.00 92.44 325 VAL A C 1
ATOM 2631 O O . VAL A 1 325 ? -4.221 -15.051 -5.424 1.00 92.44 325 VAL A O 1
ATOM 2634 N N . VAL A 1 326 ? -6.156 -15.878 -6.279 1.00 92.00 326 VAL A N 1
ATOM 2635 C CA . VAL A 1 326 ? -6.696 -16.414 -5.028 1.00 92.00 326 VAL A CA 1
ATOM 2636 C C . VAL A 1 326 ? -5.693 -17.398 -4.446 1.00 92.00 326 VAL A C 1
ATOM 2638 O O . VAL A 1 326 ? -5.194 -17.149 -3.358 1.00 92.00 326 VAL A O 1
ATOM 2641 N N . ASP A 1 327 ? -5.303 -18.438 -5.181 1.00 93.25 327 ASP A N 1
ATOM 2642 C CA . ASP A 1 327 ? -4.388 -19.469 -4.693 1.00 93.25 327 ASP A CA 1
ATOM 2643 C C . ASP A 1 327 ? -3.037 -18.896 -4.264 1.00 93.25 327 ASP A C 1
ATOM 2645 O O . ASP A 1 327 ? -2.507 -19.291 -3.229 1.00 93.25 327 ASP A O 1
ATOM 2649 N N . SER A 1 328 ? -2.479 -17.938 -5.010 1.00 93.38 328 SER A N 1
ATOM 2650 C CA . SER A 1 328 ? -1.186 -17.339 -4.660 1.00 93.38 328 SER A CA 1
ATOM 2651 C C . SER A 1 328 ? -1.237 -16.454 -3.408 1.00 93.38 328 SER A C 1
ATOM 2653 O O . SER A 1 328 ? -0.302 -16.498 -2.603 1.00 93.38 328 SER A O 1
ATOM 2655 N N . HIS A 1 329 ? -2.309 -15.679 -3.210 1.00 95.06 329 HIS A N 1
ATOM 2656 C CA . HIS A 1 329 ? -2.491 -14.868 -1.999 1.00 95.06 329 HIS A CA 1
ATOM 2657 C C . HIS A 1 329 ? -2.890 -15.741 -0.807 1.00 95.06 329 HIS A C 1
ATOM 2659 O O . HIS A 1 329 ? -2.302 -15.625 0.266 1.00 95.06 329 HIS A O 1
ATOM 2665 N N . GLU A 1 330 ? -3.812 -16.681 -1.008 1.00 93.75 330 GLU A N 1
ATOM 2666 C CA . GLU A 1 330 ? -4.225 -17.658 -0.003 1.00 93.75 330 GLU A CA 1
ATOM 2667 C C . GLU A 1 330 ? -3.057 -18.530 0.438 1.00 93.75 330 GLU A C 1
ATOM 2669 O O . GLU A 1 330 ? -2.919 -18.806 1.621 1.00 93.75 330 GLU A O 1
ATOM 2674 N N . TYR A 1 331 ? -2.176 -18.948 -0.472 1.00 95.06 331 TYR A N 1
ATOM 2675 C CA . TYR A 1 331 ? -0.972 -19.685 -0.104 1.00 95.06 331 TYR A CA 1
ATOM 2676 C C . TYR A 1 331 ? -0.092 -18.871 0.851 1.00 95.06 331 TYR A C 1
ATOM 2678 O O . TYR A 1 331 ? 0.332 -19.398 1.879 1.00 95.06 331 TYR A O 1
ATOM 2686 N N . ALA A 1 332 ? 0.134 -17.585 0.552 1.00 94.25 332 ALA A N 1
ATOM 2687 C CA . ALA A 1 332 ? 0.904 -16.695 1.418 1.00 94.25 332 ALA A CA 1
ATOM 2688 C C . ALA A 1 332 ? 0.235 -16.515 2.794 1.00 94.25 332 ALA A C 1
ATOM 2690 O O . ALA A 1 332 ? 0.913 -16.589 3.817 1.00 94.25 332 ALA A O 1
ATOM 2691 N N . LEU A 1 333 ? -1.091 -16.352 2.835 1.00 94.62 333 LEU A N 1
ATOM 2692 C CA . LEU A 1 333 ? -1.860 -16.143 4.068 1.00 94.62 333 LEU A CA 1
ATOM 2693 C C . LEU A 1 333 ? -2.084 -17.435 4.876 1.00 94.62 333 LEU A C 1
ATOM 2695 O O . LEU A 1 333 ? -2.180 -17.400 6.103 1.00 94.62 333 LEU A O 1
ATOM 2699 N N . LYS A 1 334 ? -2.099 -18.608 4.232 1.00 95.38 334 LYS A N 1
ATOM 2700 C CA . LYS A 1 334 ? -2.226 -19.926 4.885 1.00 95.38 334 LYS A CA 1
ATOM 2701 C C . LYS A 1 334 ? -0.962 -20.358 5.620 1.00 95.38 334 LYS A C 1
ATOM 2703 O O . LYS A 1 334 ? -1.031 -21.276 6.440 1.00 95.38 334 LYS A O 1
ATOM 2708 N N . LEU A 1 335 ? 0.174 -19.697 5.389 1.00 95.19 335 LEU A N 1
ATOM 2709 C CA . LEU A 1 335 ? 1.376 -19.916 6.188 1.00 95.19 335 LEU A CA 1
ATOM 2710 C C . LEU A 1 335 ? 1.090 -19.672 7.686 1.00 95.19 335 LEU A C 1
ATOM 2712 O O . LEU A 1 335 ? 0.133 -18.999 8.094 1.00 95.19 335 LEU A O 1
ATOM 2716 N N . ARG A 1 336 ? 1.931 -20.264 8.542 1.00 97.00 336 ARG A N 1
ATOM 2717 C CA . ARG A 1 336 ? 1.854 -20.056 9.998 1.00 97.00 336 ARG A CA 1
ATOM 2718 C C . ARG A 1 336 ? 2.057 -18.576 10.315 1.00 97.00 336 ARG A C 1
ATOM 2720 O O . ARG A 1 336 ? 2.904 -17.949 9.687 1.00 97.00 336 ARG A O 1
ATOM 2727 N N . ALA A 1 337 ? 1.351 -18.059 11.322 1.00 96.31 337 ALA A N 1
ATOM 2728 C CA . ALA A 1 337 ? 1.410 -16.650 11.721 1.00 96.31 337 ALA A CA 1
ATOM 2729 C C . ALA A 1 337 ? 2.841 -16.104 11.828 1.00 96.31 337 ALA A C 1
ATOM 2731 O O . ALA A 1 337 ? 3.148 -15.051 11.280 1.00 96.31 337 ALA A O 1
ATOM 2732 N N . GLU A 1 338 ? 3.733 -16.870 12.460 1.00 96.12 338 GLU A N 1
ATOM 2733 C CA . GLU A 1 338 ? 5.143 -16.501 12.602 1.00 96.12 338 GLU A CA 1
ATOM 2734 C C . GLU A 1 338 ? 5.860 -16.374 11.257 1.00 96.12 338 GLU A C 1
ATOM 2736 O O . GLU A 1 338 ? 6.629 -15.446 11.069 1.00 96.12 338 GLU A O 1
ATOM 2741 N N . ALA A 1 339 ? 5.604 -17.281 10.312 1.00 95.19 339 ALA A N 1
ATOM 2742 C CA . ALA A 1 339 ? 6.249 -17.249 9.003 1.00 95.19 339 ALA A CA 1
ATOM 2743 C C . ALA A 1 339 ? 5.775 -16.049 8.170 1.00 95.19 339 ALA A C 1
ATOM 2745 O O . ALA A 1 339 ? 6.598 -15.388 7.548 1.00 95.19 339 ALA A O 1
ATOM 2746 N N . VAL A 1 340 ? 4.473 -15.745 8.199 1.00 94.88 340 VAL A N 1
ATOM 2747 C CA . VAL A 1 340 ? 3.881 -14.609 7.469 1.00 94.88 340 VAL A CA 1
ATOM 2748 C C . VAL A 1 340 ? 4.454 -13.276 7.956 1.00 94.88 340 VAL A C 1
ATOM 2750 O O . VAL A 1 340 ? 4.889 -12.445 7.153 1.00 94.88 340 VAL A O 1
ATOM 2753 N N . TRP A 1 341 ? 4.477 -13.073 9.276 1.00 95.12 341 TRP A N 1
ATOM 2754 C CA . TRP A 1 341 ? 4.995 -11.841 9.867 1.00 95.12 341 TRP A CA 1
ATOM 2755 C C . TRP A 1 341 ? 6.518 -11.738 9.765 1.00 95.12 341 TRP A C 1
ATOM 2757 O O . TRP A 1 341 ? 7.024 -10.643 9.548 1.00 95.12 341 TRP A O 1
ATOM 2767 N N . GLU A 1 342 ? 7.248 -12.853 9.820 1.00 93.56 342 GLU A N 1
ATOM 2768 C CA . GLU A 1 342 ? 8.697 -12.866 9.602 1.00 93.56 342 GLU A CA 1
ATOM 2769 C C . GLU A 1 342 ? 9.076 -12.522 8.150 1.00 93.56 342 GLU A C 1
ATOM 2771 O O . GLU A 1 342 ? 10.020 -11.764 7.925 1.00 93.56 342 GLU A O 1
ATOM 2776 N N . ASP A 1 343 ? 8.339 -13.027 7.156 1.00 92.06 343 ASP A N 1
ATOM 2777 C CA . ASP A 1 343 ? 8.531 -12.646 5.747 1.00 92.06 343 ASP A CA 1
ATOM 2778 C C . ASP A 1 343 ? 8.192 -11.165 5.523 1.00 92.06 343 ASP A C 1
ATOM 2780 O O . ASP A 1 343 ? 8.936 -10.435 4.858 1.00 92.06 343 ASP A O 1
ATOM 2784 N N . THR A 1 344 ? 7.098 -10.689 6.122 1.00 92.25 344 THR A N 1
ATOM 2785 C CA . THR A 1 344 ? 6.709 -9.270 6.095 1.00 92.25 344 THR A CA 1
ATOM 2786 C C . THR A 1 344 ? 7.804 -8.393 6.697 1.00 92.25 344 THR A C 1
ATOM 2788 O O . THR A 1 344 ? 8.245 -7.419 6.084 1.00 92.25 344 THR A O 1
ATOM 2791 N N . PHE A 1 345 ? 8.299 -8.784 7.868 1.00 91.19 345 PHE A N 1
ATOM 2792 C CA . PHE A 1 345 ? 9.373 -8.117 8.584 1.00 91.19 345 PHE A CA 1
ATOM 2793 C C . PHE A 1 345 ? 10.653 -8.035 7.756 1.00 91.19 345 PHE A C 1
ATOM 2795 O O . PHE A 1 345 ? 11.179 -6.941 7.547 1.00 91.19 345 PHE A O 1
ATOM 2802 N N . LYS A 1 346 ? 11.121 -9.170 7.223 1.00 89.31 346 LYS A N 1
ATOM 2803 C CA . LYS A 1 346 ? 12.318 -9.223 6.374 1.00 89.31 346 LYS A CA 1
ATOM 2804 C C . LYS A 1 346 ? 12.166 -8.347 5.146 1.00 89.31 346 LYS A C 1
ATOM 2806 O O . LYS A 1 346 ? 13.088 -7.610 4.821 1.00 89.31 346 LYS A O 1
ATOM 2811 N N . PHE A 1 347 ? 11.011 -8.378 4.485 1.00 88.56 347 PHE A N 1
ATOM 2812 C CA . PHE A 1 347 ? 10.767 -7.531 3.322 1.00 88.56 347 PHE A CA 1
ATOM 2813 C C . PHE A 1 347 ? 10.880 -6.045 3.658 1.00 88.56 347 PHE A C 1
ATOM 2815 O O . PHE A 1 347 ? 11.637 -5.328 3.005 1.00 88.56 347 PHE A O 1
ATOM 2822 N N . VAL A 1 348 ? 10.177 -5.591 4.697 1.00 89.25 348 VAL A N 1
ATOM 2823 C CA . VAL A 1 348 ? 10.205 -4.187 5.121 1.00 89.25 348 VAL A CA 1
ATOM 2824 C C . VAL A 1 348 ? 11.616 -3.791 5.560 1.00 89.25 348 VAL A C 1
ATOM 2826 O O . VAL A 1 348 ? 12.136 -2.780 5.098 1.00 89.25 348 VAL A O 1
ATOM 2829 N N . GLN A 1 349 ? 12.300 -4.618 6.352 1.00 85.69 349 GLN A N 1
ATOM 2830 C CA . GLN A 1 349 ? 13.678 -4.361 6.772 1.00 85.69 349 GLN A CA 1
ATOM 2831 C C . GLN A 1 349 ? 14.655 -4.308 5.585 1.00 85.69 349 GLN A C 1
ATOM 2833 O O . GLN A 1 349 ? 15.557 -3.465 5.569 1.00 85.69 349 GLN A O 1
ATOM 2838 N N . HIS A 1 350 ? 14.496 -5.186 4.591 1.00 82.94 350 HIS A N 1
ATOM 2839 C CA . HIS A 1 350 ? 15.320 -5.203 3.379 1.00 82.94 350 HIS A CA 1
ATOM 2840 C C . HIS A 1 350 ? 15.071 -3.970 2.513 1.00 82.94 350 HIS A C 1
ATOM 2842 O O . HIS A 1 350 ? 16.011 -3.405 1.957 1.00 82.94 350 HIS A O 1
ATOM 2848 N N . PHE A 1 351 ? 13.812 -3.555 2.392 1.00 82.75 351 PHE A N 1
ATOM 2849 C CA . PHE A 1 351 ? 13.435 -2.422 1.563 1.00 82.75 351 PHE A CA 1
ATOM 2850 C C . PHE A 1 351 ? 13.818 -1.079 2.212 1.00 82.75 351 PHE A C 1
ATOM 2852 O O . PHE A 1 351 ? 14.336 -0.195 1.530 1.00 82.75 351 PHE A O 1
ATOM 2859 N N . VAL A 1 352 ? 13.620 -0.953 3.528 1.00 81.19 352 VAL A N 1
ATOM 2860 C CA . VAL A 1 352 ? 13.778 0.296 4.292 1.00 81.19 352 VAL A CA 1
ATOM 2861 C C . VAL A 1 352 ? 15.181 0.456 4.886 1.00 81.19 352 VAL A C 1
ATOM 2863 O O . VAL A 1 352 ? 15.879 1.427 4.601 1.00 81.19 352 VAL A O 1
ATOM 2866 N N . VAL A 1 353 ? 15.613 -0.497 5.720 1.00 72.25 353 VAL A N 1
ATOM 2867 C CA . VAL A 1 353 ? 16.799 -0.345 6.588 1.00 72.25 353 VAL A CA 1
ATOM 2868 C C . VAL A 1 353 ? 18.066 -0.799 5.879 1.00 72.25 353 VAL A C 1
ATOM 2870 O O . VAL A 1 353 ? 19.072 -0.091 5.803 1.00 72.25 353 VAL A O 1
ATOM 2873 N N . THR A 1 354 ? 18.033 -2.021 5.358 1.00 58.97 354 THR A N 1
ATOM 2874 C CA . THR A 1 354 ? 19.212 -2.683 4.810 1.00 58.97 354 THR A CA 1
ATOM 2875 C C . THR A 1 354 ? 19.319 -2.425 3.318 1.00 58.97 354 THR A C 1
ATOM 2877 O O . THR A 1 354 ? 19.260 -3.325 2.486 1.00 58.97 354 THR A O 1
ATOM 2880 N N . ARG A 1 355 ? 19.707 -1.187 2.984 1.00 60.88 355 ARG A N 1
ATOM 2881 C CA . ARG A 1 355 ? 20.504 -0.972 1.761 1.00 60.88 355 ARG A CA 1
ATOM 2882 C C . ARG A 1 355 ? 21.761 -1.860 1.749 1.00 60.88 355 ARG A C 1
ATOM 2884 O O . ARG A 1 355 ? 22.346 -2.074 0.687 1.00 60.88 355 ARG A O 1
ATOM 2891 N N . ASP A 1 356 ? 22.145 -2.424 2.904 1.00 51.19 356 ASP A N 1
ATOM 2892 C CA . ASP A 1 356 ? 23.206 -3.405 3.046 1.00 51.19 356 ASP A CA 1
ATOM 2893 C C . ASP A 1 356 ? 22.866 -4.662 3.891 1.00 51.19 356 ASP A C 1
ATOM 2895 O O . ASP A 1 356 ? 22.749 -4.573 5.099 1.00 51.19 356 ASP A O 1
ATOM 2899 N N . ALA A 1 357 ? 22.842 -5.853 3.266 1.00 52.22 357 ALA A N 1
ATOM 2900 C CA . ALA A 1 357 ? 23.532 -7.096 3.698 1.00 52.22 357 ALA A CA 1
ATOM 2901 C C . ALA A 1 357 ? 22.727 -8.395 3.912 1.00 52.22 357 ALA A C 1
ATOM 2903 O O . ALA A 1 357 ? 23.362 -9.402 4.214 1.00 52.22 357 ALA A O 1
ATOM 2904 N N . PHE A 1 358 ? 21.419 -8.467 3.652 1.00 57.72 358 PHE A N 1
ATOM 2905 C CA . PHE A 1 358 ? 20.718 -9.760 3.727 1.00 57.72 358 PHE A CA 1
ATOM 2906 C C . PHE A 1 358 ? 20.548 -10.452 2.365 1.00 57.72 358 PHE A C 1
ATOM 2908 O O . PHE A 1 358 ? 20.198 -9.826 1.369 1.00 57.72 358 PHE A O 1
ATOM 2915 N N . ALA A 1 359 ? 20.815 -11.763 2.332 1.00 60.50 359 ALA A N 1
ATOM 2916 C CA . ALA A 1 359 ? 20.692 -12.635 1.156 1.00 60.50 359 ALA A CA 1
ATOM 2917 C C . ALA A 1 359 ? 19.429 -13.524 1.189 1.00 60.50 359 ALA A C 1
ATOM 2919 O O . ALA A 1 359 ? 19.275 -14.415 0.354 1.00 60.50 359 ALA A O 1
ATOM 2920 N N . GLY A 1 360 ? 18.533 -13.301 2.157 1.00 72.19 360 GLY A N 1
ATOM 2921 C CA . GLY A 1 360 ? 17.308 -14.083 2.312 1.00 72.19 360 GLY A CA 1
ATOM 2922 C C . GLY A 1 360 ? 16.342 -13.849 1.156 1.00 72.19 360 GLY A C 1
ATOM 2923 O O . GLY A 1 360 ? 16.141 -12.712 0.733 1.00 72.19 360 GLY A O 1
ATOM 2924 N N . ASP A 1 361 ? 15.778 -14.927 0.619 1.00 75.75 361 ASP A N 1
ATOM 2925 C CA . ASP A 1 361 ? 14.636 -14.834 -0.283 1.00 75.75 361 ASP A CA 1
ATOM 2926 C C . ASP A 1 361 ? 13.364 -14.519 0.490 1.00 75.75 361 ASP A C 1
ATOM 2928 O O . ASP A 1 361 ? 13.183 -15.035 1.592 1.00 75.75 361 ASP A O 1
ATOM 2932 N N . VAL A 1 362 ? 12.522 -13.653 -0.077 1.00 80.06 362 VAL A N 1
ATOM 2933 C CA . VAL A 1 362 ? 11.245 -13.257 0.531 1.00 80.06 362 VAL A CA 1
ATOM 2934 C C . VAL A 1 362 ? 10.116 -13.463 -0.490 1.00 80.06 362 VAL A C 1
ATOM 2936 O O . VAL A 1 362 ? 9.556 -12.501 -1.027 1.00 80.06 362 VAL A O 1
ATOM 2939 N N . PRO A 1 363 ? 9.834 -14.730 -0.852 1.00 76.25 363 PRO A N 1
ATOM 2940 C CA . PRO A 1 363 ? 9.072 -15.075 -2.052 1.00 76.25 363 PRO A CA 1
ATOM 2941 C C . PRO A 1 363 ? 7.606 -14.619 -2.008 1.00 76.25 363 PRO A C 1
ATOM 2943 O O . PRO A 1 363 ? 6.988 -14.462 -3.063 1.00 76.25 363 PRO A O 1
ATOM 2946 N N . HIS A 1 364 ? 7.050 -14.356 -0.819 1.00 84.75 364 HIS A N 1
ATOM 2947 C CA . HIS A 1 364 ? 5.618 -14.083 -0.642 1.00 84.75 364 HIS A CA 1
ATOM 2948 C C . HIS A 1 364 ? 5.281 -12.649 -0.238 1.00 84.75 364 HIS A C 1
ATOM 2950 O O . HIS A 1 364 ? 4.124 -12.248 -0.359 1.00 84.75 364 HIS A O 1
ATOM 2956 N N . SER A 1 365 ? 6.254 -11.834 0.172 1.00 82.50 365 SER A N 1
ATOM 2957 C CA . SER A 1 365 ? 5.943 -10.515 0.740 1.00 82.50 365 SER A CA 1
ATOM 2958 C C . SER A 1 365 ? 5.300 -9.563 -0.250 1.00 82.50 365 SER A C 1
ATOM 2960 O O . SER A 1 365 ? 4.456 -8.771 0.140 1.00 82.50 365 SER A O 1
ATOM 2962 N N . HIS A 1 366 ? 5.584 -9.696 -1.545 1.00 88.19 366 HIS A N 1
ATOM 2963 C CA . HIS A 1 366 ? 4.904 -8.905 -2.567 1.00 88.19 366 HIS A CA 1
ATOM 2964 C C . HIS A 1 366 ? 3.413 -9.257 -2.726 1.00 88.19 366 HIS A C 1
ATOM 2966 O O . HIS A 1 366 ? 2.731 -8.586 -3.491 1.00 88.19 366 HIS A O 1
ATOM 2972 N N . ARG A 1 367 ? 2.903 -10.332 -2.105 1.00 93.50 367 ARG A N 1
ATOM 2973 C CA . ARG A 1 367 ? 1.471 -10.690 -2.057 1.00 93.50 367 ARG A CA 1
ATOM 2974 C C . ARG A 1 367 ? 0.774 -10.130 -0.813 1.00 93.50 367 ARG A C 1
ATOM 2976 O O . ARG A 1 367 ? -0.444 -10.054 -0.815 1.00 93.50 367 ARG A O 1
ATOM 2983 N N . ILE A 1 368 ? 1.531 -9.674 0.187 1.00 94.62 368 ILE A N 1
ATOM 2984 C CA . ILE A 1 368 ? 1.008 -9.135 1.455 1.00 94.62 368 ILE A CA 1
ATOM 2985 C C . ILE A 1 368 ? 1.239 -7.622 1.550 1.00 94.62 368 ILE A C 1
ATOM 2987 O O . ILE A 1 368 ? 0.339 -6.868 1.912 1.00 94.62 368 ILE A O 1
ATOM 2991 N N . ILE A 1 369 ? 2.440 -7.173 1.192 1.00 94.12 369 ILE A N 1
ATOM 2992 C CA . ILE A 1 369 ? 2.900 -5.793 1.314 1.00 94.12 369 ILE A CA 1
ATOM 2993 C C . ILE A 1 369 ? 2.983 -5.139 -0.062 1.00 94.12 369 ILE A C 1
ATOM 2995 O O . ILE A 1 369 ? 3.541 -5.691 -1.015 1.00 94.12 369 ILE A O 1
ATOM 2999 N N . ALA A 1 370 ? 2.456 -3.923 -0.137 1.00 93.38 370 ALA A N 1
ATOM 3000 C CA . ALA A 1 370 ? 2.702 -2.985 -1.212 1.00 93.38 370 ALA A CA 1
ATOM 3001 C C . ALA A 1 370 ? 3.616 -1.860 -0.719 1.00 93.38 370 ALA A C 1
ATOM 3003 O O . ALA A 1 370 ? 3.811 -1.656 0.472 1.00 93.38 370 ALA A O 1
ATOM 3004 N N . ILE A 1 371 ? 4.198 -1.123 -1.653 1.00 91.38 371 ILE A N 1
ATOM 3005 C CA . ILE A 1 371 ? 5.057 0.024 -1.380 1.00 91.38 371 ILE A CA 1
ATOM 3006 C C . ILE A 1 371 ? 4.388 1.212 -2.049 1.00 91.38 371 ILE A C 1
ATOM 3008 O O . ILE A 1 371 ? 4.273 1.236 -3.277 1.00 91.38 371 ILE A O 1
ATOM 3012 N N . LYS A 1 372 ? 3.935 2.158 -1.231 1.00 91.25 372 LYS A N 1
ATOM 3013 C CA . LYS A 1 372 ? 3.272 3.388 -1.651 1.00 91.25 372 LYS A CA 1
ATOM 3014 C C . LYS A 1 372 ? 4.290 4.522 -1.716 1.00 91.25 372 LYS A C 1
ATOM 3016 O O . LYS A 1 372 ? 5.136 4.661 -0.832 1.00 91.25 372 LYS A O 1
ATOM 3021 N N . LEU A 1 373 ? 4.211 5.318 -2.775 1.00 89.94 373 LEU A N 1
ATOM 3022 C CA . LEU A 1 373 ? 4.995 6.539 -2.932 1.00 89.94 373 LEU A CA 1
ATOM 3023 C C . LEU A 1 373 ? 4.392 7.652 -2.060 1.00 89.94 373 LEU A C 1
ATOM 3025 O O . LEU A 1 373 ? 3.172 7.813 -2.042 1.00 89.94 373 LEU A O 1
ATOM 3029 N N . SER A 1 374 ? 5.224 8.425 -1.357 1.00 85.12 374 SER A N 1
ATOM 3030 C CA . SER A 1 374 ? 4.752 9.624 -0.650 1.00 85.12 374 SER A CA 1
ATOM 3031 C C . SER A 1 374 ? 4.283 10.684 -1.652 1.00 85.12 374 SER A C 1
ATOM 3033 O O . SER A 1 374 ? 5.096 11.170 -2.443 1.00 85.12 374 SER A O 1
ATOM 3035 N N . SER A 1 375 ? 3.000 11.058 -1.622 1.00 67.81 375 SER A N 1
ATOM 3036 C CA . SER A 1 375 ? 2.412 12.053 -2.537 1.00 67.81 375 SER A CA 1
ATOM 3037 C C . SER A 1 375 ? 3.081 13.427 -2.426 1.00 67.81 375 SER A C 1
ATOM 3039 O O . SER A 1 375 ? 3.275 14.096 -3.438 1.00 67.81 375 SER A O 1
ATOM 3041 N N . GLU A 1 376 ? 3.548 13.801 -1.230 1.00 59.59 376 GLU A N 1
ATOM 3042 C CA . GLU A 1 376 ? 4.248 15.068 -0.962 1.00 59.59 376 GLU A CA 1
ATOM 3043 C C . GLU A 1 376 ? 5.571 15.224 -1.741 1.00 59.59 376 GLU A C 1
ATOM 3045 O O . GLU A 1 376 ? 6.120 16.321 -1.832 1.00 59.59 376 GLU A O 1
ATOM 3050 N N . VAL A 1 377 ? 6.110 14.135 -2.306 1.00 54.75 377 VAL A N 1
ATOM 3051 C CA . VAL A 1 377 ? 7.458 14.094 -2.905 1.00 54.75 377 VAL A CA 1
ATOM 3052 C C . VAL A 1 377 ? 7.431 13.941 -4.429 1.00 54.75 377 VAL A C 1
ATOM 3054 O O . VAL A 1 377 ? 8.485 13.943 -5.060 1.00 54.75 377 VAL A O 1
ATOM 3057 N N . VAL A 1 378 ? 6.258 13.958 -5.078 1.00 55.72 378 VAL A N 1
ATOM 3058 C CA . VAL A 1 378 ? 6.203 14.138 -6.550 1.00 55.72 378 VAL A CA 1
ATOM 3059 C C . VAL A 1 378 ? 6.598 15.583 -6.955 1.00 55.72 378 VAL A C 1
ATOM 3061 O O . VAL A 1 378 ? 6.539 15.974 -8.119 1.00 55.72 378 VAL A O 1
ATOM 3064 N N . GLY A 1 379 ? 7.095 16.373 -5.995 1.00 54.81 379 GLY A N 1
ATOM 3065 C CA . GLY A 1 379 ? 7.823 17.619 -6.189 1.00 54.81 379 GLY A CA 1
ATOM 3066 C C . GLY A 1 379 ? 9.190 17.449 -6.873 1.00 54.81 379 GLY A C 1
ATOM 3067 O O . GLY A 1 379 ? 9.869 16.428 -6.808 1.00 54.81 379 GLY A O 1
ATOM 3068 N N . THR A 1 380 ? 9.616 18.512 -7.542 1.00 56.62 380 THR A N 1
ATOM 3069 C CA . THR A 1 380 ? 10.698 18.643 -8.538 1.00 56.62 380 THR A CA 1
ATOM 3070 C C . THR A 1 380 ? 12.137 18.289 -8.105 1.00 56.62 380 THR A C 1
ATOM 3072 O O . THR A 1 380 ? 13.083 18.572 -8.854 1.00 56.62 380 THR A O 1
ATOM 3075 N N . SER A 1 381 ? 12.371 17.668 -6.940 1.00 67.94 381 SER A N 1
ATOM 3076 C CA . SER A 1 381 ? 13.734 17.391 -6.462 1.00 67.94 381 SER A CA 1
ATOM 3077 C C . SER A 1 381 ? 14.411 16.279 -7.274 1.00 67.94 381 SER A C 1
ATOM 3079 O O . SER A 1 381 ? 14.233 15.081 -7.075 1.00 67.94 381 SER A O 1
ATOM 3081 N N . LEU A 1 382 ? 15.269 16.697 -8.207 1.00 71.62 382 LEU A N 1
ATOM 3082 C CA . LEU A 1 382 ? 16.085 15.822 -9.060 1.00 71.62 382 LEU A CA 1
ATOM 3083 C C . LEU A 1 382 ? 17.212 15.080 -8.306 1.00 71.62 382 LEU A C 1
ATOM 3085 O O . LEU A 1 382 ? 17.929 14.270 -8.907 1.00 71.62 382 LEU A O 1
ATOM 3089 N N . LYS A 1 383 ? 17.457 15.422 -7.031 1.00 64.56 383 LYS A N 1
ATOM 3090 C CA . LYS A 1 383 ? 18.607 14.933 -6.245 1.00 64.56 383 LYS A CA 1
ATOM 3091 C C . LYS A 1 383 ? 18.241 13.874 -5.213 1.00 64.56 383 LYS A C 1
ATOM 3093 O O . LYS A 1 383 ? 19.139 13.163 -4.766 1.00 64.56 383 LYS A O 1
ATOM 3098 N N . GLU A 1 384 ? 16.973 13.766 -4.850 1.00 79.06 384 GLU A N 1
ATOM 3099 C CA . GLU A 1 384 ? 16.542 12.929 -3.739 1.00 79.06 384 GLU A CA 1
ATOM 3100 C C . GLU A 1 384 ? 15.983 11.595 -4.225 1.00 79.06 384 GLU A C 1
ATOM 3102 O O . GLU A 1 384 ? 15.519 11.455 -5.360 1.00 79.06 384 GLU A O 1
ATOM 3107 N N . ASN A 1 385 ? 16.118 10.590 -3.359 1.00 87.06 385 ASN A N 1
ATOM 3108 C CA . ASN A 1 385 ? 15.358 9.363 -3.521 1.00 87.06 385 ASN A CA 1
ATOM 3109 C C . ASN A 1 385 ? 13.902 9.687 -3.222 1.00 87.06 385 ASN A C 1
ATOM 3111 O O . ASN A 1 385 ? 13.620 10.458 -2.302 1.00 87.06 385 ASN A O 1
ATOM 3115 N N . ASP A 1 386 ? 13.012 9.047 -3.960 1.00 89.56 386 ASP A N 1
ATOM 3116 C CA . ASP A 1 386 ? 11.602 9.068 -3.618 1.00 89.56 386 ASP A CA 1
ATOM 3117 C C . ASP A 1 386 ? 11.414 8.456 -2.217 1.00 89.56 386 ASP A C 1
ATOM 3119 O O . ASP A 1 386 ? 12.131 7.522 -1.836 1.00 89.56 386 ASP A O 1
ATOM 3123 N N . LYS A 1 387 ? 10.487 9.019 -1.433 1.00 87.88 387 LYS A N 1
ATOM 3124 C CA . LYS A 1 387 ? 10.112 8.477 -0.121 1.00 87.88 387 LYS A CA 1
ATOM 3125 C C . LYS A 1 387 ? 9.026 7.426 -0.295 1.00 87.88 387 LYS A C 1
ATOM 3127 O O . LYS A 1 387 ? 8.071 7.635 -1.044 1.00 87.88 387 LYS A O 1
ATOM 3132 N N . TRP A 1 388 ? 9.171 6.327 0.428 1.00 87.62 388 TRP A N 1
ATOM 3133 C CA . TRP A 1 388 ? 8.354 5.137 0.263 1.00 87.62 388 TRP A CA 1
ATOM 3134 C C . TRP A 1 388 ? 7.837 4.648 1.600 1.00 87.62 388 TRP A C 1
ATOM 3136 O O . TRP A 1 388 ? 8.572 4.653 2.582 1.00 87.62 388 TRP A O 1
ATOM 3146 N N . PHE A 1 389 ? 6.613 4.133 1.593 1.00 88.44 389 PHE A N 1
ATOM 3147 C CA . PHE A 1 389 ? 6.005 3.537 2.771 1.00 88.44 389 PHE A CA 1
ATOM 3148 C C . PHE A 1 389 ? 5.468 2.147 2.422 1.00 88.44 389 PHE A C 1
ATOM 3150 O O . PHE A 1 389 ? 4.644 2.023 1.509 1.00 88.44 389 PHE A O 1
ATOM 3157 N N . PRO A 1 390 ? 5.939 1.086 3.094 1.00 92.00 390 PRO A N 1
ATOM 3158 C CA . PRO A 1 390 ? 5.316 -0.214 3.019 1.00 92.00 390 PRO A CA 1
ATOM 3159 C C . PRO A 1 390 ? 3.936 -0.127 3.667 1.00 92.00 390 PRO A C 1
ATOM 3161 O O . PRO A 1 390 ? 3.785 0.389 4.772 1.00 92.00 390 PRO A O 1
ATOM 3164 N N . ILE A 1 391 ? 2.942 -0.644 2.965 1.00 93.44 391 ILE A N 1
ATOM 3165 C CA . ILE A 1 391 ? 1.562 -0.752 3.422 1.00 93.44 391 ILE A CA 1
ATOM 3166 C C . ILE A 1 391 ? 1.110 -2.195 3.236 1.00 93.44 391 ILE A C 1
ATOM 3168 O O . ILE A 1 391 ? 1.586 -2.885 2.330 1.00 93.44 391 ILE A O 1
ATOM 3172 N N . ILE A 1 392 ? 0.174 -2.660 4.056 1.00 94.31 392 ILE A N 1
ATOM 3173 C CA . ILE A 1 392 ? -0.525 -3.907 3.751 1.00 94.31 392 ILE A CA 1
ATOM 3174 C C . ILE A 1 392 ? -1.419 -3.646 2.531 1.00 94.31 392 ILE A C 1
ATOM 3176 O O . ILE A 1 392 ? -2.006 -2.575 2.389 1.00 94.31 392 ILE A O 1
ATOM 3180 N N . LYS A 1 393 ? -1.425 -4.584 1.585 1.00 94.25 393 LYS A N 1
ATOM 3181 C CA . LYS A 1 393 ? -1.929 -4.371 0.222 1.00 94.25 393 LYS A CA 1
ATOM 3182 C C . LYS A 1 393 ? -3.386 -3.939 0.123 1.00 94.25 393 LYS A C 1
ATOM 3184 O O . LYS A 1 393 ? -3.727 -3.194 -0.793 1.00 94.25 393 LYS A O 1
ATOM 3189 N N . SER A 1 394 ? -4.227 -4.470 0.997 1.00 93.69 394 SER A N 1
ATOM 3190 C CA . SER A 1 394 ? -5.672 -4.310 0.945 1.00 93.69 394 SER A CA 1
ATOM 3191 C C . SER A 1 394 ? -6.280 -4.554 2.317 1.00 93.69 394 SER A C 1
ATOM 3193 O O . SER A 1 394 ? -5.680 -5.237 3.146 1.00 93.69 394 SER A O 1
ATOM 3195 N N . ASP A 1 395 ? -7.502 -4.073 2.523 1.00 89.69 395 ASP A N 1
ATOM 3196 C CA . ASP A 1 395 ? -8.247 -4.288 3.766 1.00 89.69 395 ASP A CA 1
ATOM 3197 C C . ASP A 1 395 ? -8.485 -5.776 4.061 1.00 89.69 395 ASP A C 1
ATOM 3199 O O . ASP A 1 395 ? -8.377 -6.210 5.209 1.00 89.69 395 ASP A O 1
ATOM 3203 N N . TYR A 1 396 ? -8.746 -6.578 3.021 1.00 92.38 396 TYR A N 1
ATOM 3204 C CA . TYR A 1 396 ? -8.869 -8.033 3.151 1.00 92.38 396 TYR A CA 1
ATOM 3205 C C . TYR A 1 396 ? -7.586 -8.659 3.708 1.00 92.38 396 TYR A C 1
ATOM 3207 O O . TYR A 1 396 ? -7.626 -9.402 4.687 1.00 92.38 396 TYR A O 1
ATOM 3215 N N . ILE A 1 397 ? -6.439 -8.326 3.109 1.00 95.12 397 ILE A N 1
ATOM 3216 C CA . ILE A 1 397 ? -5.141 -8.855 3.534 1.00 95.12 397 ILE A CA 1
ATOM 3217 C C . ILE A 1 397 ? -4.814 -8.361 4.943 1.00 95.12 397 ILE A C 1
ATOM 3219 O O . ILE A 1 397 ? -4.294 -9.140 5.738 1.00 95.12 397 ILE A O 1
ATOM 3223 N N . THR A 1 398 ? -5.146 -7.114 5.286 1.00 93.62 398 THR A N 1
ATOM 3224 C CA . THR A 1 398 ? -4.947 -6.606 6.647 1.00 93.62 398 THR A CA 1
ATOM 3225 C C . THR A 1 398 ? -5.773 -7.385 7.663 1.00 93.62 398 THR A C 1
ATOM 3227 O O . THR A 1 398 ? -5.221 -7.843 8.658 1.00 93.62 398 THR A O 1
ATOM 3230 N N . GLY A 1 399 ? -7.052 -7.656 7.380 1.00 92.19 399 GLY A N 1
ATOM 3231 C CA . GLY A 1 399 ? -7.892 -8.472 8.259 1.00 92.19 399 GLY A CA 1
ATOM 3232 C C . GLY A 1 399 ? -7.316 -9.867 8.528 1.00 92.19 399 GLY A C 1
ATOM 3233 O O . GLY A 1 399 ? -7.319 -10.326 9.673 1.00 92.19 399 GLY A O 1
ATOM 3234 N N . GLU A 1 400 ? -6.764 -10.519 7.504 1.00 95.19 400 GLU A N 1
ATOM 3235 C CA . GLU A 1 400 ? -6.076 -11.809 7.652 1.00 95.19 400 GLU A CA 1
ATOM 3236 C C . GLU A 1 400 ? -4.760 -11.677 8.439 1.00 95.19 400 GLU A C 1
ATOM 3238 O O . GLU A 1 400 ? -4.472 -12.485 9.328 1.00 95.19 400 GLU A O 1
ATOM 3243 N N . MET A 1 401 ? -3.974 -10.631 8.175 1.00 95.62 401 MET A N 1
ATOM 3244 C CA . MET A 1 401 ? -2.731 -10.337 8.898 1.00 95.62 401 MET A CA 1
ATOM 3245 C C . MET A 1 401 ? -2.971 -10.074 10.388 1.00 95.62 401 MET A C 1
ATOM 3247 O O . MET A 1 401 ? -2.217 -10.589 11.220 1.00 95.62 401 MET A O 1
ATOM 3251 N N . ASP A 1 402 ? -4.035 -9.354 10.736 1.00 94.19 402 ASP A N 1
ATOM 3252 C CA . ASP A 1 402 ? -4.432 -9.086 12.119 1.00 94.19 402 ASP A CA 1
ATOM 3253 C C . ASP A 1 402 ? -4.786 -10.388 12.844 1.00 94.19 402 ASP A C 1
ATOM 3255 O O . ASP A 1 402 ? -4.309 -10.644 13.950 1.00 94.19 402 ASP A O 1
ATOM 3259 N N . GLN A 1 403 ? -5.564 -11.273 12.205 1.00 94.88 403 GLN A N 1
ATOM 3260 C CA . GLN A 1 403 ? -5.876 -12.587 12.777 1.00 94.88 403 GLN A CA 1
ATOM 3261 C C . GLN A 1 403 ? -4.615 -13.418 13.028 1.00 94.88 403 GLN A C 1
ATOM 3263 O O . GLN A 1 403 ? -4.529 -14.123 14.037 1.00 94.88 403 GLN A O 1
ATOM 3268 N N . LYS A 1 404 ? -3.624 -13.343 12.131 1.00 96.75 404 LYS A N 1
ATOM 3269 C CA . LYS A 1 404 ? -2.323 -13.998 12.325 1.00 96.75 404 LYS A CA 1
ATOM 3270 C C . LYS A 1 404 ? -1.543 -13.347 13.460 1.00 96.75 404 LYS A C 1
ATOM 3272 O O . LYS A 1 404 ? -0.951 -14.060 14.262 1.00 96.75 404 LYS A O 1
ATOM 3277 N N . LEU A 1 405 ? -1.569 -12.024 13.570 1.00 95.94 405 LEU A N 1
ATOM 3278 C CA . LEU A 1 405 ? -0.887 -11.292 14.634 1.00 95.94 405 LEU A CA 1
ATOM 3279 C C . LEU A 1 405 ? -1.438 -11.666 16.019 1.00 95.94 405 LEU A C 1
ATOM 3281 O O . LEU A 1 405 ? -0.661 -11.879 16.944 1.00 95.94 405 LEU A O 1
ATOM 3285 N N . LEU A 1 406 ? -2.754 -11.864 16.145 1.00 94.94 406 LEU A N 1
ATOM 3286 C CA . LEU A 1 406 ? -3.397 -12.337 17.381 1.00 94.94 406 LEU A CA 1
ATOM 3287 C C . LEU A 1 406 ? -2.991 -13.765 17.792 1.00 94.94 406 LEU A C 1
ATOM 3289 O O . LEU A 1 406 ? -3.172 -14.145 18.948 1.00 94.94 406 LEU A O 1
ATOM 3293 N N . GLN A 1 407 ? -2.446 -14.562 16.869 1.00 96.50 407 GLN A N 1
ATOM 3294 C CA . GLN A 1 407 ? -1.923 -15.906 17.155 1.00 96.50 407 GLN A CA 1
ATOM 3295 C C . GLN A 1 407 ? -0.473 -15.879 17.657 1.00 96.50 407 GLN A C 1
ATOM 3297 O O . GLN A 1 407 ? 0.047 -16.914 18.081 1.00 96.50 407 GLN A O 1
ATOM 3302 N N . LEU A 1 408 ? 0.202 -14.730 17.581 1.00 96.25 408 LEU A N 1
ATOM 3303 C CA . LEU A 1 408 ? 1.573 -14.575 18.046 1.00 96.25 408 LEU A CA 1
ATOM 3304 C C . LEU A 1 408 ? 1.631 -14.348 19.558 1.00 96.25 408 LEU A C 1
ATOM 3306 O O . LEU A 1 408 ? 0.667 -13.938 20.204 1.00 96.25 408 LEU A O 1
ATOM 3310 N N . THR A 1 409 ? 2.800 -14.618 20.139 1.00 95.06 409 THR A N 1
ATOM 3311 C CA . THR A 1 409 ? 3.064 -14.237 21.526 1.00 95.06 409 THR A CA 1
ATOM 3312 C C . THR A 1 409 ? 3.142 -12.720 21.638 1.00 95.06 409 THR A C 1
ATOM 3314 O O . THR A 1 409 ? 3.605 -12.042 20.720 1.00 95.06 409 THR A O 1
ATOM 3317 N N . GLU A 1 410 ? 2.752 -12.186 22.796 1.00 91.75 410 GLU A N 1
ATOM 3318 C CA . GLU A 1 410 ? 2.850 -10.751 23.063 1.00 91.75 410 GLU A CA 1
ATOM 3319 C C . GLU A 1 410 ? 4.278 -10.236 22.815 1.00 91.75 410 GLU A C 1
ATOM 3321 O O . GLU A 1 410 ? 4.446 -9.259 22.098 1.00 91.75 410 GLU A O 1
ATOM 3326 N N . GLU A 1 411 ? 5.306 -10.952 23.277 1.00 93.81 411 GLU A N 1
ATOM 3327 C CA . GLU A 1 411 ? 6.719 -10.627 23.024 1.00 93.81 411 GLU A CA 1
ATOM 3328 C C . GLU A 1 411 ? 7.042 -10.428 21.530 1.00 93.81 411 GLU A C 1
ATOM 3330 O O . GLU A 1 411 ? 7.725 -9.470 21.165 1.00 93.81 411 GLU A O 1
ATOM 3335 N N . LYS A 1 412 ? 6.516 -11.283 20.641 1.00 95.00 412 LYS A N 1
ATOM 3336 C CA . LYS A 1 412 ? 6.746 -11.157 19.193 1.00 95.00 412 LYS A CA 1
ATOM 3337 C C . LYS A 1 412 ? 6.050 -9.937 18.606 1.00 95.00 412 LYS A C 1
ATOM 3339 O O . LYS A 1 412 ? 6.676 -9.203 17.844 1.00 95.00 412 LYS A O 1
ATOM 3344 N N . CYS A 1 413 ? 4.796 -9.687 18.985 1.00 94.75 413 CYS A N 1
ATOM 3345 C CA . CYS A 1 413 ? 4.070 -8.492 18.550 1.00 94.75 413 CYS A CA 1
ATOM 3346 C C . CYS A 1 413 ? 4.802 -7.215 18.985 1.00 94.75 413 CYS A C 1
ATOM 3348 O O . CYS A 1 413 ? 4.967 -6.289 18.192 1.00 94.75 413 CYS A O 1
ATOM 3350 N N . GLN A 1 414 ? 5.299 -7.194 20.227 1.00 92.31 414 GLN A N 1
ATOM 3351 C CA . GLN A 1 414 ? 6.079 -6.081 20.768 1.00 92.31 414 GLN A CA 1
ATOM 3352 C C . GLN A 1 414 ? 7.390 -5.886 19.992 1.00 92.31 414 GLN A C 1
ATOM 3354 O O . GLN A 1 414 ? 7.723 -4.754 19.643 1.00 92.31 414 GLN A O 1
ATOM 3359 N N . ASN A 1 415 ? 8.100 -6.973 19.670 1.00 93.50 415 ASN A N 1
ATOM 3360 C CA . ASN A 1 415 ? 9.329 -6.924 18.880 1.00 93.50 415 ASN A CA 1
ATOM 3361 C C . ASN A 1 415 ? 9.090 -6.379 17.461 1.00 93.50 415 ASN A C 1
ATOM 3363 O O . ASN A 1 415 ? 9.827 -5.502 17.006 1.00 93.50 415 ASN A O 1
ATOM 3367 N N . TYR A 1 416 ? 8.040 -6.845 16.774 1.00 94.56 416 TYR A N 1
ATOM 3368 C CA . TYR A 1 416 ? 7.688 -6.330 15.447 1.00 94.56 416 TYR A CA 1
ATOM 3369 C C . TYR A 1 416 ? 7.324 -4.847 15.494 1.00 94.56 416 TYR A C 1
ATOM 3371 O O . TYR A 1 416 ? 7.871 -4.065 14.716 1.00 94.56 416 TYR A O 1
ATOM 3379 N N . TYR A 1 417 ? 6.481 -4.437 16.444 1.00 95.12 417 TYR A N 1
ATOM 3380 C CA . TYR A 1 417 ? 6.138 -3.029 16.628 1.00 95.12 417 TYR A CA 1
ATOM 3381 C C . TYR A 1 417 ? 7.374 -2.157 16.889 1.00 95.12 417 TYR A C 1
ATOM 3383 O O . TYR A 1 417 ? 7.569 -1.155 16.200 1.00 95.12 417 TYR A O 1
ATOM 3391 N N . ALA A 1 418 ? 8.215 -2.536 17.859 1.00 92.69 418 ALA A N 1
ATOM 3392 C CA . ALA A 1 418 ? 9.402 -1.768 18.227 1.00 92.69 418 ALA A CA 1
ATOM 3393 C C . ALA A 1 418 ? 10.332 -1.596 17.025 1.00 92.69 418 ALA A C 1
ATOM 3395 O O . ALA A 1 418 ? 10.746 -0.481 16.714 1.00 92.69 418 ALA A O 1
ATOM 3396 N N . THR A 1 419 ? 10.564 -2.680 16.286 1.00 90.88 419 THR A N 1
ATOM 3397 C CA . THR A 1 419 ? 11.456 -2.631 15.132 1.00 90.88 419 THR A CA 1
ATOM 3398 C C . THR A 1 419 ? 10.887 -1.781 13.999 1.00 90.88 419 THR A C 1
ATOM 3400 O O . THR A 1 419 ? 11.617 -0.969 13.444 1.00 90.88 419 THR A O 1
ATOM 3403 N N . PHE A 1 420 ? 9.599 -1.908 13.653 1.00 93.50 420 PHE A N 1
ATOM 3404 C CA . PHE A 1 420 ? 9.000 -1.056 12.616 1.00 93.50 420 PHE A CA 1
ATOM 3405 C C . PHE A 1 420 ? 8.967 0.417 13.033 1.00 93.50 420 PHE A C 1
ATOM 3407 O O . PHE A 1 420 ? 9.228 1.289 12.208 1.00 93.50 420 PHE A O 1
ATOM 3414 N N . LYS A 1 421 ? 8.726 0.707 14.318 1.00 91.81 421 LYS A N 1
ATOM 3415 C CA . LYS A 1 421 ? 8.792 2.070 14.859 1.00 91.81 421 LYS A CA 1
ATOM 3416 C C . LYS A 1 421 ? 10.197 2.669 14.734 1.00 91.81 421 LYS A C 1
ATOM 3418 O O . LYS A 1 421 ? 10.327 3.843 14.393 1.00 91.81 421 LYS A O 1
ATOM 3423 N N . GLU A 1 422 ? 11.245 1.883 14.981 1.00 91.19 422 GLU A N 1
ATOM 3424 C CA . GLU A 1 422 ? 12.644 2.318 14.834 1.00 91.19 422 GLU A CA 1
ATOM 3425 C C . GLU A 1 422 ? 13.012 2.688 13.389 1.00 91.19 422 GLU A C 1
ATOM 3427 O O . GLU A 1 422 ? 13.940 3.469 13.175 1.00 91.19 422 GLU A O 1
ATOM 3432 N N . MET A 1 423 ? 12.258 2.204 12.397 1.00 88.81 423 MET A N 1
ATOM 3433 C CA . MET A 1 423 ? 12.436 2.584 10.991 1.00 88.81 423 MET A CA 1
ATOM 3434 C C . MET A 1 423 ? 11.876 3.980 10.656 1.00 88.81 423 MET A C 1
ATOM 3436 O O . MET A 1 423 ? 11.988 4.430 9.517 1.00 88.81 423 MET A O 1
ATOM 3440 N N . GLY A 1 424 ? 11.281 4.686 11.623 1.00 89.88 424 GLY A N 1
ATOM 3441 C CA . GLY A 1 424 ? 10.749 6.034 11.431 1.00 89.88 424 GLY A CA 1
ATOM 3442 C C . GLY A 1 424 ? 9.546 6.058 10.488 1.00 89.88 424 GLY A C 1
ATOM 3443 O O . GLY A 1 424 ? 8.676 5.191 10.558 1.00 89.88 424 GLY A O 1
ATOM 3444 N N . SER A 1 425 ? 9.491 7.055 9.597 1.00 85.69 425 SER A N 1
ATOM 3445 C CA . SER A 1 425 ? 8.387 7.211 8.639 1.00 85.69 425 SER A CA 1
ATOM 3446 C C . SER A 1 425 ? 8.201 5.978 7.756 1.00 85.69 425 SER A C 1
ATOM 3448 O O . SER A 1 425 ? 7.078 5.605 7.440 1.00 85.69 425 SER A O 1
ATOM 3450 N N . ASP A 1 426 ? 9.298 5.304 7.423 1.00 86.06 426 ASP A N 1
ATOM 3451 C CA . ASP A 1 426 ? 9.329 4.202 6.468 1.00 86.06 426 ASP A CA 1
ATOM 3452 C C . ASP A 1 426 ? 8.789 2.887 7.054 1.00 86.06 426 ASP A C 1
ATOM 3454 O O . ASP A 1 426 ? 8.493 1.965 6.308 1.00 86.06 426 ASP A O 1
ATOM 3458 N N . GLY A 1 427 ? 8.643 2.767 8.377 1.00 90.19 427 GLY A N 1
ATOM 3459 C CA . GLY A 1 427 ? 7.974 1.628 9.024 1.00 90.19 427 GLY A CA 1
ATOM 3460 C C . GLY A 1 427 ? 6.655 1.995 9.700 1.00 90.19 427 GLY A C 1
ATOM 3461 O O . GLY A 1 427 ? 5.966 1.110 10.206 1.00 90.19 427 GLY A O 1
ATOM 3462 N N . ALA A 1 428 ? 6.286 3.281 9.707 1.00 90.38 428 ALA A N 1
ATOM 3463 C CA . ALA A 1 428 ? 5.197 3.812 10.522 1.00 90.38 428 ALA A CA 1
ATOM 3464 C C . ALA A 1 428 ? 3.839 3.166 10.216 1.00 90.38 428 ALA A C 1
ATOM 3466 O O . ALA A 1 428 ? 3.119 2.821 11.148 1.00 90.38 428 ALA A O 1
ATOM 3467 N N . SER A 1 429 ? 3.509 2.940 8.940 1.00 91.12 429 SER A N 1
ATOM 3468 C CA . SER A 1 429 ? 2.223 2.335 8.556 1.00 91.12 429 SER A CA 1
ATOM 3469 C C . SER A 1 429 ? 2.077 0.902 9.082 1.00 91.12 429 SER A C 1
ATOM 3471 O O . SER A 1 429 ? 1.069 0.571 9.705 1.00 91.12 429 SER A O 1
ATOM 3473 N N . VAL A 1 430 ? 3.108 0.065 8.917 1.00 93.50 430 VAL A N 1
ATOM 3474 C CA . VAL A 1 430 ? 3.093 -1.320 9.420 1.00 93.50 430 VAL A CA 1
ATOM 3475 C C . VAL A 1 430 ? 3.162 -1.347 10.952 1.00 93.50 430 VAL A C 1
ATOM 3477 O O . VAL A 1 430 ? 2.463 -2.140 11.580 1.00 93.50 430 VAL A O 1
ATOM 3480 N N . ALA A 1 431 ? 3.943 -0.451 11.570 1.00 94.38 431 ALA A N 1
ATOM 3481 C CA . ALA A 1 431 ? 3.963 -0.282 13.025 1.00 94.38 431 ALA A CA 1
ATOM 3482 C C . ALA A 1 431 ? 2.576 0.089 13.573 1.00 94.38 431 ALA A C 1
ATOM 3484 O O . ALA A 1 431 ? 2.163 -0.461 14.592 1.00 94.38 431 ALA A O 1
ATOM 3485 N N . GLY A 1 432 ? 1.861 0.983 12.882 1.00 93.50 432 GLY A N 1
ATOM 3486 C CA . GLY A 1 432 ? 0.485 1.371 13.183 1.00 93.50 432 GLY A CA 1
ATOM 3487 C C . GLY A 1 432 ? -0.454 0.171 13.194 1.00 93.50 432 GLY A C 1
ATOM 3488 O O . GLY A 1 432 ? -1.087 -0.070 14.215 1.00 93.50 432 GLY A O 1
ATOM 3489 N N . CYS A 1 433 ? -0.438 -0.647 12.135 1.00 93.81 433 CYS A N 1
ATOM 3490 C CA . CYS A 1 433 ? -1.274 -1.854 12.037 1.00 93.81 433 CYS A CA 1
ATOM 3491 C C . CYS A 1 433 ? -0.999 -2.846 13.185 1.00 93.81 433 CYS A C 1
ATOM 3493 O O . CYS A 1 433 ? -1.920 -3.369 13.817 1.00 93.81 433 CYS A O 1
ATOM 3495 N N . VAL A 1 434 ? 0.284 -3.083 13.501 1.00 95.44 434 VAL A N 1
ATOM 3496 C CA . VAL A 1 434 ? 0.663 -3.969 14.614 1.00 95.44 434 VAL A CA 1
ATOM 3497 C C . VAL A 1 434 ? 0.161 -3.408 15.945 1.00 95.44 434 VAL A C 1
ATOM 3499 O O . VAL A 1 434 ? -0.393 -4.140 16.766 1.00 95.44 434 VAL A O 1
ATOM 3502 N N . TYR A 1 435 ? 0.349 -2.106 16.162 1.00 96.00 435 TYR A N 1
ATOM 3503 C CA . TYR A 1 435 ? -0.065 -1.427 17.383 1.00 96.00 435 TYR A CA 1
ATOM 3504 C C . TYR A 1 435 ? -1.586 -1.431 17.568 1.00 96.00 435 TYR A C 1
ATOM 3506 O O . TYR A 1 435 ? -2.071 -1.747 18.653 1.00 96.00 435 TYR A O 1
ATOM 3514 N N . GLU A 1 436 ? -2.332 -1.139 16.508 1.00 95.31 436 GLU A N 1
ATOM 3515 C CA . GLU A 1 436 ? -3.793 -1.146 16.467 1.00 95.31 436 GLU A CA 1
ATOM 3516 C C . GLU A 1 436 ? -4.368 -2.513 16.840 1.00 95.31 436 GLU A C 1
ATOM 3518 O O . GLU A 1 436 ? -5.185 -2.610 17.759 1.00 95.31 436 GLU A O 1
ATOM 3523 N N . THR A 1 437 ? -3.846 -3.591 16.250 1.00 95.44 437 THR A N 1
ATOM 3524 C CA . THR A 1 437 ? -4.258 -4.953 16.616 1.00 95.44 437 THR A CA 1
ATOM 3525 C C . THR A 1 437 ? -3.989 -5.267 18.091 1.00 95.44 437 THR A C 1
ATOM 3527 O O . THR A 1 437 ? -4.851 -5.838 18.766 1.00 95.44 437 THR A O 1
ATOM 3530 N N . ILE A 1 438 ? -2.826 -4.866 18.627 1.00 95.00 438 ILE A N 1
ATOM 3531 C CA . ILE A 1 438 ? -2.516 -5.028 20.059 1.00 95.00 438 ILE A CA 1
ATOM 3532 C C . ILE A 1 438 ? -3.538 -4.259 20.910 1.00 95.00 438 ILE A C 1
ATOM 3534 O O . ILE A 1 438 ? -4.061 -4.804 21.882 1.00 95.00 438 ILE A O 1
ATOM 3538 N N . VAL A 1 439 ? -3.846 -3.009 20.556 1.00 95.06 439 VAL A N 1
ATOM 3539 C CA . VAL A 1 439 ? -4.815 -2.169 21.278 1.00 95.06 439 VAL A CA 1
ATOM 3540 C C . VAL A 1 439 ? -6.196 -2.826 21.299 1.00 95.06 439 VAL A C 1
ATOM 3542 O O . VAL A 1 439 ? -6.795 -2.961 22.371 1.00 95.06 439 VAL A O 1
ATOM 3545 N N . HIS A 1 440 ? -6.690 -3.269 20.142 1.00 95.31 440 HIS A N 1
ATOM 3546 C CA . HIS A 1 440 ? -7.990 -3.924 20.024 1.00 95.31 440 HIS A CA 1
ATOM 3547 C C . HIS A 1 440 ? -8.070 -5.197 20.871 1.00 95.31 440 HIS A C 1
ATOM 3549 O O . HIS A 1 440 ? -9.039 -5.371 21.616 1.00 95.31 440 HIS A O 1
ATOM 3555 N N . ASP A 1 441 ? -7.040 -6.046 20.832 1.00 95.44 441 ASP A N 1
ATOM 3556 C CA . ASP A 1 441 ? -6.957 -7.262 21.648 1.00 95.44 441 ASP A CA 1
ATOM 3557 C C . ASP A 1 441 ? -7.030 -6.954 23.150 1.00 95.44 441 ASP A C 1
ATOM 3559 O O . ASP A 1 441 ? -7.817 -7.563 23.884 1.00 95.44 441 ASP A O 1
ATOM 3563 N N . LYS A 1 442 ? -6.260 -5.961 23.616 1.00 94.00 442 LYS A N 1
ATOM 3564 C CA . LYS A 1 442 ? -6.231 -5.576 25.034 1.00 94.00 442 LYS A CA 1
ATOM 3565 C C . LYS A 1 442 ? -7.585 -5.036 25.507 1.00 94.00 442 LYS A C 1
ATOM 3567 O O . LYS A 1 442 ? -8.044 -5.414 26.590 1.00 94.00 442 LYS A O 1
ATOM 3572 N N . ILE A 1 443 ? -8.245 -4.200 24.698 1.00 94.56 443 ILE A N 1
ATOM 3573 C CA . ILE A 1 443 ? -9.580 -3.663 25.010 1.00 94.56 443 ILE A CA 1
ATOM 3574 C C . ILE A 1 443 ? -10.628 -4.780 25.031 1.00 94.56 443 ILE A C 1
ATOM 3576 O O . ILE A 1 443 ? -11.445 -4.828 25.955 1.00 94.56 443 ILE A O 1
ATOM 3580 N N . CYS A 1 444 ? -10.598 -5.694 24.057 1.00 95.56 444 CYS A N 1
ATOM 3581 C CA . CYS A 1 444 ? -11.529 -6.822 23.996 1.00 95.56 444 CYS A CA 1
ATOM 3582 C C . CYS A 1 444 ? -11.362 -7.763 25.193 1.00 95.56 444 CYS A C 1
ATOM 3584 O O . CYS A 1 444 ? -12.347 -8.201 25.782 1.00 95.56 444 CYS A O 1
ATOM 3586 N N . LYS A 1 445 ? -10.128 -8.006 25.644 1.00 94.94 445 LYS A N 1
ATOM 3587 C CA . LYS A 1 445 ? -9.863 -8.816 26.844 1.00 94.94 445 LYS A CA 1
ATOM 3588 C C . LYS A 1 445 ? -10.306 -8.146 28.151 1.00 94.94 445 LYS A C 1
ATOM 3590 O O . LYS A 1 445 ? -10.334 -8.817 29.179 1.00 94.94 445 LYS A O 1
ATOM 3595 N N . GLY A 1 446 ? -10.680 -6.863 28.131 1.00 92.38 446 GLY A N 1
ATOM 3596 C CA . GLY A 1 446 ? -11.043 -6.117 29.338 1.00 92.38 446 GLY A CA 1
ATOM 3597 C C . GLY A 1 446 ? -9.857 -5.933 30.286 1.00 92.38 446 GLY A C 1
ATOM 3598 O O . GLY A 1 446 ? -10.039 -5.837 31.499 1.00 92.38 446 GLY A O 1
ATOM 3599 N N . ILE A 1 447 ? -8.632 -5.928 29.748 1.00 88.81 447 ILE A N 1
ATOM 3600 C CA . ILE A 1 447 ? -7.429 -5.740 30.560 1.00 88.81 447 ILE A CA 1
ATOM 3601 C C . ILE A 1 447 ? -7.533 -4.370 31.244 1.00 88.81 447 ILE A C 1
ATOM 3603 O O . ILE A 1 447 ? -7.924 -3.406 30.585 1.00 88.81 447 ILE A O 1
ATOM 3607 N N . PRO A 1 448 ? -7.233 -4.256 32.551 1.00 83.31 448 PRO A N 1
ATOM 3608 C CA . PRO A 1 448 ? -7.218 -2.963 33.222 1.00 83.31 448 PRO A CA 1
ATOM 3609 C C . PRO A 1 448 ? -6.278 -2.011 32.482 1.00 83.31 448 PRO A C 1
ATOM 3611 O O . PRO A 1 448 ? -5.095 -2.300 32.366 1.00 83.31 448 PRO A O 1
ATOM 3614 N N . LEU A 1 449 ? -6.800 -0.905 31.953 1.00 84.88 449 LEU A N 1
ATOM 3615 C CA . LEU A 1 449 ? -6.005 0.105 31.253 1.00 84.88 449 LEU A CA 1
ATOM 3616 C C . LEU A 1 449 ? -5.814 1.329 32.147 1.00 84.88 449 LEU A C 1
ATOM 3618 O O . LEU A 1 449 ? -6.470 1.475 33.181 1.00 84.88 449 LEU A O 1
ATOM 3622 N N . LEU A 1 450 ? -4.924 2.228 31.732 1.00 81.31 450 LEU A N 1
ATOM 3623 C CA . LEU A 1 450 ? -4.720 3.486 32.435 1.00 81.31 450 LEU A CA 1
ATOM 3624 C C . LEU A 1 450 ? -5.997 4.323 32.487 1.00 81.31 450 LEU A C 1
ATOM 3626 O O . LEU A 1 450 ? -6.873 4.272 31.621 1.00 81.31 450 LEU A O 1
ATOM 3630 N N . SER A 1 451 ? -6.045 5.162 33.512 1.00 84.44 451 SER A N 1
ATOM 3631 C CA . SER A 1 451 ? -7.036 6.216 33.637 1.00 84.44 451 SER A CA 1
ATOM 3632 C C . SER A 1 451 ? -7.038 7.150 32.425 1.00 84.44 451 SER A C 1
ATOM 3634 O O . SER A 1 451 ? -5.984 7.638 32.004 1.00 84.44 451 SER A O 1
ATOM 3636 N N . LEU A 1 452 ? -8.235 7.471 31.929 1.00 88.31 452 LEU A N 1
ATOM 3637 C CA . LEU A 1 452 ? -8.425 8.399 30.819 1.00 88.31 452 LEU A CA 1
ATOM 3638 C C . LEU A 1 452 ? -7.975 9.813 31.203 1.00 88.31 452 LEU A C 1
ATOM 3640 O O . LEU A 1 452 ? -8.407 10.359 32.223 1.00 88.31 452 LEU A O 1
ATOM 3644 N N . GLN A 1 453 ? -7.141 10.418 30.358 1.00 87.12 453 GLN A N 1
ATOM 3645 C CA . GLN A 1 453 ? -6.684 11.799 30.517 1.00 87.12 453 GLN A CA 1
ATOM 3646 C C . GLN A 1 453 ? -7.544 12.717 29.641 1.00 87.12 453 GLN A C 1
ATOM 3648 O O . GLN A 1 453 ? -7.647 12.464 28.444 1.00 87.12 453 GLN A O 1
ATOM 3653 N N . PRO A 1 454 ? -8.193 13.764 30.171 1.00 86.69 454 PRO A N 1
ATOM 3654 C CA . PRO A 1 454 ? -8.969 14.672 29.331 1.00 86.69 454 PRO A CA 1
ATOM 3655 C C . PRO A 1 454 ? -8.054 15.457 28.383 1.00 86.69 454 PRO A C 1
ATOM 3657 O O . PRO A 1 454 ? -6.981 15.918 28.774 1.00 86.69 454 PRO A O 1
ATOM 3660 N N . MET A 1 455 ? -8.505 15.631 27.143 1.00 84.50 455 MET A N 1
ATOM 3661 C CA . MET A 1 455 ? -7.872 16.501 26.154 1.00 84.50 455 MET A CA 1
ATOM 3662 C C . MET A 1 455 ? -8.613 17.838 26.107 1.00 84.50 455 MET A C 1
ATOM 3664 O O . MET A 1 455 ? -9.843 17.883 26.187 1.00 84.50 455 MET A O 1
ATOM 3668 N N . PHE A 1 456 ? -7.872 18.934 25.958 1.00 80.94 456 PHE A N 1
ATOM 3669 C CA . PHE A 1 456 ? -8.426 20.283 25.929 1.00 80.94 456 PHE A CA 1
ATOM 3670 C C . PHE A 1 456 ? -8.288 20.890 24.532 1.00 80.94 456 PHE A C 1
ATOM 3672 O O . PHE A 1 456 ? -7.266 20.696 23.874 1.00 80.94 456 PHE A O 1
ATOM 3679 N N . PRO A 1 457 ? -9.294 21.640 24.053 1.00 77.50 457 PRO A N 1
ATOM 3680 C CA . PRO A 1 457 ? -9.173 22.356 22.795 1.00 77.50 457 PRO A CA 1
ATOM 3681 C C . PRO A 1 457 ? -8.085 23.426 22.918 1.00 77.50 457 PRO A C 1
ATOM 3683 O O . PRO A 1 457 ? -8.106 24.259 23.826 1.00 77.50 457 PRO A O 1
ATOM 3686 N N . VAL A 1 458 ? -7.153 23.438 21.975 1.00 74.31 458 VAL A N 1
ATOM 3687 C CA . VAL A 1 458 ? -6.234 24.554 21.769 1.00 74.31 458 VAL A CA 1
ATOM 3688 C C . VAL A 1 458 ? -6.957 25.570 20.906 1.00 74.31 458 VAL A C 1
ATOM 3690 O O . VAL A 1 458 ? -7.337 25.271 19.773 1.00 74.31 458 VAL A O 1
ATOM 3693 N N . LYS A 1 459 ? -7.144 26.785 21.431 1.00 64.00 459 LYS A N 1
ATOM 3694 C CA . LYS A 1 459 ? -7.616 27.918 20.629 1.00 64.00 459 LYS A CA 1
ATOM 3695 C C . LYS A 1 459 ? -6.560 28.235 19.565 1.00 64.00 459 LYS A C 1
ATOM 3697 O O . LYS A 1 459 ? -5.607 28.956 19.845 1.00 64.00 459 LYS A O 1
ATOM 3702 N N . LYS A 1 460 ? -6.716 27.689 18.360 1.00 58.03 460 LYS A N 1
ATOM 3703 C CA . LYS A 1 460 ? -6.038 28.187 17.160 1.00 58.03 460 LYS A CA 1
ATOM 3704 C C . LYS A 1 460 ? -6.966 29.179 16.462 1.00 58.03 460 LYS A C 1
ATOM 3706 O O . LYS A 1 460 ? -8.177 28.989 16.440 1.00 58.03 460 LYS A O 1
ATOM 3711 N N . ASN A 1 461 ? -6.387 30.234 15.897 1.00 54.25 461 ASN A N 1
ATOM 3712 C CA . ASN A 1 461 ? -7.096 31.291 15.170 1.00 54.25 461 ASN A CA 1
ATOM 3713 C C . ASN A 1 461 ? -7.478 30.860 13.733 1.00 54.25 461 ASN A C 1
ATOM 3715 O O . ASN A 1 461 ? -7.545 31.684 12.830 1.00 54.25 461 ASN A O 1
ATOM 3719 N N . THR A 1 462 ? -7.645 29.555 13.495 1.00 56.53 462 THR A N 1
ATOM 3720 C CA . THR A 1 462 ? -7.834 28.953 12.168 1.00 56.53 462 THR A CA 1
ATOM 3721 C C . THR A 1 462 ? -9.065 28.044 12.166 1.00 56.53 462 THR A C 1
ATOM 3723 O O . THR A 1 462 ? -9.532 27.612 13.218 1.00 56.53 462 THR A O 1
ATOM 3726 N N . ALA A 1 463 ? -9.600 27.718 10.984 1.00 59.53 463 ALA A N 1
ATOM 3727 C CA . ALA A 1 463 ? -10.801 26.887 10.795 1.00 59.53 463 ALA A CA 1
ATOM 3728 C C . ALA A 1 463 ? -10.696 25.427 11.318 1.00 59.53 463 ALA A C 1
ATOM 3730 O O . ALA A 1 463 ? -11.603 24.621 11.098 1.00 59.53 463 ALA A O 1
ATOM 3731 N N . ARG A 1 464 ? -9.605 25.065 12.007 1.00 56.75 464 ARG A N 1
ATOM 3732 C CA . ARG A 1 464 ? -9.348 23.748 12.606 1.00 56.75 464 ARG A CA 1
ATOM 3733 C C . ARG A 1 464 ? -9.143 23.908 14.114 1.00 56.75 464 ARG A C 1
ATOM 3735 O O . ARG A 1 464 ? -8.312 24.700 14.548 1.00 56.75 464 ARG A O 1
ATOM 3742 N N . THR A 1 465 ? -9.869 23.136 14.925 1.00 57.06 465 THR A N 1
ATOM 3743 C CA . THR A 1 465 ? -9.567 23.034 16.363 1.00 57.06 465 THR A CA 1
ATOM 3744 C C . THR A 1 465 ? -8.707 21.810 16.599 1.00 57.06 465 THR A C 1
ATOM 3746 O O . THR A 1 465 ? -9.143 20.674 16.426 1.00 57.06 465 THR A O 1
ATOM 3749 N N . SER A 1 466 ? -7.469 22.054 17.006 1.00 57.00 466 SER A N 1
ATOM 3750 C CA . SER A 1 466 ? -6.602 21.016 17.541 1.00 57.00 466 SER A CA 1
ATOM 3751 C C . SER A 1 466 ? -6.908 20.824 19.021 1.00 57.00 466 SER A C 1
ATOM 3753 O O . SER A 1 466 ? -6.989 21.803 19.759 1.00 57.00 466 SER A O 1
ATOM 3755 N N . PHE A 1 467 ? -7.031 19.588 19.472 1.00 63.34 467 PHE A N 1
ATOM 3756 C CA . PHE A 1 467 ? -7.105 19.234 20.882 1.00 63.34 467 PHE A CA 1
ATOM 3757 C C . PHE A 1 467 ? -5.732 18.769 21.332 1.00 63.34 467 PHE A C 1
ATOM 3759 O O . PHE A 1 467 ? -5.112 17.945 20.666 1.00 63.34 467 PHE A O 1
ATOM 3766 N N . THR A 1 468 ? -5.248 19.280 22.456 1.00 57.62 468 THR A N 1
ATOM 3767 C CA . THR A 1 468 ? -3.991 18.821 23.044 1.00 57.62 468 THR A CA 1
ATOM 3768 C C . THR A 1 468 ? -4.204 18.345 24.463 1.00 57.62 468 THR A C 1
ATOM 3770 O O . THR A 1 468 ? -5.134 18.736 25.173 1.00 57.62 468 THR A O 1
ATOM 3773 N N . ILE A 1 469 ? -3.304 17.472 24.883 1.00 55.91 469 ILE A N 1
ATOM 3774 C CA . ILE A 1 469 ? -3.137 17.143 26.289 1.00 55.91 469 ILE A CA 1
ATOM 3775 C C . ILE A 1 469 ? -2.205 18.210 26.847 1.00 55.91 469 ILE A C 1
ATOM 3777 O O . ILE A 1 469 ? -1.054 18.312 26.427 1.00 55.91 469 ILE A O 1
ATOM 3781 N N . THR A 1 470 ? -2.688 19.029 27.776 1.00 53.84 470 THR A N 1
ATOM 3782 C CA . THR A 1 470 ? -1.814 19.918 28.536 1.00 53.84 470 THR A CA 1
ATOM 3783 C C . THR A 1 470 ? -1.428 19.215 29.830 1.00 53.84 470 THR A C 1
ATOM 3785 O O . THR A 1 470 ? -2.259 18.989 30.707 1.00 53.84 470 THR A O 1
ATOM 3788 N N . SER A 1 471 ? -0.137 18.906 29.991 1.00 51.00 471 SER A N 1
ATOM 3789 C CA . SER A 1 471 ? 0.419 18.404 31.262 1.00 51.00 471 SER A CA 1
ATOM 3790 C C . SER A 1 471 ? 0.263 19.408 32.424 1.00 51.00 471 SER A C 1
ATOM 3792 O O . SER A 1 471 ? 0.664 19.115 33.548 1.00 51.00 471 SER A O 1
ATOM 3794 N N . THR A 1 472 ? -0.274 20.604 32.163 1.00 48.19 472 THR A N 1
ATOM 3795 C CA . THR A 1 472 ? -0.245 21.770 33.047 1.00 48.19 472 THR A CA 1
ATOM 3796 C C . THR A 1 472 ? -1.561 22.086 33.754 1.00 48.19 472 THR A C 1
ATOM 3798 O O . THR A 1 472 ? -1.605 23.053 34.509 1.00 48.19 472 THR A O 1
ATOM 3801 N N . SER A 1 473 ? -2.629 21.301 33.564 1.00 45.94 473 SER A N 1
ATOM 3802 C CA . SER A 1 473 ? -3.912 21.563 34.236 1.00 45.94 473 SER A CA 1
ATOM 3803 C C . SER A 1 473 ? -3.882 21.099 35.707 1.00 45.94 473 SER A C 1
ATOM 3805 O O . SER A 1 473 ? -3.779 19.899 35.960 1.00 45.94 473 SER A O 1
ATOM 3807 N N . PRO A 1 474 ? -3.988 22.004 36.703 1.00 44.31 474 PRO A N 1
ATOM 3808 C CA . PRO A 1 474 ? -3.801 21.692 38.123 1.00 44.31 474 PRO A CA 1
ATOM 3809 C C . PRO A 1 474 ? -5.073 21.170 38.816 1.00 44.31 474 PRO A C 1
ATOM 3811 O O . PRO A 1 474 ? -5.183 21.225 40.042 1.00 44.31 474 PRO A O 1
ATOM 3814 N N . VAL A 1 475 ? -6.067 20.693 38.063 1.00 45.75 475 VAL A N 1
ATOM 3815 C CA . VAL A 1 475 ? -7.308 20.182 38.657 1.00 45.75 475 VAL A CA 1
ATOM 3816 C C . VAL A 1 475 ? -7.099 18.719 39.063 1.00 45.75 475 VAL A C 1
ATOM 3818 O O . VAL A 1 475 ? -6.646 17.934 38.227 1.00 45.75 475 VAL A O 1
ATOM 3821 N N . PRO A 1 476 ? -7.470 18.308 40.293 1.00 47.28 476 PRO A N 1
ATOM 3822 C CA . PRO A 1 476 ? -7.633 16.903 40.643 1.00 47.28 476 PRO A CA 1
ATOM 3823 C C . PRO A 1 476 ? -8.839 16.371 39.864 1.00 47.28 476 PRO A C 1
ATOM 3825 O O . PRO A 1 476 ? -9.959 16.296 40.362 1.00 47.28 476 PRO A O 1
ATOM 3828 N N . LEU A 1 477 ? -8.636 16.102 38.579 1.00 52.00 477 LEU A N 1
ATOM 3829 C CA . LEU A 1 477 ? -9.635 15.465 37.748 1.00 52.00 477 LEU A CA 1
ATOM 3830 C C . LEU A 1 477 ? -9.831 14.068 38.316 1.00 52.00 477 LEU A C 1
ATOM 3832 O O . LEU A 1 477 ? -8.879 13.290 38.383 1.00 52.00 477 LEU A O 1
ATOM 3836 N N . ASN A 1 478 ? -11.064 13.779 38.736 1.00 60.03 478 ASN A N 1
ATOM 3837 C CA . ASN A 1 478 ? -11.551 12.423 38.937 1.00 60.03 478 ASN A CA 1
ATOM 3838 C C . ASN A 1 478 ? -11.220 11.637 37.667 1.00 60.03 478 ASN A C 1
ATOM 3840 O O . ASN A 1 478 ? -11.939 11.723 36.670 1.00 60.03 478 ASN A O 1
ATOM 3844 N N . ARG A 1 479 ? -10.072 10.956 37.695 1.00 68.12 479 ARG A N 1
ATOM 3845 C CA . ARG A 1 479 ? -9.555 10.144 36.605 1.00 68.12 479 ARG A CA 1
ATOM 3846 C C . ARG A 1 479 ? -10.651 9.165 36.233 1.00 68.12 479 ARG A C 1
ATOM 3848 O O . ARG A 1 479 ? -11.089 8.365 37.058 1.00 68.12 479 ARG A O 1
ATOM 3855 N N . LEU A 1 480 ? -11.157 9.298 35.013 1.00 83.19 480 LEU A N 1
ATOM 3856 C CA . LEU A 1 480 ? -12.229 8.437 34.561 1.00 83.19 480 LEU A CA 1
ATOM 3857 C C . LEU A 1 480 ? -11.604 7.083 34.235 1.00 83.19 480 LEU A C 1
ATOM 3859 O O . LEU A 1 480 ? -10.783 6.982 33.323 1.00 83.19 480 LEU A O 1
ATOM 3863 N N . ALA A 1 481 ? -11.966 6.057 35.002 1.00 86.31 481 ALA A N 1
ATOM 3864 C CA . ALA A 1 481 ? -11.505 4.704 34.741 1.00 86.31 481 ALA A CA 1
ATOM 3865 C C . ALA A 1 481 ? -11.938 4.269 33.334 1.00 86.31 481 ALA A C 1
AT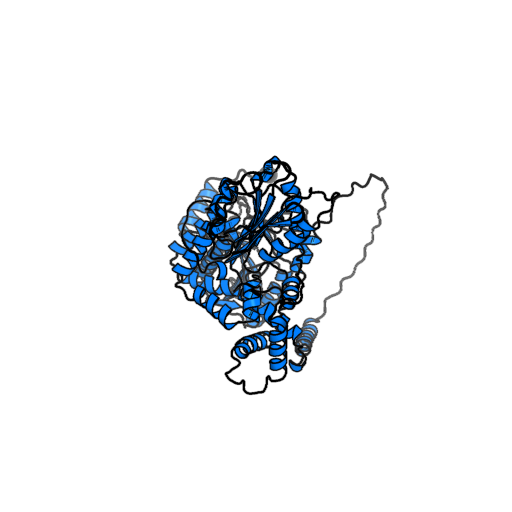OM 3867 O O . ALA A 1 481 ? -13.085 4.490 32.926 1.00 86.31 481 ALA A O 1
ATOM 3868 N N . PHE A 1 482 ? -11.022 3.648 32.591 1.00 88.75 482 PHE A N 1
ATOM 3869 C CA . PHE A 1 482 ? -11.386 2.992 31.344 1.00 88.75 482 PHE A CA 1
ATOM 3870 C C . PHE A 1 482 ? -12.312 1.802 31.659 1.00 88.75 482 PHE A C 1
ATOM 3872 O O . PHE A 1 482 ? -12.019 1.051 32.592 1.00 88.75 482 PHE A O 1
ATOM 3879 N N . PRO A 1 483 ? -13.427 1.593 30.932 1.00 88.31 483 PRO A N 1
ATOM 3880 C CA . PRO A 1 483 ? -14.350 0.517 31.275 1.00 88.31 483 PRO A CA 1
ATOM 3881 C C . PRO A 1 483 ? -13.734 -0.859 30.959 1.00 88.31 483 PRO A C 1
ATOM 3883 O O . PRO A 1 483 ? -13.654 -1.262 29.795 1.00 88.31 483 PRO A O 1
ATOM 3886 N N . SER A 1 484 ? -13.344 -1.589 32.006 1.00 88.31 484 SER A N 1
ATOM 3887 C CA . SER A 1 484 ? -12.612 -2.868 31.970 1.00 88.31 484 SER A CA 1
ATOM 3888 C C . SER A 1 484 ? -13.475 -4.103 31.671 1.00 88.31 484 SER A C 1
ATOM 3890 O O . SER A 1 484 ? -13.103 -5.227 31.995 1.00 88.31 484 SER A O 1
ATOM 3892 N N . SER A 1 485 ? -14.650 -3.931 31.067 1.00 92.69 485 SER A N 1
ATOM 3893 C CA . SER A 1 485 ? -15.479 -5.065 30.657 1.00 92.69 485 SER A CA 1
ATOM 3894 C C . SER A 1 485 ? -14.849 -5.799 29.472 1.00 92.69 485 SER A C 1
ATOM 3896 O O . SER A 1 485 ? -14.429 -5.159 28.507 1.00 92.69 485 SER A O 1
ATOM 3898 N N . THR A 1 486 ? -14.841 -7.130 29.507 1.00 95.81 486 THR A N 1
ATOM 3899 C CA . THR A 1 486 ? -14.544 -7.954 28.328 1.00 95.81 486 THR A CA 1
ATOM 3900 C C . THR A 1 486 ? -15.552 -7.651 27.218 1.00 95.81 486 THR A C 1
ATOM 3902 O O . THR A 1 486 ? -16.731 -7.411 27.495 1.00 95.81 486 THR A O 1
ATOM 3905 N N . ARG A 1 487 ? -15.083 -7.632 25.970 1.00 95.94 487 ARG A N 1
ATOM 3906 C CA . ARG A 1 487 ? -15.889 -7.379 24.775 1.00 95.94 487 ARG A CA 1
ATOM 3907 C C . ARG A 1 487 ? -15.534 -8.360 23.668 1.00 95.94 487 ARG A C 1
ATOM 3909 O O . ARG A 1 487 ? -14.380 -8.762 23.534 1.00 95.94 487 ARG A O 1
ATOM 3916 N N . PHE A 1 488 ? -16.518 -8.695 22.849 1.00 95.56 488 PHE A N 1
ATOM 3917 C CA . PHE A 1 488 ? -16.337 -9.511 21.659 1.00 95.56 488 PHE A CA 1
ATOM 3918 C C . PHE A 1 488 ? -16.023 -8.609 20.461 1.00 95.56 488 PHE A C 1
ATOM 3920 O O . PHE A 1 488 ? -16.825 -7.718 20.161 1.00 95.56 488 PHE A O 1
ATOM 3927 N N . PRO A 1 489 ? -14.880 -8.800 19.779 1.00 95.31 489 PRO A N 1
ATOM 3928 C CA . PRO A 1 489 ? -14.580 -8.042 18.576 1.00 95.31 489 PRO A CA 1
ATOM 3929 C C . PRO A 1 489 ? -15.583 -8.413 17.480 1.00 95.31 489 PRO A C 1
ATOM 3931 O O . PRO A 1 489 ? -15.796 -9.591 17.193 1.00 95.31 489 PRO A O 1
ATOM 3934 N N . LEU A 1 490 ? -16.182 -7.404 16.856 1.00 94.06 490 LEU A N 1
ATOM 3935 C CA . LEU A 1 490 ? -17.048 -7.546 15.695 1.00 94.06 490 LEU A CA 1
ATOM 3936 C C . LEU A 1 490 ? -16.520 -6.649 14.581 1.00 94.06 490 LEU A C 1
ATOM 3938 O O . LEU A 1 490 ? -16.513 -5.425 14.719 1.00 94.06 490 LEU A O 1
ATOM 3942 N N . ARG A 1 491 ? -16.114 -7.261 13.466 1.00 91.56 491 ARG A N 1
ATOM 3943 C CA . ARG A 1 491 ? -15.761 -6.511 12.264 1.00 91.56 491 ARG A CA 1
ATOM 3944 C C . ARG A 1 491 ? -17.008 -6.189 11.448 1.00 91.56 491 ARG A C 1
ATOM 3946 O O . ARG A 1 491 ? -17.814 -7.085 11.215 1.00 91.56 491 ARG A O 1
ATOM 3953 N N . TYR A 1 492 ? -17.164 -4.942 11.008 1.00 90.12 492 TYR A N 1
ATOM 3954 C CA . TYR A 1 492 ? -18.335 -4.511 10.237 1.00 90.12 492 TYR A CA 1
ATOM 3955 C C . TYR A 1 492 ? -17.944 -3.856 8.908 1.00 90.12 492 TYR A C 1
ATOM 3957 O O . TYR A 1 492 ? -17.024 -3.045 8.844 1.00 90.12 492 TYR A O 1
ATOM 3965 N N . GLY A 1 493 ? -18.665 -4.203 7.840 1.00 84.38 493 GLY A N 1
ATOM 3966 C CA . GLY A 1 493 ? -18.603 -3.495 6.553 1.00 84.38 493 GLY A CA 1
ATOM 3967 C C . GLY A 1 493 ? -19.706 -2.449 6.423 1.00 84.38 493 GLY A C 1
ATOM 3968 O O . GLY A 1 493 ? -19.451 -1.326 6.010 1.00 84.38 493 GLY A O 1
ATOM 3969 N N . ASN A 1 494 ? -20.919 -2.807 6.858 1.00 81.69 494 ASN A N 1
ATOM 3970 C CA . ASN A 1 494 ? -22.102 -1.950 6.864 1.00 81.69 494 ASN A CA 1
ATOM 3971 C C . ASN A 1 494 ? -22.720 -1.946 8.276 1.00 81.69 494 ASN A C 1
ATOM 3973 O O . ASN A 1 494 ? -22.731 -2.972 8.955 1.00 81.69 494 ASN A O 1
ATOM 3977 N N . LEU A 1 495 ? -23.256 -0.806 8.724 1.00 77.75 495 LEU A N 1
ATOM 3978 C CA . LEU A 1 495 ? -23.786 -0.609 10.086 1.00 77.75 495 LEU A CA 1
ATOM 3979 C C . LEU A 1 495 ? -25.231 -1.115 10.273 1.00 77.75 495 LEU A C 1
ATOM 3981 O O . LEU A 1 495 ? -26.076 -0.413 10.819 1.00 77.75 495 LEU A O 1
ATOM 3985 N N . LEU A 1 496 ? -25.536 -2.326 9.808 1.00 65.25 496 LEU A N 1
ATOM 3986 C CA . LEU A 1 496 ? -26.910 -2.855 9.783 1.00 65.25 496 LEU A CA 1
ATOM 3987 C C . LEU A 1 496 ? -27.268 -3.741 10.987 1.00 65.25 496 LEU A C 1
ATOM 3989 O O . LEU A 1 496 ? -28.284 -4.432 10.966 1.00 65.25 496 LEU A O 1
ATOM 3993 N N . GLU A 1 497 ? -26.458 -3.733 12.044 1.00 74.31 497 GLU A N 1
ATOM 3994 C CA . GLU A 1 497 ? -26.682 -4.577 13.218 1.00 74.31 497 GLU A CA 1
ATOM 3995 C C . GLU A 1 497 ? -27.329 -3.833 14.388 1.00 74.31 497 GLU A C 1
ATOM 3997 O O . GLU A 1 497 ? -27.065 -2.659 14.642 1.00 74.31 497 GLU A O 1
ATOM 4002 N N . VAL A 1 498 ? -28.129 -4.571 15.163 1.00 90.94 498 VAL A N 1
ATOM 4003 C CA . VAL A 1 498 ? -28.559 -4.147 16.499 1.00 90.94 498 VAL A CA 1
ATOM 4004 C C . VAL A 1 498 ? -27.332 -4.079 17.403 1.00 90.94 498 VAL A C 1
ATOM 4006 O O . VAL A 1 498 ? -26.626 -5.078 17.588 1.00 90.94 498 VAL A O 1
ATOM 4009 N N . PHE A 1 499 ? -27.086 -2.908 17.987 1.00 96.12 499 PHE A N 1
ATOM 4010 C CA . PHE A 1 499 ? -25.928 -2.716 18.849 1.00 96.12 499 PHE A CA 1
ATOM 4011 C C . PHE A 1 499 ? -26.137 -3.300 20.247 1.00 96.12 499 PHE A C 1
ATOM 4013 O O . PHE A 1 499 ? -27.185 -3.141 20.869 1.00 96.12 499 PHE A O 1
ATOM 4020 N N . THR A 1 500 ? -25.089 -3.932 20.771 1.00 96.25 500 THR A N 1
ATOM 4021 C CA . THR A 1 500 ? -25.013 -4.465 22.136 1.00 96.25 500 THR A CA 1
ATOM 4022 C C . THR A 1 500 ? -23.827 -3.874 22.911 1.00 96.25 500 THR A C 1
ATOM 4024 O O . THR A 1 500 ? -22.874 -3.353 22.323 1.00 96.25 500 THR A O 1
ATOM 4027 N N . LEU A 1 501 ? -23.896 -3.923 24.250 1.00 96.44 501 LEU A N 1
ATOM 4028 C CA . LEU A 1 501 ? -22.876 -3.365 25.158 1.00 96.44 501 LEU A CA 1
ATOM 4029 C C . LEU A 1 501 ? -21.605 -4.227 25.270 1.00 96.44 501 LEU A C 1
ATOM 4031 O O . LEU A 1 501 ? -20.566 -3.737 25.704 1.00 96.44 501 LEU A O 1
ATOM 4035 N N . ASP A 1 502 ? -21.695 -5.506 24.916 1.00 96.25 502 ASP A N 1
ATOM 4036 C CA . ASP A 1 502 ? -20.631 -6.509 25.020 1.00 96.25 502 ASP A CA 1
ATOM 4037 C C . ASP A 1 502 ? -19.800 -6.647 23.736 1.00 96.25 502 ASP A C 1
ATOM 4039 O O . ASP A 1 502 ? -18.859 -7.433 23.702 1.00 96.25 502 ASP A O 1
ATOM 4043 N N . LYS A 1 503 ? -20.109 -5.882 22.685 1.00 96.69 503 LYS A N 1
ATOM 4044 C CA . LYS A 1 503 ? -19.364 -5.878 21.421 1.00 96.69 503 LYS A CA 1
ATOM 4045 C C . LYS A 1 503 ? -18.377 -4.706 21.338 1.00 96.69 503 LYS A C 1
ATOM 4047 O O . LYS A 1 503 ? -18.619 -3.617 21.865 1.00 96.69 503 LYS A O 1
ATOM 4052 N N . TYR A 1 504 ? -17.265 -4.937 20.645 1.00 96.88 504 TYR A N 1
ATOM 4053 C CA . TYR A 1 504 ? -16.273 -3.938 20.247 1.00 96.88 504 TYR A CA 1
ATOM 4054 C C . TYR A 1 504 ? -16.207 -3.910 18.718 1.00 96.88 504 TYR A C 1
ATOM 4056 O O . TYR A 1 504 ? -15.845 -4.906 18.097 1.00 96.88 504 TYR A O 1
ATOM 4064 N N . TYR A 1 505 ? -16.618 -2.801 18.114 1.00 96.06 505 TYR A N 1
ATOM 4065 C CA . TYR A 1 505 ? -16.876 -2.707 16.681 1.00 96.06 505 TYR A CA 1
ATOM 4066 C C . TYR A 1 505 ? -15.651 -2.144 15.966 1.00 96.06 505 TYR A C 1
ATOM 4068 O O . TYR A 1 505 ? -15.255 -1.009 16.230 1.00 96.06 505 TYR A O 1
ATOM 4076 N N . ILE A 1 506 ? -15.087 -2.927 15.051 1.00 94.56 506 ILE A N 1
ATOM 4077 C CA . ILE A 1 506 ? -13.902 -2.590 14.252 1.00 94.56 506 ILE A CA 1
ATOM 4078 C C . ILE A 1 506 ? -14.354 -2.519 12.782 1.00 94.56 506 ILE A C 1
ATOM 4080 O O . ILE A 1 506 ? -15.021 -3.444 12.318 1.00 94.56 506 ILE A O 1
ATOM 4084 N N . PRO A 1 507 ? -14.092 -1.444 12.029 1.00 91.94 507 PRO A N 1
ATOM 4085 C CA . PRO A 1 507 ? -14.426 -1.412 10.614 1.00 91.94 507 PRO A CA 1
ATOM 4086 C C . PRO A 1 507 ? -13.627 -2.490 9.865 1.00 91.94 507 PRO A C 1
ATOM 4088 O O . PRO A 1 507 ? -12.501 -2.823 10.223 1.00 91.94 507 PRO A O 1
ATOM 4091 N N . LEU A 1 508 ? -14.212 -3.069 8.817 1.00 85.94 508 LEU A N 1
ATOM 4092 C CA . LEU A 1 508 ? -13.468 -3.951 7.911 1.00 85.94 508 LEU A CA 1
ATOM 4093 C C . LEU A 1 508 ? -12.402 -3.168 7.138 1.00 85.94 508 LEU A C 1
ATOM 4095 O O . LEU A 1 508 ? -11.328 -3.702 6.876 1.00 85.94 508 LEU A O 1
ATOM 4099 N N . SER A 1 509 ? -12.707 -1.916 6.793 1.00 82.62 509 SER A N 1
ATOM 4100 C CA . SER A 1 509 ? -11.797 -1.041 6.067 1.00 82.62 509 SER A CA 1
ATOM 4101 C C . SER A 1 509 ? -10.936 -0.203 7.006 1.00 82.62 509 SER A C 1
ATOM 4103 O O . SER A 1 509 ? -11.457 0.435 7.922 1.00 82.62 509 SER A O 1
ATOM 4105 N N . HIS A 1 510 ? -9.631 -0.170 6.737 1.00 74.56 510 HIS A N 1
ATOM 4106 C CA . HIS A 1 510 ? -8.656 0.621 7.493 1.00 74.56 510 HIS A CA 1
ATOM 4107 C C . HIS A 1 510 ? -8.624 2.078 7.021 1.00 74.56 510 HIS A C 1
ATOM 4109 O O . HIS A 1 510 ? -7.975 2.921 7.631 1.00 74.56 510 HIS A O 1
ATOM 4115 N N . SER A 1 511 ? -9.344 2.410 5.944 1.00 67.12 511 SER A N 1
ATOM 4116 C CA . SER A 1 511 ? -9.452 3.777 5.439 1.00 67.12 511 SER A CA 1
ATOM 4117 C C . SER A 1 511 ? -10.567 4.580 6.116 1.00 67.12 511 SER A C 1
ATOM 4119 O O . SER A 1 511 ? -11.008 5.586 5.557 1.00 67.12 511 SER A O 1
ATOM 4121 N N . ASN A 1 512 ? -11.065 4.160 7.289 1.00 75.69 512 ASN A N 1
ATOM 4122 C CA . ASN A 1 512 ? -12.056 4.951 8.014 1.00 75.69 512 ASN A CA 1
ATOM 4123 C C . ASN A 1 512 ? -11.403 6.260 8.502 1.00 75.69 512 ASN A C 1
ATOM 4125 O O . ASN A 1 512 ? -10.551 6.223 9.385 1.00 75.69 512 ASN A O 1
ATOM 4129 N N . PRO A 1 513 ? -11.794 7.435 7.982 1.00 68.44 513 PRO A N 1
ATOM 4130 C CA . PRO A 1 513 ? -10.973 8.637 8.120 1.00 68.44 513 PRO A CA 1
ATOM 4131 C C . PRO A 1 513 ? -10.934 9.305 9.509 1.00 68.44 513 PRO A C 1
ATOM 4133 O O . PRO A 1 513 ? -10.525 10.464 9.588 1.00 68.44 513 PRO A O 1
ATOM 4136 N N . LEU A 1 514 ? -11.492 8.708 10.566 1.00 74.62 514 LEU A N 1
ATOM 4137 C CA . LEU A 1 514 ? -11.677 9.396 11.860 1.00 74.62 514 LEU A CA 1
ATOM 4138 C C . LEU A 1 514 ? -11.588 8.505 13.090 1.00 74.62 514 LEU A C 1
ATOM 4140 O O . LEU A 1 514 ? -11.392 9.036 14.186 1.00 74.62 514 LEU A O 1
ATOM 4144 N N . PHE A 1 515 ? -11.842 7.206 12.947 1.00 90.25 515 PHE A N 1
ATOM 4145 C CA . PHE A 1 515 ? -11.742 6.277 14.059 1.00 90.25 515 PHE A CA 1
ATOM 4146 C C . PHE A 1 515 ? -11.532 4.851 13.569 1.00 90.25 515 PHE A C 1
ATOM 4148 O O . PHE A 1 515 ? -12.123 4.426 12.576 1.00 90.25 515 PHE A O 1
ATOM 4155 N N . ASP A 1 516 ? -10.781 4.096 14.360 1.00 93.38 516 ASP A N 1
ATOM 4156 C CA . ASP A 1 516 ? -10.424 2.709 14.067 1.00 93.38 516 ASP A CA 1
ATOM 4157 C C . ASP A 1 516 ? -11.354 1.732 14.789 1.00 93.38 516 ASP A C 1
ATOM 4159 O O . ASP A 1 516 ? -11.450 0.567 14.438 1.00 93.38 516 ASP A O 1
ATOM 4163 N N . ALA A 1 517 ? -12.083 2.181 15.814 1.00 95.81 517 ALA A N 1
ATOM 4164 C CA . ALA A 1 517 ? -13.090 1.352 16.468 1.00 95.81 517 ALA A CA 1
ATOM 4165 C C . ALA A 1 517 ? -14.105 2.170 17.266 1.00 95.81 517 ALA A C 1
ATOM 4167 O O . ALA A 1 517 ? -13.892 3.338 17.597 1.00 95.81 517 ALA A O 1
ATOM 4168 N N . PHE A 1 518 ? -15.201 1.527 17.662 1.00 96.56 518 PHE A N 1
ATOM 4169 C CA . PHE A 1 518 ? -16.098 2.069 18.676 1.00 96.56 518 PHE A CA 1
ATOM 4170 C C . PHE A 1 518 ? -16.695 0.992 19.578 1.00 96.56 518 PHE A C 1
ATOM 4172 O O . PHE A 1 518 ? -16.707 -0.197 19.265 1.00 96.56 518 PHE A O 1
ATOM 4179 N N . PHE A 1 519 ? -17.207 1.413 20.730 1.00 97.12 519 PHE A N 1
ATOM 4180 C CA . PHE A 1 519 ? -17.945 0.541 21.640 1.00 97.12 519 PHE A CA 1
ATOM 4181 C C . PHE A 1 519 ? -18.896 1.335 22.529 1.00 97.12 519 PHE A C 1
ATOM 4183 O O . PHE A 1 519 ? -18.825 2.564 22.615 1.00 97.12 519 PHE A O 1
ATOM 4190 N N . PHE A 1 520 ? -19.769 0.613 23.228 1.00 97.00 520 PHE A N 1
ATOM 4191 C CA . PHE A 1 520 ? -20.756 1.194 24.127 1.00 97.00 520 PHE A CA 1
ATOM 4192 C C . PHE A 1 520 ? -20.465 0.855 25.590 1.00 97.00 520 PHE A C 1
ATOM 4194 O O . PHE A 1 520 ? -19.857 -0.164 25.919 1.00 97.00 520 PHE A O 1
ATOM 4201 N N . SER A 1 521 ? -20.901 1.728 26.492 1.00 96.31 521 SER A N 1
ATOM 4202 C CA . SER A 1 521 ? -20.896 1.480 27.937 1.00 96.31 521 SER A CA 1
ATOM 4203 C C . SER A 1 521 ? -22.079 2.185 28.595 1.00 96.31 521 SER A C 1
ATOM 4205 O O . SER A 1 521 ? -22.574 3.179 28.064 1.00 96.31 521 SER A O 1
ATOM 4207 N N . LYS A 1 522 ? -22.547 1.692 29.744 1.00 96.31 522 LYS A N 1
ATOM 4208 C CA . LYS A 1 522 ? -23.578 2.392 30.522 1.00 96.31 522 LYS A CA 1
ATOM 4209 C C . LYS A 1 522 ? -22.986 3.618 31.224 1.00 96.31 522 LYS A C 1
ATOM 4211 O O . LYS A 1 522 ? -21.857 3.576 31.714 1.00 96.31 522 LYS A O 1
ATOM 4216 N N . GLY A 1 523 ? -23.755 4.704 31.290 1.00 93.06 523 GLY A N 1
ATOM 4217 C CA . GLY A 1 523 ? -23.442 5.845 32.150 1.00 93.06 523 GLY A CA 1
ATOM 4218 C C . GLY A 1 523 ? -23.494 5.479 33.640 1.00 93.06 523 GLY A C 1
ATOM 4219 O O . GLY A 1 523 ? -24.076 4.464 34.009 1.00 93.06 523 GLY A O 1
ATOM 4220 N N . GLN A 1 524 ? -22.929 6.328 34.510 1.00 88.81 524 GLN A N 1
ATOM 4221 C CA . GLN A 1 524 ? -22.843 6.073 35.963 1.00 88.81 524 GLN A CA 1
ATOM 4222 C C . GLN A 1 524 ? -24.202 5.791 36.629 1.00 88.81 524 GLN A C 1
ATOM 4224 O O . GLN A 1 524 ? -24.263 5.015 37.575 1.00 88.81 524 GLN A O 1
ATOM 4229 N N . ASN A 1 525 ? -25.281 6.388 36.113 1.00 92.12 525 ASN A N 1
ATOM 4230 C CA . ASN A 1 525 ? -26.642 6.223 36.637 1.00 92.12 525 ASN A CA 1
ATOM 4231 C C . ASN A 1 525 ? -27.499 5.267 35.793 1.00 92.12 525 ASN A C 1
ATOM 4233 O O . ASN A 1 525 ? -28.711 5.230 35.969 1.00 92.12 525 ASN A O 1
ATOM 4237 N N . GLU A 1 526 ? -26.900 4.583 34.812 1.00 92.12 526 GLU A N 1
ATOM 4238 C CA . GLU A 1 526 ? -27.591 3.727 33.838 1.00 92.12 526 GLU A CA 1
ATOM 4239 C C . GLU A 1 526 ? -28.770 4.391 33.099 1.00 92.12 526 GLU A C 1
ATOM 4241 O O . GLU A 1 526 ? -29.601 3.701 32.527 1.00 92.12 526 GLU A O 1
ATOM 4246 N N . SER A 1 527 ? -28.856 5.725 33.082 1.00 95.81 527 SER A N 1
ATOM 4247 C CA . SER A 1 527 ? -29.924 6.472 32.401 1.00 95.81 527 SER A CA 1
ATOM 4248 C C . SER A 1 527 ? -29.583 6.842 30.956 1.00 95.81 527 SER A C 1
ATOM 4250 O O . SER A 1 527 ? -30.432 7.341 30.223 1.00 95.81 527 SER A O 1
ATOM 4252 N N . PHE A 1 528 ? -28.339 6.602 30.542 1.00 95.81 528 PHE A N 1
ATOM 4253 C CA . PHE A 1 528 ? -27.848 6.844 29.192 1.00 95.81 528 PHE A CA 1
ATOM 4254 C C . PHE A 1 528 ? -26.757 5.838 28.815 1.00 95.81 528 PHE A C 1
ATOM 4256 O O . PHE A 1 528 ? -26.134 5.207 29.679 1.00 95.81 528 PHE A O 1
ATOM 4263 N N . VAL A 1 529 ? -26.500 5.728 27.515 1.00 96.88 529 VAL A N 1
ATOM 4264 C CA . VAL A 1 529 ? -25.396 4.951 26.945 1.00 96.88 529 VAL A CA 1
ATOM 4265 C C . VAL A 1 529 ? -24.300 5.908 26.474 1.00 96.88 529 VAL A C 1
ATOM 4267 O O . VAL A 1 529 ? -24.574 6.997 25.979 1.00 96.88 529 VAL A O 1
ATOM 4270 N N . VAL A 1 530 ? -23.039 5.519 26.637 1.00 95.94 530 VAL A N 1
ATOM 4271 C CA . VAL A 1 530 ? -21.878 6.240 26.105 1.00 95.94 530 VAL A CA 1
ATOM 4272 C C . VAL A 1 530 ? -21.342 5.492 24.893 1.00 95.94 530 VAL A C 1
ATOM 4274 O O . VAL A 1 530 ? -20.839 4.380 25.045 1.00 95.94 530 VAL A O 1
ATOM 4277 N N . LEU A 1 531 ? -21.402 6.123 23.722 1.00 96.19 531 LEU A N 1
ATOM 4278 C CA . LEU A 1 531 ? -20.694 5.720 22.509 1.00 96.19 531 LEU A CA 1
ATOM 4279 C C . LEU A 1 531 ? -19.258 6.247 22.586 1.00 96.19 531 LEU A C 1
ATOM 4281 O O . LEU A 1 531 ? -19.043 7.457 22.538 1.00 96.19 531 LEU A O 1
ATOM 4285 N N . THR A 1 532 ? -18.282 5.352 22.711 1.00 95.88 532 THR A N 1
ATOM 4286 C CA . THR A 1 532 ? -16.858 5.711 22.688 1.00 95.88 532 THR A CA 1
ATOM 4287 C C . THR A 1 532 ? -16.291 5.463 21.299 1.00 95.88 532 THR A C 1
ATOM 4289 O O . THR A 1 532 ? -16.175 4.315 20.884 1.00 95.88 532 THR A O 1
ATOM 4292 N N . ILE A 1 533 ? -15.932 6.541 20.608 1.00 94.50 533 ILE A N 1
ATOM 4293 C CA . ILE A 1 533 ? -15.243 6.555 19.317 1.00 94.50 533 ILE A CA 1
ATOM 4294 C C . ILE A 1 533 ? -13.737 6.544 19.585 1.00 94.50 533 ILE A C 1
ATOM 4296 O O . ILE A 1 533 ? -13.231 7.452 20.244 1.00 94.50 533 ILE A O 1
ATOM 4300 N N . SER A 1 534 ? -13.039 5.510 19.125 1.00 94.81 534 SER A N 1
ATOM 4301 C CA . SER A 1 534 ? -11.622 5.277 19.418 1.00 94.81 534 SER A CA 1
ATOM 4302 C C . SER A 1 534 ? -10.775 5.447 18.163 1.00 94.81 534 SER A C 1
ATOM 4304 O O . SER A 1 534 ? -10.994 4.749 17.180 1.00 94.81 534 SER A O 1
ATOM 4306 N N . GLN A 1 535 ? -9.788 6.333 18.230 1.00 92.75 535 GLN A N 1
ATOM 4307 C CA . GLN A 1 535 ? -8.719 6.460 17.248 1.00 92.75 535 GLN A CA 1
ATOM 4308 C C . GLN A 1 535 ? -7.424 5.969 17.888 1.00 92.75 535 GLN A C 1
ATOM 4310 O O . GLN A 1 535 ? -6.986 6.496 18.911 1.00 92.75 535 GLN A O 1
ATOM 4315 N N . VAL A 1 536 ? -6.805 4.976 17.283 1.00 93.50 536 VAL A N 1
ATOM 4316 C CA . VAL A 1 536 ? -5.457 4.511 17.554 1.00 93.50 536 VAL A CA 1
ATOM 4317 C C . VAL A 1 536 ? -4.501 5.264 16.633 1.00 93.50 536 VAL A C 1
ATOM 4319 O O . VAL A 1 536 ? -4.741 5.440 15.444 1.00 93.50 536 VAL A O 1
ATOM 4322 N N . SER A 1 537 ? -3.403 5.776 17.181 1.00 91.00 537 SER A N 1
ATOM 4323 C CA . SER A 1 537 ? -2.388 6.412 16.348 1.00 91.00 537 SER A CA 1
ATOM 4324 C C . SER A 1 537 ? -1.001 6.291 16.954 1.00 91.00 537 SER A C 1
ATOM 4326 O O . SER A 1 537 ? -0.774 6.548 18.142 1.00 91.00 537 SER A O 1
ATOM 4328 N N . THR A 1 538 ? -0.040 5.937 16.107 1.00 89.56 538 THR A N 1
ATOM 4329 C CA . THR A 1 538 ? 1.387 6.018 16.424 1.00 89.56 538 THR A CA 1
ATOM 4330 C C . THR A 1 538 ? 1.952 7.411 16.155 1.00 89.56 538 THR A C 1
ATOM 4332 O O . THR A 1 538 ? 2.977 7.767 16.740 1.00 89.56 538 THR A O 1
ATOM 4335 N N . GLU A 1 539 ? 1.276 8.219 15.337 1.00 84.56 539 GLU A N 1
ATOM 4336 C CA . GLU A 1 539 ? 1.718 9.549 14.918 1.00 84.56 539 GLU A CA 1
ATOM 4337 C C . GLU A 1 539 ? 1.425 10.627 15.972 1.00 84.56 539 GLU A C 1
ATOM 4339 O O . GLU A 1 539 ? 0.571 10.481 16.850 1.00 84.56 539 GLU A O 1
ATOM 4344 N N . MET A 1 540 ? 2.184 11.726 15.914 1.00 72.25 540 MET A N 1
ATOM 4345 C CA . MET A 1 540 ? 2.028 12.842 16.857 1.00 72.25 540 MET A CA 1
ATOM 4346 C C . MET A 1 540 ? 0.842 13.745 16.525 1.00 72.25 540 MET A C 1
ATOM 4348 O O . MET A 1 540 ? 0.240 14.309 17.439 1.00 72.25 540 MET A O 1
ATOM 4352 N N . ASN A 1 541 ? 0.549 13.885 15.232 1.00 73.81 541 ASN A N 1
ATOM 4353 C CA . ASN A 1 541 ? -0.533 14.694 14.702 1.00 73.81 541 ASN A CA 1
ATOM 4354 C C . ASN A 1 541 ? -1.357 13.811 13.782 1.00 73.81 541 ASN A C 1
ATOM 4356 O O . ASN A 1 541 ? -0.811 13.221 12.858 1.00 73.81 541 ASN A O 1
ATOM 4360 N N . HIS A 1 542 ? -2.657 13.749 14.027 1.00 72.94 542 HIS A N 1
ATOM 4361 C CA . HIS A 1 542 ? -3.578 13.044 13.155 1.00 72.94 542 HIS A CA 1
ATOM 4362 C C . HIS A 1 542 ? -4.744 13.967 12.810 1.00 72.94 542 HIS A C 1
ATOM 4364 O O . HIS A 1 542 ? -5.218 14.710 13.675 1.00 72.94 542 HIS A O 1
ATOM 4370 N N . GLY A 1 543 ? -5.156 13.959 11.544 1.00 72.19 543 GLY A N 1
ATOM 4371 C CA . GLY A 1 543 ? -6.271 14.751 11.039 1.00 72.19 543 GLY A CA 1
ATOM 4372 C C . GLY A 1 543 ? -7.444 13.841 10.709 1.00 72.19 543 GLY A C 1
ATOM 4373 O O . GLY A 1 543 ? -7.279 12.896 9.946 1.00 72.19 543 GLY A O 1
ATOM 4374 N N . GLY A 1 544 ? -8.619 14.122 11.270 1.00 71.44 544 GLY A N 1
ATOM 4375 C CA . GLY A 1 544 ? -9.843 13.422 10.872 1.00 71.44 544 GLY A CA 1
ATOM 4376 C C . GLY A 1 544 ? -10.468 14.006 9.596 1.00 71.44 544 GLY A C 1
ATOM 4377 O O . GLY A 1 544 ? -10.331 15.204 9.340 1.00 71.44 544 GLY A O 1
ATOM 4378 N N . SER A 1 545 ? -11.230 13.214 8.831 1.00 77.50 545 SER A N 1
ATOM 4379 C CA . SER A 1 545 ? -12.074 13.732 7.731 1.00 77.50 545 SER A CA 1
ATOM 4380 C C . SER A 1 545 ? -13.477 14.134 8.208 1.00 77.50 545 SER A C 1
ATOM 4382 O O . SER A 1 545 ? -14.099 13.386 8.971 1.00 77.50 545 SER A O 1
ATOM 4384 N N . PRO A 1 546 ? -14.060 15.240 7.698 1.00 76.50 546 PRO A N 1
ATOM 4385 C CA . PRO A 1 546 ? -15.459 15.592 7.951 1.00 76.50 546 PRO A CA 1
ATOM 4386 C C . PRO A 1 546 ? -16.458 14.487 7.574 1.00 76.50 546 PRO A C 1
ATOM 4388 O O . PRO A 1 546 ? -17.488 14.351 8.234 1.00 76.50 546 PRO A O 1
ATOM 4391 N N . LYS A 1 547 ? -16.157 13.672 6.545 1.00 75.50 547 LYS A N 1
ATOM 4392 C CA . LYS A 1 547 ? -17.049 12.598 6.058 1.00 75.50 547 LYS A CA 1
ATOM 4393 C C . LYS A 1 547 ? -17.411 11.595 7.158 1.00 75.50 547 LYS A C 1
ATOM 4395 O O . LYS A 1 547 ? -18.533 11.096 7.202 1.00 75.50 547 LYS A O 1
ATOM 4400 N N . ALA A 1 548 ? -16.491 11.339 8.079 1.00 79.38 548 ALA A N 1
ATOM 4401 C CA . ALA A 1 548 ? -16.697 10.361 9.133 1.00 79.38 548 ALA A CA 1
ATOM 4402 C C . ALA A 1 548 ? -17.615 10.850 10.268 1.00 79.38 548 ALA A C 1
ATOM 4404 O O . ALA A 1 548 ? -18.158 10.035 11.011 1.00 79.38 548 ALA A O 1
ATOM 4405 N N . LEU A 1 549 ? -17.866 12.159 10.394 1.00 83.75 549 LEU A N 1
ATOM 4406 C CA . LEU A 1 549 ? -18.820 12.675 11.384 1.00 83.75 549 LEU A CA 1
ATOM 4407 C C . LEU A 1 549 ? -20.251 12.238 11.074 1.00 83.75 549 LEU A C 1
ATOM 4409 O O . LEU A 1 549 ? -21.000 11.896 11.988 1.00 83.75 549 LEU A O 1
ATOM 4413 N N . SER A 1 550 ? -20.606 12.177 9.789 1.00 84.94 550 SER A N 1
ATOM 4414 C CA . SER A 1 550 ? -21.887 11.627 9.342 1.00 84.94 550 SER A CA 1
ATOM 4415 C C . SER A 1 550 ? -22.052 10.176 9.796 1.00 84.94 550 SER A C 1
ATOM 4417 O O . SER A 1 550 ? -23.126 9.787 10.251 1.00 84.94 550 SER A O 1
ATOM 4419 N N . LEU A 1 551 ? -20.970 9.390 9.753 1.00 87.56 551 LEU A N 1
ATOM 4420 C CA . LEU A 1 551 ? -20.972 8.008 10.226 1.00 87.56 551 LEU A CA 1
ATOM 4421 C C . LEU A 1 551 ? -21.196 7.928 11.741 1.00 87.56 551 LEU A C 1
ATOM 4423 O O . LEU A 1 551 ? -22.023 7.140 12.193 1.00 87.56 551 LEU A O 1
ATOM 4427 N N . VAL A 1 552 ? -20.534 8.781 12.531 1.00 90.69 552 VAL A N 1
ATOM 4428 C CA . VAL A 1 552 ? -20.759 8.855 13.987 1.00 90.69 552 VAL A CA 1
ATOM 4429 C C . VAL A 1 552 ? -22.212 9.226 14.307 1.00 90.69 552 VAL A C 1
ATOM 4431 O O . VAL A 1 552 ? -22.797 8.661 15.232 1.00 90.69 552 VAL A O 1
ATOM 4434 N N . GLU A 1 553 ? -22.828 10.131 13.538 1.00 90.19 553 GLU A N 1
ATOM 4435 C CA . GLU A 1 553 ? -24.247 10.479 13.697 1.00 90.19 553 GLU A CA 1
ATOM 4436 C C . GLU A 1 553 ? -25.166 9.278 13.420 1.00 90.19 553 GLU A C 1
ATOM 4438 O O . GLU A 1 553 ? -26.096 9.028 14.191 1.00 90.19 553 GLU A O 1
ATOM 4443 N N . ILE A 1 554 ? -24.881 8.506 12.365 1.00 90.44 554 ILE A N 1
ATOM 4444 C CA . ILE A 1 554 ? -25.614 7.276 12.029 1.00 90.44 554 ILE A CA 1
ATOM 4445 C C . ILE A 1 554 ? -25.464 6.237 13.148 1.00 90.44 554 ILE A C 1
ATOM 4447 O O . ILE A 1 554 ? -26.472 5.691 13.604 1.00 90.44 554 ILE A O 1
ATOM 4451 N N . ILE A 1 555 ? -24.243 6.005 13.648 1.00 93.62 555 ILE A N 1
ATOM 4452 C CA . ILE A 1 555 ? -23.983 5.079 14.766 1.00 93.62 555 ILE A CA 1
ATOM 4453 C C . ILE A 1 555 ? -24.756 5.527 16.008 1.00 93.62 555 ILE A C 1
ATOM 4455 O O . ILE A 1 555 ? -25.437 4.717 16.635 1.00 93.62 555 ILE A O 1
ATOM 4459 N N . LYS A 1 556 ? -24.705 6.819 16.352 1.00 94.56 556 LYS A N 1
ATOM 4460 C CA . LYS A 1 556 ? -25.422 7.378 17.505 1.00 94.56 556 LYS A CA 1
ATOM 4461 C C . LYS A 1 556 ? -26.929 7.142 17.396 1.00 94.56 556 LYS A C 1
ATOM 4463 O O . LYS A 1 556 ? -27.508 6.597 18.330 1.00 94.56 556 LYS A O 1
ATOM 4468 N N . LYS A 1 557 ? -27.554 7.504 16.270 1.00 93.69 557 LYS A N 1
ATOM 4469 C CA . LYS A 1 557 ? -29.005 7.327 16.061 1.00 93.69 557 LYS A CA 1
ATOM 4470 C C . LYS A 1 557 ? -29.412 5.853 16.104 1.00 93.69 557 LYS A C 1
ATOM 4472 O O . LYS A 1 557 ? -30.399 5.498 16.744 1.00 93.69 557 LYS A O 1
ATOM 4477 N N . THR A 1 558 ? -28.620 4.989 15.475 1.00 94.25 558 THR A N 1
ATOM 4478 C CA . THR A 1 558 ? -28.856 3.537 15.466 1.00 94.25 558 THR A CA 1
ATOM 4479 C C . THR A 1 558 ? -28.724 2.945 16.872 1.00 94.25 558 THR A C 1
ATOM 4481 O O . THR A 1 558 ? -29.516 2.088 17.266 1.00 94.25 558 THR A O 1
ATOM 4484 N N . ALA A 1 559 ? -27.787 3.450 17.678 1.00 95.75 559 ALA A N 1
ATOM 4485 C CA . ALA A 1 559 ? -27.635 3.080 19.081 1.00 95.75 559 ALA A CA 1
ATOM 4486 C C . ALA A 1 559 ? -28.796 3.571 19.953 1.00 95.75 559 ALA A C 1
ATOM 4488 O O . ALA A 1 559 ? -29.289 2.803 20.774 1.00 95.75 559 ALA A O 1
ATOM 4489 N N . GLU A 1 560 ? -29.283 4.799 19.755 1.00 96.00 560 GLU A N 1
ATOM 4490 C CA . GLU A 1 560 ? -30.466 5.312 20.468 1.00 96.00 560 GLU A CA 1
ATOM 4491 C C . GLU A 1 560 ? -31.686 4.421 20.217 1.00 96.00 560 GLU A C 1
ATOM 4493 O O . GLU A 1 560 ? -32.403 4.075 21.156 1.00 96.00 560 GLU A O 1
ATOM 4498 N N . CYS A 1 561 ? -31.858 3.966 18.972 1.00 95.12 561 CYS A N 1
ATOM 4499 C CA . CYS A 1 561 ? -32.896 3.005 18.612 1.00 95.12 561 CYS A CA 1
ATOM 4500 C C . CYS A 1 561 ? -32.653 1.622 19.240 1.00 95.12 561 CYS A C 1
ATOM 4502 O O . CYS A 1 561 ? -33.580 1.032 19.786 1.00 95.12 561 CYS A O 1
ATOM 4504 N N . SER A 1 562 ? -31.415 1.116 19.193 1.00 95.69 562 SER A N 1
ATOM 4505 C CA . SER A 1 562 ? -31.061 -0.223 19.698 1.00 95.69 562 SER A CA 1
ATOM 4506 C C . SER A 1 562 ? -31.209 -0.341 21.217 1.00 95.69 562 SER A C 1
ATOM 4508 O O . SER A 1 562 ? -31.656 -1.370 21.717 1.00 95.69 562 SER A O 1
ATOM 4510 N N . PHE A 1 563 ? -30.836 0.705 21.960 1.00 96.38 563 PHE A N 1
ATOM 4511 C CA . PHE A 1 563 ? -30.842 0.695 23.424 1.00 96.38 563 PHE A CA 1
ATOM 4512 C C . PHE A 1 563 ? -32.110 1.303 24.036 1.00 96.38 563 PHE A C 1
ATOM 4514 O O . PHE A 1 563 ? -32.351 1.098 25.223 1.00 96.38 563 PHE A O 1
ATOM 4521 N N . GLY A 1 564 ? -32.906 2.063 23.274 1.00 96.88 564 GLY A N 1
ATOM 4522 C CA . GLY A 1 564 ? -34.067 2.789 23.804 1.00 96.88 564 GLY A CA 1
ATOM 4523 C C . GLY A 1 564 ? -33.686 3.862 24.831 1.00 96.88 564 GLY A C 1
ATOM 4524 O O . GLY A 1 564 ? -34.463 4.174 25.731 1.00 96.88 564 GLY A O 1
ATOM 4525 N N . MET A 1 565 ? -32.463 4.389 24.738 1.00 97.00 565 MET A N 1
ATOM 4526 C CA . MET A 1 565 ? -31.864 5.306 25.708 1.00 97.00 565 MET A CA 1
ATOM 4527 C C . MET A 1 565 ? -31.107 6.427 24.991 1.00 97.00 565 MET A C 1
ATOM 4529 O O . MET A 1 565 ? -30.579 6.196 23.901 1.00 97.00 565 MET A O 1
ATOM 4533 N N . PRO A 1 566 ? -30.967 7.617 25.605 1.00 96.56 566 PRO A N 1
ATOM 4534 C CA . PRO A 1 566 ? -30.090 8.660 25.083 1.00 96.56 566 PRO A CA 1
ATOM 4535 C C . PRO A 1 566 ? -28.644 8.165 24.949 1.00 96.56 566 PRO A C 1
ATOM 4537 O O . PRO A 1 566 ? -28.121 7.508 25.858 1.00 96.56 566 PRO A O 1
ATOM 4540 N N . VAL A 1 567 ? -27.982 8.517 23.842 1.00 95.81 567 VAL A N 1
ATOM 4541 C CA . VAL A 1 567 ? -26.578 8.159 23.590 1.00 95.81 567 VAL A CA 1
ATOM 4542 C C . VAL A 1 567 ? -25.697 9.405 23.626 1.00 95.81 567 VAL A C 1
ATOM 4544 O O . VAL A 1 567 ? -25.882 10.347 22.856 1.00 95.81 567 VAL A O 1
ATOM 4547 N N . HIS A 1 568 ? -24.689 9.392 24.495 1.00 94.19 568 HIS A N 1
ATOM 4548 C CA . HIS A 1 568 ? -23.659 10.424 24.577 1.00 94.19 568 HIS A CA 1
ATOM 4549 C C . HIS A 1 568 ? -22.395 9.976 23.852 1.00 94.19 568 HIS A C 1
ATOM 4551 O O . HIS A 1 568 ? -21.900 8.874 24.081 1.00 94.19 568 HIS A O 1
ATOM 4557 N N . VAL A 1 569 ? -21.841 10.847 23.013 1.00 93.31 569 VAL A N 1
ATOM 4558 C CA . VAL A 1 569 ? -20.591 10.571 22.298 1.00 93.31 569 VAL A CA 1
ATOM 4559 C C . VAL A 1 569 ? -19.398 10.934 23.179 1.00 93.31 569 VAL A C 1
ATOM 4561 O O . VAL A 1 569 ? -19.399 11.959 23.862 1.00 93.31 569 VAL A O 1
ATOM 4564 N N . ARG A 1 570 ? -18.368 10.095 23.150 1.00 93.19 570 ARG A N 1
ATOM 4565 C CA . ARG A 1 570 ? -17.049 10.312 23.743 1.00 93.19 570 ARG A CA 1
ATOM 4566 C C . ARG A 1 570 ? -15.998 9.976 22.695 1.00 93.19 570 ARG A C 1
ATOM 4568 O O . ARG A 1 570 ? -16.119 8.947 22.040 1.00 93.19 570 ARG A O 1
ATOM 4575 N N . TYR A 1 571 ? -14.957 10.789 22.591 1.00 91.69 571 TYR A N 1
ATOM 4576 C CA . TYR A 1 571 ? -13.819 10.498 21.720 1.00 91.69 571 TYR A CA 1
ATOM 4577 C C . TYR A 1 571 ? -12.617 10.069 22.546 1.00 91.69 571 TYR A C 1
ATOM 4579 O O . TYR A 1 571 ? -12.383 10.594 23.639 1.00 91.69 571 TYR A O 1
ATOM 4587 N N . LEU A 1 572 ? -11.866 9.113 22.021 1.00 92.56 572 LEU A N 1
ATOM 4588 C CA . LEU A 1 572 ? -10.727 8.506 22.678 1.00 92.56 572 LEU A CA 1
ATOM 4589 C C . LEU A 1 572 ? -9.563 8.389 21.693 1.00 92.56 572 LEU A C 1
ATOM 4591 O O . LEU A 1 572 ? -9.657 7.643 20.726 1.00 92.56 572 LEU A O 1
ATOM 4595 N N . LEU A 1 573 ? -8.469 9.092 21.966 1.00 91.56 573 LEU A N 1
ATOM 4596 C CA . LEU A 1 573 ? -7.190 8.903 21.289 1.00 91.56 573 LEU A CA 1
ATOM 4597 C C . LEU A 1 573 ? -6.346 7.896 22.071 1.00 91.56 573 LEU A C 1
ATOM 4599 O O . LEU A 1 573 ? -6.135 8.072 23.272 1.00 91.56 573 LEU A O 1
ATOM 4603 N N . ILE A 1 574 ? -5.844 6.869 21.396 1.00 93.31 574 ILE A N 1
ATOM 4604 C CA . ILE A 1 574 ? -5.011 5.817 21.974 1.00 93.31 574 ILE A CA 1
ATOM 4605 C C . ILE A 1 574 ? -3.634 5.868 21.319 1.00 93.31 574 ILE A C 1
ATOM 4607 O O . ILE A 1 574 ? -3.516 5.776 20.098 1.00 93.31 574 ILE A O 1
ATOM 4611 N N . CYS A 1 575 ? -2.587 6.010 22.129 1.00 92.31 575 CYS A N 1
ATOM 4612 C CA . CYS A 1 575 ? -1.220 6.157 21.635 1.00 92.31 575 CYS A CA 1
ATOM 4613 C C . CYS A 1 575 ? -0.219 5.332 22.450 1.00 92.31 575 CYS A C 1
ATOM 4615 O O . CYS A 1 575 ? -0.424 5.103 23.645 1.00 92.31 575 CYS A O 1
ATOM 4617 N N . PRO A 1 576 ? 0.924 4.954 21.849 1.00 90.81 576 PRO A N 1
ATOM 4618 C CA . PRO A 1 576 ? 1.912 4.066 22.466 1.00 90.81 576 PRO A CA 1
ATOM 4619 C C . PRO A 1 576 ? 2.755 4.714 23.573 1.00 90.81 576 PRO A C 1
ATOM 4621 O O . PRO A 1 576 ? 3.744 4.141 24.020 1.00 90.81 576 PRO A O 1
ATOM 4624 N N . GLU A 1 577 ? 2.427 5.933 23.989 1.00 85.50 577 GLU A N 1
ATOM 4625 C CA . GLU A 1 577 ? 3.187 6.707 24.968 1.00 85.50 577 GLU A CA 1
ATOM 4626 C C . GLU A 1 577 ? 2.313 7.036 26.174 1.00 85.50 577 GLU A C 1
ATOM 4628 O O . GLU A 1 577 ? 1.110 7.244 26.056 1.00 85.50 577 GLU A O 1
ATOM 4633 N N . PHE A 1 578 ? 2.905 7.115 27.362 1.00 74.56 578 PHE A N 1
ATOM 4634 C CA . PHE A 1 578 ? 2.145 7.383 28.584 1.00 74.56 578 PHE A CA 1
ATOM 4635 C C . PHE A 1 578 ? 1.582 8.799 28.667 1.00 74.56 578 PHE A C 1
ATOM 4637 O O . PHE A 1 578 ? 0.411 8.991 28.978 1.00 74.56 578 PHE A O 1
ATOM 4644 N N . LEU A 1 579 ? 2.440 9.784 28.419 1.00 68.62 579 LEU A N 1
ATOM 4645 C CA . LEU A 1 579 ? 2.117 11.203 28.359 1.00 68.62 579 LEU A CA 1
ATOM 4646 C C . LEU A 1 579 ? 3.130 11.845 27.410 1.00 68.62 579 LEU A C 1
ATOM 4648 O O . LEU A 1 579 ? 4.281 12.043 27.815 1.00 68.62 579 LEU A O 1
ATOM 4652 N N . PRO A 1 580 ? 2.749 12.127 26.160 1.00 65.38 580 PRO A N 1
ATOM 4653 C CA . PRO A 1 580 ? 3.603 12.886 25.267 1.00 65.38 580 PRO A CA 1
ATOM 4654 C C . PRO A 1 580 ? 3.705 14.323 25.779 1.00 65.38 580 PRO A C 1
ATOM 4656 O O . PRO A 1 580 ? 2.711 14.892 26.232 1.00 65.38 580 PRO A O 1
ATOM 4659 N N . ASP A 1 581 ? 4.894 14.922 25.692 1.00 64.69 581 ASP A N 1
ATOM 4660 C CA . ASP A 1 581 ? 5.088 16.306 26.136 1.00 64.69 581 ASP A CA 1
ATOM 4661 C C . ASP A 1 581 ? 4.220 17.274 25.297 1.00 64.69 581 ASP A C 1
ATOM 4663 O O . ASP A 1 581 ? 3.683 18.235 25.844 1.00 64.69 581 ASP A O 1
ATOM 4667 N N . HIS A 1 582 ? 3.963 16.946 24.017 1.00 63.75 582 HIS A N 1
ATOM 4668 C CA . HIS A 1 582 ? 2.959 17.584 23.155 1.00 63.75 582 HIS A CA 1
ATOM 4669 C C . HIS A 1 582 ? 2.406 16.584 22.113 1.00 63.75 582 HIS A C 1
ATOM 4671 O O . HIS A 1 582 ? 3.125 16.199 21.195 1.00 63.75 582 HIS A O 1
ATOM 4677 N N . ARG A 1 583 ? 1.128 16.183 22.206 1.00 65.00 583 ARG A N 1
ATOM 4678 C CA . ARG A 1 583 ? 0.382 15.580 21.078 1.00 65.00 583 ARG A CA 1
ATOM 4679 C C . ARG A 1 583 ? -0.867 16.392 20.783 1.00 65.00 583 ARG A C 1
ATOM 4681 O O . ARG A 1 583 ? -1.582 16.788 21.709 1.00 65.00 583 ARG A O 1
ATOM 4688 N N . GLY A 1 584 ? -1.094 16.639 19.498 1.00 64.75 584 GLY A N 1
ATOM 4689 C CA . GLY A 1 584 ? -2.268 17.322 18.983 1.00 64.75 584 GLY A CA 1
ATOM 4690 C C . GLY A 1 584 ? -3.119 16.352 18.182 1.00 64.75 584 GLY A C 1
ATOM 4691 O O . GLY A 1 584 ? -2.631 15.707 17.263 1.00 64.75 584 GLY A O 1
ATOM 4692 N N . TRP A 1 585 ? -4.402 16.262 18.501 1.00 71.38 585 TRP A N 1
ATOM 4693 C CA . TRP A 1 585 ? -5.377 15.671 17.594 1.00 71.38 585 TRP A CA 1
ATOM 4694 C C . TRP A 1 585 ? -6.094 16.802 16.873 1.00 71.38 585 TRP A C 1
ATOM 4696 O O . TRP A 1 585 ? -6.729 17.641 17.515 1.00 71.38 585 TRP A O 1
ATOM 4706 N N . GLU A 1 586 ? -5.982 16.864 15.550 1.00 72.19 586 GLU A N 1
ATOM 4707 C CA . GLU A 1 586 ? -6.741 17.825 14.760 1.00 72.19 586 GLU A CA 1
ATOM 4708 C C . GLU A 1 586 ? -8.095 17.222 14.397 1.00 72.19 586 GLU A C 1
ATOM 4710 O O . GLU A 1 586 ? -8.209 16.329 13.556 1.00 72.19 586 GLU A O 1
ATOM 4715 N N . PHE A 1 587 ? -9.141 17.713 15.064 1.00 67.81 587 PHE A N 1
ATOM 4716 C CA . PHE A 1 587 ? -10.501 17.301 14.755 1.00 67.81 587 PHE A CA 1
ATOM 4717 C C . PHE A 1 587 ? -11.050 18.179 13.621 1.00 67.81 587 PHE A C 1
ATOM 4719 O O . PHE A 1 587 ? -10.965 19.413 13.711 1.00 67.81 587 PHE A O 1
ATOM 4726 N N . PRO A 1 588 ? -11.634 17.597 12.559 1.00 64.44 588 PRO A N 1
ATOM 4727 C CA . PRO A 1 588 ? -12.244 18.372 11.488 1.00 64.44 588 PRO A CA 1
ATOM 4728 C C . PRO A 1 588 ? -13.481 19.093 12.031 1.00 64.44 588 PRO A C 1
ATOM 4730 O O . PRO A 1 588 ? -14.527 18.487 12.246 1.00 64.44 588 PRO A O 1
ATOM 4733 N N . LEU A 1 589 ? -13.379 20.400 12.279 1.00 61.00 589 LEU A N 1
ATOM 4734 C CA . LEU A 1 589 ? -14.520 21.198 12.747 1.00 61.00 589 LEU A CA 1
ATOM 4735 C C . LEU A 1 589 ? -15.318 21.869 11.624 1.00 61.00 589 LEU A C 1
ATOM 4737 O O . LEU A 1 589 ? -16.401 22.399 11.876 1.00 61.00 589 LEU A O 1
ATOM 4741 N N . LYS A 1 590 ? -14.827 21.869 10.383 1.00 60.19 590 LYS A N 1
ATOM 4742 C CA . LYS A 1 590 ? -15.567 22.470 9.267 1.00 60.19 590 LYS A CA 1
ATOM 4743 C C . LYS A 1 590 ? -16.838 21.642 9.014 1.00 60.19 590 LYS A C 1
ATOM 4745 O O . LYS A 1 590 ? -16.746 20.482 8.630 1.00 60.19 590 LYS A O 1
ATOM 4750 N N . GLY A 1 591 ? -18.012 22.228 9.281 1.00 58.53 591 GLY A N 1
ATOM 4751 C CA . GLY A 1 591 ? -19.323 21.563 9.164 1.00 58.53 591 GLY A CA 1
ATOM 4752 C C . GLY A 1 591 ? -19.866 20.912 10.448 1.00 58.53 591 GLY A C 1
ATOM 4753 O O . GLY A 1 591 ? -20.843 20.168 10.391 1.00 58.53 591 GLY A O 1
ATOM 4754 N N . TYR A 1 592 ? -19.264 21.179 11.612 1.00 62.50 592 TYR A N 1
ATOM 4755 C CA . TYR A 1 592 ? -19.636 20.537 12.877 1.00 62.50 592 TYR A CA 1
ATOM 4756 C C . TYR A 1 592 ? -21.047 20.906 13.371 1.00 62.50 592 TYR A C 1
ATOM 4758 O O . TYR A 1 592 ? -21.283 22.021 13.842 1.00 62.50 592 TYR A O 1
ATOM 4766 N N . LYS A 1 593 ? -21.982 19.947 13.373 1.00 59.19 593 LYS A N 1
ATOM 4767 C CA . LYS A 1 593 ? -23.257 20.089 14.099 1.00 59.19 593 LYS A CA 1
ATOM 4768 C C . LYS A 1 593 ? -23.028 19.939 15.609 1.00 59.19 593 LYS A C 1
ATOM 4770 O O . LYS A 1 593 ? -22.275 19.080 16.062 1.00 59.19 593 LYS A O 1
ATOM 4775 N N . VAL A 1 594 ? -23.728 20.740 16.418 1.00 58.50 594 VAL A N 1
ATOM 4776 C CA . VAL A 1 594 ? -23.619 20.743 17.897 1.00 58.50 594 VAL A CA 1
ATOM 4777 C C . VAL A 1 594 ? -23.912 19.363 18.521 1.00 58.50 594 VAL A C 1
ATOM 4779 O O . VAL A 1 594 ? -23.358 19.038 19.569 1.00 58.50 594 VAL A O 1
ATOM 4782 N N . ALA A 1 595 ? -24.720 18.526 17.861 1.00 55.50 595 ALA A N 1
ATOM 4783 C CA . ALA A 1 595 ? -25.214 17.247 18.381 1.00 55.50 595 ALA A CA 1
ATOM 4784 C C . ALA A 1 595 ? -24.166 16.117 18.511 1.00 55.50 595 ALA A C 1
ATOM 4786 O O . ALA A 1 595 ? -24.426 15.144 19.217 1.00 55.50 595 ALA A O 1
ATOM 4787 N N . ILE A 1 596 ? -22.991 16.233 17.875 1.00 72.19 596 ILE A N 1
ATOM 4788 C CA . ILE A 1 596 ? -21.907 15.223 17.936 1.00 72.19 596 ILE A CA 1
ATOM 4789 C C . ILE A 1 596 ? -20.742 15.698 18.828 1.00 72.19 596 ILE A C 1
ATOM 4791 O O . ILE A 1 596 ? -19.599 15.236 18.729 1.00 72.19 596 ILE A O 1
ATOM 4795 N N . ARG A 1 597 ? -21.001 16.680 19.699 1.00 77.88 597 ARG A N 1
ATOM 4796 C CA . ARG A 1 597 ? -20.024 17.150 20.684 1.00 77.88 597 ARG A CA 1
ATOM 4797 C C . ARG A 1 597 ? -19.910 16.135 21.814 1.00 77.88 597 ARG A C 1
ATOM 4799 O O . ARG A 1 597 ? -20.897 15.787 22.455 1.00 77.88 597 ARG A O 1
ATOM 4806 N N . GLY A 1 598 ? -18.684 15.696 22.058 1.00 83.88 598 GLY A N 1
ATOM 4807 C CA . GLY A 1 598 ? -18.339 14.785 23.135 1.00 83.88 598 GLY A CA 1
ATOM 4808 C C . GLY A 1 598 ? -17.038 15.218 23.801 1.00 83.88 598 GLY A C 1
ATOM 4809 O O . GLY A 1 598 ? -16.214 15.867 23.152 1.00 83.88 598 GLY A O 1
ATOM 4810 N N . PRO A 1 599 ? -16.829 14.888 25.085 1.00 88.06 599 PRO A N 1
ATOM 4811 C CA . PRO A 1 599 ? -15.522 15.041 25.702 1.00 88.06 599 PRO A CA 1
ATOM 4812 C C . PRO A 1 599 ? -14.494 14.171 24.971 1.00 88.06 599 PRO A C 1
ATOM 4814 O O . PRO A 1 599 ? -14.795 13.045 24.560 1.00 88.06 599 PRO A O 1
ATOM 4817 N N . MET A 1 600 ? -13.285 14.705 24.833 1.00 87.88 600 MET A N 1
ATOM 4818 C CA . MET A 1 600 ? -12.155 14.013 24.227 1.00 87.88 600 MET A CA 1
ATOM 4819 C C . MET A 1 600 ? -11.201 13.552 25.318 1.00 87.88 600 MET A C 1
ATOM 4821 O O . MET A 1 600 ? -10.885 14.303 26.244 1.00 87.88 600 MET A O 1
ATOM 4825 N N . PHE A 1 601 ? -10.751 12.313 25.204 1.00 90.75 601 PHE A N 1
ATOM 4826 C CA . PHE A 1 601 ? -9.828 11.700 26.139 1.00 90.75 601 PHE A CA 1
ATOM 4827 C C . PHE A 1 601 ? -8.637 11.106 25.408 1.00 90.75 601 PHE A C 1
ATOM 4829 O O . PHE A 1 601 ? -8.716 10.744 24.239 1.00 90.75 601 PHE A O 1
ATOM 4836 N N . TYR A 1 602 ? -7.558 10.964 26.154 1.00 89.81 602 TYR A N 1
ATOM 4837 C CA . TYR A 1 602 ? -6.349 10.276 25.776 1.00 89.81 602 TYR A CA 1
ATOM 4838 C C . TYR A 1 602 ? -6.145 9.049 26.658 1.00 89.81 602 TYR A C 1
ATOM 4840 O O . TYR A 1 602 ? -6.364 9.094 27.875 1.00 89.81 602 TYR A O 1
ATOM 4848 N N . LEU A 1 603 ? -5.672 7.976 26.038 1.00 91.38 603 LEU A N 1
ATOM 4849 C CA . LEU A 1 603 ? -5.246 6.751 26.686 1.00 91.38 603 LEU A CA 1
ATOM 4850 C C . LEU A 1 603 ? -3.848 6.374 26.192 1.00 91.38 603 LEU A C 1
ATOM 4852 O O . LEU A 1 603 ? -3.657 5.993 25.040 1.00 91.38 603 LEU A O 1
ATOM 4856 N N . GLY A 1 604 ? -2.870 6.453 27.092 1.00 89.81 604 GLY A N 1
ATOM 4857 C CA . GLY A 1 604 ? -1.541 5.914 26.838 1.00 89.81 604 GLY A CA 1
ATOM 4858 C C . GLY A 1 604 ? -1.540 4.398 27.012 1.00 89.81 604 GLY A C 1
ATOM 4859 O O . GLY A 1 604 ? -1.883 3.908 28.086 1.00 89.81 604 GLY A O 1
ATOM 4860 N N . LEU A 1 605 ? -1.149 3.656 25.979 1.00 90.88 605 LEU A N 1
ATOM 4861 C CA . LEU A 1 605 ? -1.022 2.201 26.024 1.00 90.88 605 LEU A CA 1
ATOM 4862 C C . LEU A 1 605 ? 0.344 1.789 25.458 1.00 90.88 605 LEU A C 1
ATOM 4864 O O . LEU A 1 605 ? 0.447 1.558 24.252 1.00 90.88 605 LEU A O 1
ATOM 4868 N N . PRO A 1 606 ? 1.406 1.751 26.284 1.00 87.38 606 PRO A N 1
ATOM 4869 C CA . PRO A 1 606 ? 2.767 1.496 25.823 1.00 87.38 606 PRO A CA 1
ATOM 4870 C C . PRO A 1 606 ? 2.960 0.081 25.279 1.00 87.38 606 PRO A C 1
ATOM 4872 O O . PRO A 1 606 ? 2.260 -0.860 25.655 1.00 87.38 606 PRO A O 1
ATOM 4875 N N . VAL A 1 607 ? 3.975 -0.055 24.428 1.00 86.62 607 VAL A N 1
ATOM 4876 C CA . VAL A 1 607 ? 4.474 -1.332 23.916 1.00 86.62 607 VAL A CA 1
ATOM 4877 C C . VAL A 1 607 ? 6.002 -1.358 24.111 1.00 86.62 607 VAL A C 1
ATOM 4879 O O . VAL A 1 607 ? 6.675 -0.520 23.505 1.00 86.62 607 VAL A O 1
ATOM 4882 N N . PRO A 1 608 ? 6.565 -2.258 24.951 1.00 85.44 608 PRO A N 1
ATOM 4883 C CA . PRO A 1 608 ? 5.888 -3.337 25.672 1.00 85.44 608 PRO A CA 1
ATOM 4884 C C . PRO A 1 608 ? 4.884 -2.825 26.708 1.00 85.44 608 PRO A C 1
ATOM 4886 O O . PRO A 1 608 ? 5.020 -1.722 27.237 1.00 85.44 608 PRO A O 1
ATOM 4889 N N . TYR A 1 609 ? 3.865 -3.639 26.975 1.00 80.25 609 TYR A N 1
ATOM 4890 C CA . TYR A 1 609 ? 2.847 -3.306 27.961 1.00 80.25 609 TYR A CA 1
ATOM 4891 C C . TYR A 1 609 ? 3.481 -3.259 29.352 1.00 80.25 609 TYR A C 1
ATOM 4893 O O . TYR A 1 609 ? 3.989 -4.266 29.848 1.00 80.25 609 TYR A O 1
ATOM 4901 N N . GLU A 1 610 ? 3.458 -2.090 29.985 1.00 79.00 610 GLU A N 1
ATOM 4902 C CA . GLU A 1 610 ? 3.805 -1.977 31.396 1.00 79.00 610 GLU A CA 1
ATOM 4903 C C . GLU A 1 610 ? 2.554 -2.178 32.250 1.00 79.00 610 GLU A C 1
ATOM 4905 O O . GLU A 1 610 ? 1.459 -1.748 31.884 1.00 79.00 610 GLU A O 1
ATOM 4910 N N . ASP A 1 611 ? 2.730 -2.791 33.420 1.00 79.75 611 ASP A N 1
ATOM 4911 C CA . ASP A 1 611 ? 1.660 -2.903 34.406 1.00 79.75 611 ASP A CA 1
ATOM 4912 C C . ASP A 1 611 ? 1.052 -1.512 34.725 1.00 79.75 611 ASP A C 1
ATOM 4914 O O . ASP A 1 611 ? 1.807 -0.576 35.023 1.00 79.75 611 ASP A O 1
ATOM 4918 N N . PRO A 1 612 ? -0.289 -1.356 34.685 1.00 76.38 612 PRO A N 1
ATOM 4919 C CA . PRO A 1 612 ? -0.961 -0.073 34.882 1.00 76.38 612 PRO A CA 1
ATOM 4920 C C . PRO A 1 612 ? -0.615 0.617 36.196 1.00 76.38 612 PRO A C 1
ATOM 4922 O O . PRO A 1 612 ? -0.537 1.842 36.221 1.00 76.38 612 PRO A O 1
ATOM 4925 N N . PHE A 1 613 ? -0.385 -0.137 37.276 1.00 80.19 613 PHE A N 1
ATOM 4926 C CA . PHE A 1 613 ? -0.059 0.448 38.574 1.00 80.19 613 PHE A CA 1
ATOM 4927 C C . PHE A 1 613 ? 1.346 1.041 38.560 1.00 80.19 613 PHE A C 1
ATOM 4929 O O . PHE A 1 613 ? 1.538 2.173 39.003 1.00 80.19 613 PHE A O 1
ATOM 4936 N N . ASN A 1 614 ? 2.313 0.324 37.983 1.00 82.12 614 ASN A N 1
ATOM 4937 C CA . ASN A 1 614 ? 3.680 0.826 37.821 1.00 82.12 614 ASN A CA 1
ATOM 4938 C C . ASN A 1 614 ? 3.722 2.055 36.904 1.00 82.12 614 ASN A C 1
ATOM 4940 O O . ASN A 1 614 ? 4.406 3.042 37.189 1.00 82.12 614 ASN A O 1
ATOM 4944 N N . ALA A 1 615 ? 2.969 2.007 35.810 1.00 78.81 615 ALA A N 1
ATOM 4945 C CA . ALA A 1 615 ? 2.801 3.116 34.887 1.00 78.81 615 ALA A CA 1
ATOM 4946 C C . ALA A 1 615 ? 2.172 4.348 35.555 1.00 78.81 615 ALA A C 1
ATOM 4948 O O . ALA A 1 615 ? 2.670 5.468 35.415 1.00 78.81 615 ALA A O 1
ATOM 4949 N N . GLU A 1 616 ? 1.098 4.151 36.318 1.00 79.06 616 GLU A N 1
ATOM 4950 C CA . GLU A 1 616 ? 0.413 5.216 37.043 1.00 79.06 616 GLU A CA 1
ATOM 4951 C C . GLU A 1 616 ? 1.294 5.801 38.154 1.00 79.06 616 GLU A C 1
ATOM 4953 O O . GLU A 1 616 ? 1.324 7.019 38.347 1.00 79.06 616 GLU A O 1
ATOM 4958 N N . GLU A 1 617 ? 2.094 4.973 38.827 1.00 84.38 617 GLU A N 1
ATOM 4959 C CA . GLU A 1 617 ? 3.095 5.426 39.791 1.00 84.38 617 GLU A CA 1
ATOM 4960 C C . GLU A 1 617 ? 4.182 6.281 39.117 1.00 84.38 617 GLU A C 1
ATOM 4962 O O . GLU A 1 617 ? 4.514 7.356 39.625 1.00 84.38 617 GLU A O 1
ATOM 4967 N N . LYS A 1 618 ? 4.704 5.863 37.954 1.00 82.31 618 LYS A N 1
ATOM 4968 C CA . LYS A 1 618 ? 5.660 6.661 37.159 1.00 82.31 618 LYS A CA 1
ATOM 4969 C C . LYS A 1 618 ? 5.058 8.001 36.739 1.00 82.31 618 LYS A C 1
ATOM 4971 O O . LYS A 1 618 ? 5.729 9.027 36.848 1.00 82.31 618 LYS A O 1
ATOM 4976 N N . LEU A 1 619 ? 3.797 8.009 36.307 1.00 76.38 619 LEU A N 1
ATOM 4977 C CA . LEU A 1 619 ? 3.065 9.224 35.946 1.00 76.38 619 LEU A CA 1
ATOM 4978 C C . LEU A 1 619 ? 2.920 10.173 37.136 1.00 76.38 619 LEU A C 1
ATOM 4980 O O . LEU A 1 619 ? 3.220 11.362 37.024 1.00 76.38 619 LEU A O 1
ATOM 4984 N N . ASN A 1 620 ? 2.524 9.642 38.291 1.00 81.00 620 ASN A N 1
ATOM 4985 C CA . ASN A 1 620 ? 2.383 10.423 39.514 1.00 81.00 620 ASN A CA 1
ATOM 4986 C C . ASN A 1 620 ? 3.743 10.970 39.988 1.00 81.00 620 ASN A C 1
ATOM 4988 O O . ASN A 1 620 ? 3.823 12.130 40.389 1.00 81.00 620 ASN A O 1
ATOM 4992 N N . LYS A 1 621 ? 4.828 10.192 39.863 1.00 84.12 621 LYS A N 1
ATOM 4993 C CA . LYS A 1 621 ? 6.201 10.653 40.137 1.00 84.12 621 LYS A CA 1
ATOM 4994 C C . LYS A 1 621 ? 6.647 11.754 39.168 1.00 84.12 621 LYS A C 1
ATOM 4996 O O . LYS A 1 621 ? 7.173 12.761 39.634 1.00 84.12 621 LYS A O 1
ATOM 5001 N N . LYS A 1 622 ? 6.402 11.622 37.855 1.00 79.06 622 LYS A N 1
ATOM 5002 C CA . LYS A 1 622 ? 6.729 12.664 36.853 1.00 79.06 622 LYS A CA 1
ATOM 5003 C C . LYS A 1 622 ? 5.963 13.962 37.143 1.00 79.06 622 LYS A C 1
ATOM 5005 O O . LYS A 1 622 ? 6.560 15.035 37.109 1.00 79.06 622 LYS A O 1
ATOM 5010 N N . ALA A 1 623 ? 4.684 13.862 37.514 1.00 74.50 623 ALA A N 1
ATOM 5011 C CA . ALA A 1 623 ? 3.864 15.008 37.915 1.00 74.50 623 ALA A CA 1
ATOM 5012 C C . ALA A 1 623 ? 4.368 15.692 39.202 1.00 74.50 623 ALA A C 1
ATOM 5014 O O . ALA A 1 623 ? 4.274 16.909 39.328 1.00 74.50 623 ALA A O 1
ATOM 5015 N N . GLN A 1 624 ? 4.931 14.931 40.148 1.00 80.88 624 GLN A N 1
ATOM 5016 C CA . GLN A 1 624 ? 5.534 15.474 41.372 1.00 80.88 624 GLN A CA 1
ATOM 5017 C C . GLN A 1 624 ? 6.925 16.089 41.144 1.00 80.88 624 GLN A C 1
ATOM 5019 O O . GLN A 1 624 ? 7.274 17.050 41.824 1.00 80.88 624 GLN A O 1
ATOM 5024 N N . GLN A 1 625 ? 7.725 15.536 40.223 1.00 80.75 625 GLN A N 1
ATOM 5025 C CA . GLN A 1 625 ? 9.102 15.976 39.936 1.00 80.75 625 GLN A CA 1
ATOM 5026 C C . GLN A 1 625 ? 9.184 17.192 39.010 1.00 80.75 625 GLN A C 1
ATOM 5028 O O . GLN A 1 625 ? 10.156 17.938 39.086 1.00 80.75 625 GLN A O 1
ATOM 5033 N N . ASN A 1 626 ? 8.158 17.420 38.189 1.00 69.62 626 ASN A N 1
ATOM 5034 C CA . ASN A 1 626 ? 7.947 18.670 37.461 1.00 69.62 626 ASN A CA 1
ATOM 5035 C C . ASN A 1 626 ? 6.788 19.454 38.105 1.00 69.62 626 ASN A C 1
ATOM 5037 O O . ASN A 1 626 ? 5.734 19.599 37.477 1.00 69.62 626 ASN A O 1
ATOM 5041 N N . PRO A 1 627 ? 6.933 19.958 39.352 1.00 60.97 627 PRO A N 1
ATOM 5042 C CA . PRO A 1 627 ? 5.956 20.882 39.900 1.00 60.97 627 PRO A CA 1
ATOM 5043 C C . PRO A 1 627 ? 5.969 22.109 38.994 1.00 60.97 627 PRO A C 1
ATOM 5045 O O . PRO A 1 627 ? 6.990 22.780 38.848 1.00 60.97 627 PRO A O 1
ATOM 5048 N N . LEU A 1 628 ? 4.849 22.315 38.310 1.00 56.56 628 LEU A N 1
ATOM 5049 C CA . LEU A 1 628 ? 4.666 23.304 37.259 1.00 56.56 628 LEU A CA 1
ATOM 5050 C C . LEU A 1 628 ? 5.382 24.619 37.584 1.00 56.56 628 LEU A 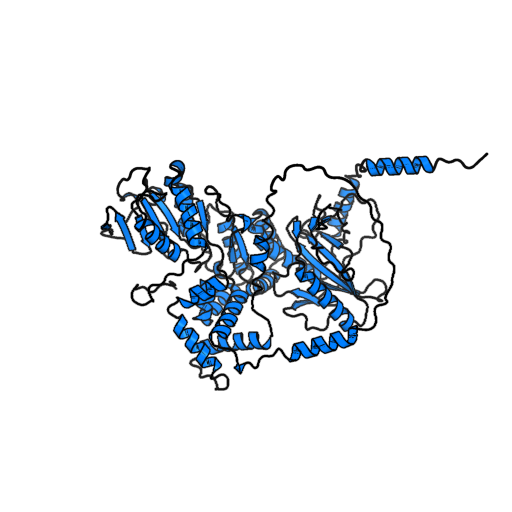C 1
ATOM 5052 O O . LEU A 1 628 ? 5.097 25.256 38.600 1.00 56.56 628 LEU A O 1
ATOM 5056 N N . VAL A 1 629 ? 6.259 25.064 36.680 1.00 53.66 629 VAL A N 1
ATOM 5057 C CA . VAL A 1 629 ? 6.534 26.495 36.551 1.00 53.66 629 VAL A CA 1
ATOM 5058 C C . VAL A 1 629 ? 5.201 27.097 36.117 1.00 53.66 629 VAL A C 1
ATOM 5060 O O . VAL A 1 629 ? 4.839 27.010 34.948 1.00 53.66 629 VAL A O 1
ATOM 5063 N N . GLU A 1 630 ? 4.403 27.566 37.083 1.00 48.84 630 GLU A N 1
ATOM 5064 C CA . GLU A 1 630 ? 3.110 28.195 36.807 1.00 48.84 630 GLU A CA 1
ATOM 5065 C C . GLU A 1 630 ? 3.320 29.260 35.728 1.00 48.84 630 GLU A C 1
ATOM 5067 O O . GLU A 1 630 ? 4.162 30.148 35.895 1.00 48.84 630 GLU A O 1
ATOM 5072 N N . ASP A 1 631 ? 2.557 29.156 34.640 1.00 49.22 631 ASP A N 1
ATOM 5073 C CA . ASP A 1 631 ? 2.573 30.112 33.538 1.00 49.22 631 ASP A CA 1
ATOM 5074 C C . ASP A 1 631 ? 2.442 31.538 34.124 1.00 49.22 631 ASP A C 1
ATOM 5076 O O . ASP A 1 631 ? 1.552 31.764 34.961 1.00 49.22 631 ASP A O 1
ATOM 5080 N N . PRO A 1 632 ? 3.295 32.516 33.755 1.00 58.53 632 PRO A N 1
ATOM 5081 C CA . PRO A 1 632 ? 3.283 33.859 34.344 1.00 58.53 632 PRO A CA 1
ATOM 5082 C C . PRO A 1 632 ? 1.890 34.521 34.433 1.00 58.53 632 PRO A C 1
ATOM 5084 O O . PRO A 1 632 ? 1.612 35.169 35.449 1.00 58.53 632 PRO A O 1
ATOM 5087 N N . PRO A 1 633 ? 0.968 34.326 33.462 1.00 55.28 633 PRO A N 1
ATOM 5088 C CA . PRO A 1 633 ? -0.398 34.844 33.555 1.00 55.28 633 PRO A CA 1
ATOM 5089 C C . PRO A 1 633 ? -1.214 34.234 34.707 1.00 55.28 633 PRO A C 1
ATOM 5091 O O . PRO A 1 633 ? -1.992 34.935 35.358 1.00 55.28 633 PRO A O 1
ATOM 5094 N N . VAL A 1 634 ? -1.016 32.947 35.008 1.00 50.50 634 VAL A N 1
ATOM 5095 C CA . VAL A 1 634 ? -1.700 32.238 36.102 1.00 50.50 634 VAL A CA 1
ATOM 5096 C C . VAL A 1 634 ? -1.146 32.693 37.453 1.00 50.50 634 VAL A C 1
ATOM 5098 O O . VAL A 1 634 ? -1.929 32.991 38.359 1.00 50.50 634 VAL A O 1
ATOM 5101 N N . GLN A 1 635 ? 0.176 32.887 37.566 1.00 58.81 635 GLN A N 1
ATOM 5102 C CA . GLN A 1 635 ? 0.784 33.515 38.750 1.00 58.81 635 GLN A CA 1
ATOM 5103 C C . GLN A 1 635 ? 0.242 34.932 38.982 1.00 58.81 635 GLN A C 1
ATOM 5105 O O . GLN A 1 635 ? -0.021 35.330 40.121 1.00 58.81 635 GLN A O 1
ATOM 5110 N N . GLN A 1 636 ? 0.049 35.707 37.911 1.00 60.38 636 GLN A N 1
ATOM 5111 C CA . GLN A 1 636 ? -0.470 37.071 37.990 1.00 60.38 636 GLN A CA 1
ATOM 5112 C C . GLN A 1 636 ? -1.950 37.099 38.400 1.00 60.38 636 GLN A C 1
ATOM 5114 O O . GLN A 1 636 ? -2.311 37.872 39.289 1.00 60.38 636 GLN A O 1
ATOM 5119 N N . ALA A 1 637 ? -2.786 36.210 37.858 1.00 59.00 637 ALA A N 1
ATOM 5120 C CA . ALA A 1 637 ? -4.185 36.059 38.266 1.00 59.00 637 ALA A CA 1
ATOM 5121 C C . ALA A 1 637 ? -4.314 35.633 39.739 1.00 59.00 637 ALA A C 1
ATOM 5123 O O . ALA A 1 637 ? -5.122 36.194 40.485 1.00 59.00 637 ALA A O 1
ATOM 5124 N N . ARG A 1 638 ? -3.458 34.713 40.199 1.00 61.59 638 ARG A N 1
ATOM 5125 C CA . ARG A 1 638 ? -3.416 34.266 41.600 1.00 61.59 638 ARG A CA 1
ATOM 5126 C C . ARG A 1 638 ? -2.938 35.380 42.537 1.00 61.59 638 ARG A C 1
ATOM 5128 O O . ARG A 1 638 ? -3.530 35.584 43.593 1.00 61.59 638 ARG A O 1
ATOM 5135 N N . ARG A 1 639 ? -1.953 36.190 42.120 1.00 67.62 639 ARG A N 1
ATOM 5136 C CA . ARG A 1 639 ? -1.535 37.410 42.844 1.00 67.62 639 ARG A CA 1
ATOM 5137 C C . ARG A 1 639 ? -2.649 38.458 42.918 1.00 67.62 639 ARG A C 1
ATOM 5139 O O . ARG A 1 639 ? -2.774 39.116 43.949 1.00 67.62 639 ARG A O 1
ATOM 5146 N N . ILE A 1 640 ? -3.461 38.613 41.872 1.00 68.19 640 ILE A N 1
ATOM 5147 C CA . ILE A 1 640 ? -4.606 39.540 41.859 1.00 68.19 640 ILE A CA 1
ATOM 5148 C C . ILE A 1 640 ? -5.725 39.041 42.790 1.00 68.19 640 ILE A C 1
ATOM 5150 O O . ILE A 1 640 ? -6.265 39.827 43.571 1.00 68.19 640 ILE A O 1
ATOM 5154 N N . LEU A 1 641 ? -6.020 37.739 42.789 1.00 59.06 641 LEU A N 1
ATOM 5155 C CA . LEU A 1 641 ? -7.003 37.119 43.688 1.00 59.06 641 LEU A CA 1
ATOM 5156 C C . LEU A 1 641 ? -6.564 37.157 45.162 1.00 59.06 641 LEU A C 1
ATOM 5158 O O . LEU A 1 641 ? -7.355 37.546 46.021 1.00 59.06 641 LEU A O 1
ATOM 5162 N N . CYS A 1 642 ? -5.293 36.877 45.463 1.00 63.22 642 CYS A N 1
ATOM 5163 C CA . CYS A 1 642 ? -4.759 36.998 46.824 1.00 63.22 642 CYS A CA 1
ATOM 5164 C C . CYS A 1 642 ? -4.667 38.455 47.310 1.00 63.22 642 CYS A C 1
ATOM 5166 O O . CYS A 1 642 ? -4.760 38.700 48.512 1.00 63.22 642 CYS A O 1
ATOM 5168 N N . LYS A 1 643 ? -4.528 39.437 46.405 1.00 64.19 643 LYS A N 1
ATOM 5169 C CA . LYS A 1 643 ? -4.648 40.862 46.762 1.00 64.19 643 LYS A CA 1
ATOM 5170 C C . LYS A 1 643 ? -6.094 41.272 47.056 1.00 64.19 643 LYS A C 1
ATOM 5172 O O . LYS A 1 643 ? -6.298 42.124 47.911 1.00 64.19 643 LYS A O 1
ATOM 5177 N N . ARG A 1 644 ? -7.092 40.647 46.418 1.00 53.25 644 ARG A N 1
ATOM 5178 C CA . ARG A 1 644 ? -8.520 40.916 46.682 1.00 53.25 644 ARG A CA 1
ATOM 5179 C C . ARG A 1 644 ? -9.057 40.267 47.961 1.00 53.25 644 ARG A C 1
ATOM 5181 O O . ARG A 1 644 ? -10.013 40.781 48.522 1.00 53.25 644 ARG A O 1
ATOM 5188 N N . GLN A 1 645 ? -8.431 39.201 48.464 1.00 50.09 645 GLN A N 1
ATOM 5189 C CA . GLN A 1 645 ? -8.815 38.569 49.739 1.00 50.09 645 GLN A CA 1
ATOM 5190 C C . GLN A 1 645 ? -8.168 39.199 50.987 1.00 50.09 645 GLN A C 1
ATOM 5192 O O . GLN A 1 645 ? -8.456 38.772 52.100 1.00 50.09 645 GLN A O 1
ATOM 5197 N N . LYS A 1 646 ? -7.345 40.247 50.836 1.00 48.31 646 LYS A N 1
ATOM 5198 C CA . LYS A 1 646 ? -6.883 41.093 51.952 1.00 48.31 646 LYS A CA 1
ATOM 5199 C C . LYS A 1 646 ? -7.742 42.355 52.113 1.00 48.31 646 LYS A C 1
ATOM 5201 O O . LYS A 1 646 ? -7.208 43.444 52.291 1.00 48.31 646 LYS A O 1
ATOM 5206 N N . VAL A 1 647 ? -9.064 42.211 52.050 1.00 53.06 647 VAL A N 1
ATOM 5207 C CA . VAL A 1 647 ? -9.978 43.211 52.618 1.00 53.06 647 VAL A CA 1
ATOM 5208 C C . VAL A 1 647 ? -10.359 42.703 54.003 1.00 53.06 647 VAL A C 1
ATOM 5210 O O . VAL A 1 647 ? -11.071 41.712 54.146 1.00 53.06 647 VAL A O 1
ATOM 5213 N N . THR A 1 648 ? -9.775 43.328 55.018 1.00 51.78 648 THR A N 1
ATOM 5214 C CA . THR A 1 648 ? -10.093 43.140 56.434 1.00 51.78 648 THR A CA 1
ATOM 5215 C C . THR A 1 648 ? -11.572 43.434 56.704 1.00 51.78 648 THR A C 1
ATOM 5217 O O . THR A 1 648 ? -12.080 44.432 56.193 1.00 51.78 648 THR A O 1
ATOM 5220 N N . PRO A 1 649 ? -12.269 42.633 57.527 1.00 51.47 649 PRO A N 1
ATOM 5221 C CA . PRO A 1 649 ? -13.511 43.064 58.146 1.00 51.47 649 PRO A CA 1
ATOM 5222 C C . PRO A 1 649 ? -13.186 43.911 59.388 1.00 51.47 649 PRO A C 1
ATOM 5224 O O . PRO A 1 649 ? -12.567 43.399 60.320 1.00 51.47 649 PRO A O 1
ATOM 5227 N N . GLY A 1 650 ? -13.609 45.177 59.404 1.00 61.53 650 GLY A N 1
ATOM 5228 C CA . GLY A 1 650 ? -13.696 45.989 60.625 1.00 61.53 650 GLY A CA 1
ATOM 5229 C C . GLY A 1 650 ? -13.253 47.448 60.479 1.00 61.53 650 GLY A C 1
ATOM 5230 O O . GLY A 1 650 ? -12.073 47.686 60.235 1.00 61.53 650 GLY A O 1
ATOM 5231 N N . ASP A 1 651 ? -14.224 48.333 60.734 1.00 38.31 651 ASP A N 1
ATOM 5232 C CA . ASP A 1 651 ? -14.183 49.777 61.050 1.00 38.31 651 ASP A CA 1
ATOM 5233 C C . ASP A 1 651 ? -13.991 50.819 59.933 1.00 38.31 651 ASP A C 1
ATOM 5235 O O . ASP A 1 651 ? -12.893 50.933 59.342 1.00 38.31 651 ASP A O 1
#

Sequence (651 aa):
MSLWPTRLDDCRSMVLVLASYPAMVKRLFGRYQREATNRSGVLITGQPGIGKSVFLWYLLAVLLTLKDDSPVRRAPVLLYHDVHIILFYDDRAYTPISPSTFDFTALPEVDTSNAIWALIDVDDTTGEPAGLAGARGVFPIQAASPDPKRYRNWLRKRKAVMWGFPFWTVEELLAGWKVQKQYAETIADIDYWLNHRDDPVKPEFELHLIHRTTLEDALFSGQNFIHNEQEDKIFEDEQGDETVEEEQRDETVEDEDEDMHMAEYPGNDTQEQAQKATEETKEQQQPVSSINPEEAAKILLSHAITKYGWAARDVYEYLHSPAAVVDSHEYALKLRAEAVWEDTFKFVQHFVVTRDAFAGDVPHSHRIIAIKLSSEVVGTSLKENDKWFPIIKSDYITGEMDQKLLQLTEEKCQNYYATFKEMGSDGASVAGCVYETIVHDKICKGIPLLSLQPMFPVKKNTARTSFTITSTSPVPLNRLAFPSSTRFPLRYGNLLEVFTLDKYYIPLSHSNPLFDAFFFSKGQNESFVVLTISQVSTEMNHGGSPKALSLVEIIKKTAECSFGMPVHVRYLLICPEFLPDHRGWEFPLKGYKVAIRGPMFYLGLPVPYEDPFNAEEKLNKKAQQNPLVEDPPVQQARRILCKRQKVTPGD

Organism: NCBI:txid1447944

pLDDT: mean 80.04, std 17.81, range [32.5, 98.06]

Nearest PDB structures (foldseek):
  7pbl-assembly1_A  TM=5.077E-01  e=1.159E-01  Streptococcus thermophilus
  7mca-assembly1_E  TM=4.122E-01  e=2.954E-01  Saccharomyces cerevisiae
  5v8f-assembly1_E  TM=2.246E-01  e=3.890E-01  Saccharomyces cerevisiae S288C
  6h7x-assembly1_A  TM=3.747E-01  e=2.979E+00  Homo sapiens
  5wcb-assembly1_A  TM=3.846E-01  e=5.458E+00  Caenorhabditis elegans

InterPro domains:
  IPR052980 Crinkler effector [PTHR33129] (9-531)

Secondary structure (DSSP, 8-state):
--SS-SSTTSS-S-----THHHHHHHHHHHHHT-GGGTTT-EEEE-STTSSHHHHHHHHHHHHHT--TTSSS----EEEEETTEEEEEETTEEE--S-GGG--GGGSPP--GGG-EEEEEE--SS--SPTTTTT-TTEEEEEE--S-GGGTHHHHHHHT-EEEEPPPPPHHHHHHHHTTSTTHHHHHHHHHHHHH-TTS---TT-HHHHHHHHHHHHHHHTT------THHHHHHHHTT------PPP----------------PPP-THHHHHHHHHHHHHHT---GGG--HHHHHHHHHHHHHHHH-S-HHHHHHHHH-HHHHHHHHHHHHHS-HHHHHHHHHHHHHHHHT-SS------TTHHHHEEEEEPGGG-SS-TTSPPPEEEEES-HHHHHHHHHHHTTS-HHHHHHHHHHHHHTGGGTHHHHHHHHHHHHHHHHHTT---PPBEEPEEE--SSS-EEEE--TT--S----B-------EEEEESS--SPP-TTEEEEES-TT-SS-SEEEEEE-TTSSSEEEEEEEE-SSSEEE--THHHHHHHHHHHHHHHHHTS-EEEEEEEEESSSS-SS-EEEE--TT--GGG---EEEEE--SSPPPHHHHHHHHHHHHHHS-----HHHHHHHHHHHHHT------

Solvent-accessible surface area (backbone atoms only — not comparable to full-atom values): 37732 Å² total; per-residue (Å²): 132,75,97,60,71,98,51,83,85,79,49,79,97,68,78,86,80,55,82,66,47,65,55,51,51,55,46,51,50,66,35,61,73,34,72,93,43,32,65,21,33,36,38,38,32,35,52,61,61,63,44,56,66,60,45,48,55,53,48,48,54,52,60,75,65,50,48,95,85,40,97,57,77,79,51,38,36,32,42,37,44,79,84,46,48,40,38,40,47,96,98,39,80,44,63,65,96,49,63,94,72,56,40,49,69,76,55,81,92,47,58,69,92,46,33,29,38,32,39,32,42,52,60,97,86,50,66,59,67,52,46,54,59,73,30,75,42,34,28,41,36,34,29,37,59,84,50,62,83,48,47,44,69,39,37,62,69,32,60,32,40,46,41,64,52,61,75,63,52,72,66,53,49,53,57,50,44,71,69,40,85,59,39,68,57,48,45,50,53,44,41,51,46,72,78,42,71,88,52,86,76,62,82,94,43,62,71,52,52,57,53,44,52,52,50,49,51,45,62,72,64,66,57,76,65,70,70,68,78,57,71,71,53,60,67,63,69,76,70,76,78,77,82,74,89,75,80,91,74,91,83,79,89,85,88,80,90,79,91,79,89,83,91,80,82,88,74,89,60,70,64,64,55,53,52,50,57,56,50,58,63,66,72,68,68,70,65,77,90,70,68,46,46,69,56,53,48,50,53,52,49,38,50,31,30,50,49,63,9,63,35,46,40,58,33,50,39,31,72,76,38,41,68,61,42,48,52,57,40,47,54,46,66,68,43,56,44,68,56,44,52,49,34,43,47,51,46,51,42,46,69,65,72,35,85,70,85,82,86,78,85,58,93,49,29,79,67,47,41,37,61,45,58,49,76,90,57,80,53,90,63,74,84,58,58,60,54,57,30,49,35,66,34,17,38,50,48,41,55,53,49,45,59,30,56,71,72,48,55,68,71,56,54,36,50,53,28,52,55,25,47,73,52,41,78,44,19,36,58,52,18,36,55,51,47,44,49,53,51,52,51,43,54,27,66,17,51,77,59,50,56,39,40,71,41,42,78,44,91,52,102,52,84,47,46,33,29,28,48,66,93,74,68,89,66,90,65,81,62,44,70,53,82,48,57,58,28,46,79,41,74,37,90,68,93,84,68,83,62,58,66,50,40,32,41,28,56,51,54,84,80,49,49,58,43,60,31,37,37,43,43,74,39,99,80,66,74,31,36,35,40,39,41,29,28,66,43,78,66,60,67,50,71,36,43,55,74,41,53,60,51,53,50,52,53,44,54,51,40,26,67,52,66,75,34,58,61,44,50,31,39,35,41,34,28,58,46,79,76,63,90,74,37,39,44,35,47,52,46,66,86,65,62,79,89,74,63,46,63,41,29,37,35,40,55,40,75,68,76,67,59,47,66,62,50,50,50,51,50,54,48,52,55,64,74,55,64,70,82,65,55,69,68,58,51,48,51,50,51,52,53,61,57,64,69,69,66,79,90,80,136

Radius of gyration: 30.42 Å; Cα contacts (8 Å, |Δi|>4): 905; chains: 1; bounding box: 76×82×98 Å

Foldseek 3Di:
DPLDDPDPPQFDNDQDDDPVLVLVLVLVLVQLQPLVQQLQAEEAEFAAQQCLVVSLVVSVVVLVPDDCPDSDHRAWEWEAAPLFTWICDPNDIDGDPHSVPDALQPDDDDPSSRAYEYRHEDDPPDFAGHNSLVHGSHRYYYYDYLDCRRCLPSNVSRVHFYEYDFFDDLVRLLVVLVRRSCNVVLLVVLQVCLVCVVPPDDPVPPLSVVLVVLLCCLLVVVDPLPDPPVPVVVVVVVPPDDDDPDDDDDDDDDDDDDDDDDDDDDDDCPPVVVVVVVVVVVVPSDPSSPQHSVNSVSSLLSVQCQAQNRRSVLSSCCSRPVVVSCCLLCVLLVDQLVLNLVLLLCSLCVSQPPSDDDPDDSPRNSRFKGKHFDPVPSDSPSPHHTDIAIAGRHLNSLVSNLVSLVVDDLVVLLVSLVVLVVSPPRSFRVNQSSVLSVVLVCQQQLPFFAFWQFWAWDDDPDQWTKTKRALPDPDPPPRHGDRSAHADEDEDQDPPDQADQRHKYAYSGPVLQAAGTWHWDADPVSQAIEIEGEHEHQDQEGEGDPVNLVVVVVVQVSNCVNVVHHYAYEYEYEYQALHDNIGIYIYNCVVDDPRNDHTYIYTHQHRVGDDNVVSVVVVVVVSVVCVDPPDVVRVVVVVVVVVVVPPDPDD